Protein AF-A0A2H1JUR9-F1 (afdb_monomer_lite)

Secondary structure (DSSP, 8-state):
-----PPPPPPPPPPPPPPPPPPPPPPPPP---------PPPPPPP----------PPP-PPPPPP-------PPPP--------------------------------------------TT-TTSPPTT-BGGGTT--TT--HHHHHHHHHHHHHHHHHHHHHHHHHHHHHHHHTTSS-HHHHHHT-----HHHHHHHHHHHHHHHHHHHHIIIIIS---GGGTTBSSSS--HHHHHHHHHHHHHHHHHHHHGGGGSGGG------HHHHHHHHHHHHHHHHHHHHHIIIIIIIIHHHHHTT-SSHHHHHHHHHHHHHHHHHHTTT--SHHHHHHHHHHHHHHHHHHHHHTBTHHHHHHHHHHHHHHHHHHHHTT-HHHHH--STTS--GGGHHHHHHHHHHHHHHHHHHHHTT---B---TT---------PPP----------------------------------------------------------------------------------------

Structure (mmCIF, N/CA/C/O backbone):
data_AF-A0A2H1JUR9-F1
#
_entry.id   AF-A0A2H1JUR9-F1
#
loop_
_atom_site.group_PDB
_atom_site.id
_atom_site.type_symbol
_atom_site.label_atom_id
_atom_site.label_alt_id
_atom_site.label_comp_id
_atom_site.label_asym_id
_atom_site.label_entity_id
_atom_site.label_seq_id
_atom_site.pdbx_PDB_ins_code
_atom_site.Cartn_x
_atom_site.Cartn_y
_atom_site.Cartn_z
_atom_site.occupancy
_atom_site.B_iso_or_equiv
_atom_site.auth_seq_id
_atom_site.auth_comp_id
_atom_site.auth_asym_id
_atom_site.auth_atom_id
_atom_site.pdbx_PDB_model_num
ATOM 1 N N . MET A 1 1 ? 55.819 25.280 -66.524 1.00 47.09 1 MET A N 1
ATOM 2 C CA . MET A 1 1 ? 56.714 25.472 -65.363 1.00 47.09 1 MET A CA 1
ATOM 3 C C . MET A 1 1 ? 55.847 25.988 -64.226 1.00 47.09 1 MET A C 1
ATOM 5 O O . MET A 1 1 ? 55.421 27.128 -64.299 1.00 47.09 1 MET A O 1
ATOM 9 N N . THR A 1 2 ? 55.455 25.191 -63.240 1.00 41.19 2 THR A N 1
ATOM 10 C CA . THR A 1 2 ? 56.049 23.937 -62.736 1.00 41.19 2 THR A CA 1
ATOM 11 C C . THR A 1 2 ? 55.080 22.755 -62.775 1.00 41.19 2 THR A C 1
ATOM 13 O O . THR A 1 2 ? 53.882 22.937 -62.579 1.00 41.19 2 THR A O 1
ATOM 16 N N . ASP A 1 3 ? 55.611 21.557 -63.009 1.00 42.91 3 ASP A N 1
ATOM 17 C CA . ASP A 1 3 ? 54.832 20.324 -63.145 1.00 42.91 3 ASP A CA 1
ATOM 18 C C . ASP A 1 3 ? 54.406 19.725 -61.797 1.00 42.91 3 ASP A C 1
ATOM 20 O O . ASP A 1 3 ? 55.092 19.860 -60.783 1.00 42.91 3 ASP A O 1
ATOM 24 N N . ASN A 1 4 ? 53.257 19.050 -61.807 1.00 45.47 4 ASN A N 1
ATOM 25 C CA . ASN A 1 4 ? 52.643 18.415 -60.646 1.00 45.47 4 ASN A CA 1
ATOM 26 C C . ASN A 1 4 ? 52.931 16.904 -60.694 1.00 45.47 4 ASN A C 1
ATOM 28 O O . ASN A 1 4 ? 52.388 16.208 -61.551 1.00 45.47 4 ASN A O 1
ATOM 32 N N . VAL A 1 5 ? 53.807 16.402 -59.819 1.00 56.34 5 VAL A N 1
ATOM 33 C CA . VAL A 1 5 ? 54.250 14.995 -59.821 1.00 56.34 5 VAL A CA 1
ATOM 34 C C . VAL A 1 5 ? 53.578 14.227 -58.685 1.00 56.34 5 VAL A C 1
ATOM 36 O O . VAL A 1 5 ? 53.790 14.524 -57.511 1.00 56.34 5 VAL A O 1
ATOM 39 N N . SER A 1 6 ? 52.781 13.218 -59.037 1.00 52.34 6 SER A N 1
ATOM 40 C CA . SER A 1 6 ? 52.191 12.269 -58.085 1.00 52.34 6 SER A CA 1
ATOM 41 C C . SER A 1 6 ? 53.225 11.241 -57.589 1.00 52.34 6 SER A C 1
ATOM 43 O O . SER A 1 6 ? 54.134 10.888 -58.345 1.00 52.34 6 SER A O 1
ATOM 45 N N . PRO A 1 7 ? 53.101 10.728 -56.349 1.00 60.16 7 PRO A N 1
ATOM 46 C CA . PRO A 1 7 ? 53.984 9.683 -55.831 1.00 60.16 7 PRO A CA 1
ATOM 47 C C . PRO A 1 7 ? 53.759 8.322 -56.532 1.00 60.16 7 PRO A C 1
ATOM 49 O O . PRO A 1 7 ? 52.676 8.082 -57.071 1.00 60.16 7 PRO A O 1
ATOM 52 N N . PRO A 1 8 ? 54.769 7.429 -56.538 1.00 60.25 8 PRO A N 1
ATOM 53 C CA . PRO A 1 8 ? 54.702 6.130 -57.211 1.00 60.25 8 PRO A CA 1
ATOM 54 C C . PRO A 1 8 ? 53.844 5.098 -56.448 1.00 60.25 8 PRO A C 1
ATOM 56 O O . PRO A 1 8 ? 53.653 5.239 -55.240 1.00 60.25 8 PRO A O 1
ATOM 59 N N . PRO A 1 9 ? 53.355 4.041 -57.128 1.00 53.84 9 PRO A N 1
ATOM 60 C CA . PRO A 1 9 ? 52.579 2.969 -56.503 1.00 53.84 9 PRO A CA 1
ATOM 61 C C . PRO A 1 9 ? 53.447 2.035 -55.642 1.00 53.84 9 PRO A C 1
ATOM 63 O O . PRO A 1 9 ? 54.608 1.773 -55.964 1.00 53.84 9 PRO A O 1
ATOM 66 N N . GLU A 1 10 ? 52.858 1.493 -54.574 1.00 57.41 10 GLU A N 1
ATOM 67 C CA . GLU A 1 10 ? 53.488 0.478 -53.720 1.00 57.41 10 GLU A CA 1
ATOM 68 C C . GLU A 1 10 ? 53.617 -0.889 -54.432 1.00 57.41 10 GLU A C 1
ATOM 70 O O . GLU A 1 10 ? 52.808 -1.215 -55.307 1.00 57.41 10 GLU A O 1
ATOM 75 N N . PRO A 1 11 ? 54.632 -1.707 -54.087 1.00 55.34 11 PRO A N 1
ATOM 76 C CA . PRO A 1 11 ? 54.845 -3.017 -54.698 1.00 55.34 11 PRO A CA 1
ATOM 77 C C . PRO A 1 11 ? 53.854 -4.081 -54.190 1.00 55.34 11 PRO A C 1
ATOM 79 O O . PRO A 1 11 ? 53.551 -4.154 -53.003 1.00 55.34 11 PRO A O 1
ATOM 82 N N . ASN A 1 12 ? 53.405 -4.950 -55.101 1.00 50.28 12 ASN A N 1
ATOM 83 C CA . ASN A 1 12 ? 52.421 -6.009 -54.842 1.00 50.28 12 ASN A CA 1
ATOM 84 C C . ASN A 1 12 ? 52.821 -6.970 -53.698 1.00 50.28 12 ASN A C 1
ATOM 86 O O . ASN A 1 12 ? 53.896 -7.574 -53.750 1.00 50.28 12 ASN A O 1
ATOM 90 N N . GLU A 1 13 ? 51.910 -7.214 -52.745 1.00 52.28 13 GLU A N 1
ATOM 91 C CA . GLU A 1 13 ? 51.991 -8.378 -51.845 1.00 52.28 13 GLU A CA 1
ATOM 92 C C . GLU A 1 13 ? 51.872 -9.697 -52.648 1.00 52.28 13 GLU A C 1
ATOM 94 O O . GLU A 1 13 ? 51.080 -9.776 -53.594 1.00 52.28 13 GLU A O 1
ATOM 99 N N . PRO A 1 14 ? 52.607 -10.765 -52.277 1.00 57.25 14 PRO A N 1
ATOM 100 C CA . PRO A 1 14 ? 52.394 -12.098 -52.834 1.00 57.25 14 PRO A CA 1
ATOM 101 C C . PRO A 1 14 ? 51.082 -12.729 -52.313 1.00 57.25 14 PRO A C 1
ATOM 103 O O . PRO A 1 14 ? 50.620 -12.378 -51.224 1.00 57.25 14 PRO A O 1
ATOM 106 N N . PRO A 1 15 ? 50.476 -13.691 -53.040 1.00 56.81 15 PRO A N 1
ATOM 107 C CA . PRO A 1 15 ? 49.209 -14.299 -52.634 1.00 56.81 15 PRO A CA 1
ATOM 108 C C . PRO A 1 15 ? 49.318 -15.033 -51.292 1.00 56.81 15 PRO A C 1
ATOM 110 O O . PRO A 1 15 ? 50.215 -15.854 -51.101 1.00 56.81 15 PRO A O 1
ATOM 113 N N . ARG A 1 16 ? 48.371 -14.787 -50.379 1.00 49.97 16 ARG A N 1
ATOM 114 C CA . ARG A 1 16 ? 48.249 -15.560 -49.134 1.00 49.97 16 ARG A CA 1
ATOM 115 C C . ARG A 1 16 ? 47.730 -16.964 -49.447 1.00 49.97 16 ARG A C 1
ATOM 117 O O . ARG A 1 16 ? 46.709 -17.105 -50.119 1.00 49.97 16 ARG A O 1
ATOM 124 N N . GLU A 1 17 ? 48.409 -17.988 -48.936 1.00 52.41 17 GLU A N 1
ATOM 125 C CA . GLU A 1 17 ? 47.926 -19.370 -49.004 1.00 52.41 17 GLU A CA 1
ATOM 126 C C . GLU A 1 17 ? 46.598 -19.527 -48.236 1.00 52.41 17 GLU A C 1
ATOM 128 O O . GLU A 1 17 ? 46.420 -18.911 -47.180 1.00 52.41 17 GLU A O 1
ATOM 133 N N . PRO A 1 18 ? 45.651 -20.347 -48.729 1.00 51.44 18 PRO A N 1
ATOM 134 C CA . PRO A 1 18 ? 44.401 -20.602 -48.027 1.00 51.44 18 PRO A CA 1
ATOM 135 C C . PRO A 1 18 ? 44.629 -21.505 -46.806 1.00 51.44 18 PRO A C 1
ATOM 137 O O . PRO A 1 18 ? 45.028 -22.663 -46.932 1.00 51.44 18 PRO A O 1
ATOM 140 N N . THR A 1 19 ? 44.319 -20.987 -45.618 1.00 52.84 19 THR A N 1
ATOM 141 C CA . THR A 1 19 ? 44.327 -21.744 -44.359 1.00 52.84 19 THR A CA 1
ATOM 142 C C . THR A 1 19 ? 43.423 -22.984 -44.460 1.00 52.84 19 THR A C 1
ATOM 144 O O . THR A 1 19 ? 42.266 -22.844 -44.871 1.00 52.84 19 THR A O 1
ATOM 147 N N . PRO A 1 20 ? 43.875 -24.189 -44.059 1.00 55.66 20 PRO A N 1
ATOM 148 C CA . PRO A 1 20 ? 43.013 -25.367 -44.041 1.00 55.66 20 PRO A CA 1
ATOM 149 C C . PRO A 1 20 ? 41.869 -25.197 -43.021 1.00 55.66 20 PRO A C 1
ATOM 151 O O . PRO A 1 20 ? 42.079 -24.602 -41.958 1.00 55.66 20 PRO A O 1
ATOM 154 N N . PRO A 1 21 ? 40.658 -25.714 -43.306 1.00 54.06 21 PRO A N 1
ATOM 155 C CA . PRO A 1 21 ? 39.517 -25.571 -42.409 1.00 54.06 21 PRO A CA 1
ATOM 156 C C . PRO A 1 21 ? 39.755 -26.298 -41.080 1.00 54.06 21 PRO A C 1
ATOM 158 O O . PRO A 1 21 ? 40.201 -27.447 -41.053 1.00 54.06 21 PRO A O 1
ATOM 161 N N . GLN A 1 22 ? 39.421 -25.637 -39.969 1.00 46.72 22 GLN A N 1
ATOM 162 C CA . GLN A 1 22 ? 39.427 -26.265 -38.648 1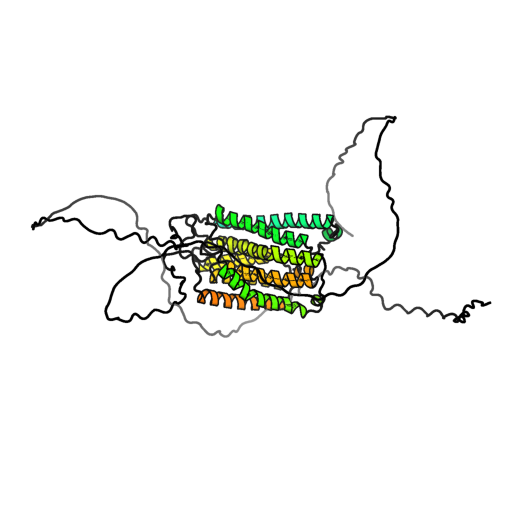.00 46.72 22 GLN A CA 1
ATOM 163 C C . GLN A 1 22 ? 38.406 -27.410 -38.596 1.00 46.72 22 GLN A C 1
ATOM 165 O O . GLN A 1 22 ? 37.284 -27.281 -39.089 1.00 46.72 22 GLN A O 1
ATOM 170 N N . ALA A 1 23 ? 38.793 -28.524 -37.974 1.00 47.28 23 ALA A N 1
ATOM 171 C CA . ALA A 1 23 ? 37.895 -29.650 -37.752 1.00 47.28 23 ALA A CA 1
ATOM 172 C C . ALA A 1 23 ? 36.724 -29.238 -36.832 1.00 47.28 23 ALA A C 1
ATOM 174 O O . ALA A 1 23 ? 36.964 -28.561 -35.827 1.00 47.28 23 ALA A O 1
ATOM 175 N N . PRO A 1 24 ? 35.474 -29.652 -37.117 1.00 49.47 24 PRO A N 1
ATOM 176 C CA . PRO A 1 24 ? 34.348 -29.374 -36.232 1.00 49.47 24 PRO A CA 1
ATOM 177 C C . PRO A 1 24 ? 34.545 -30.014 -34.854 1.00 49.47 24 PRO A C 1
ATOM 179 O O . PRO A 1 24 ? 34.859 -31.201 -34.750 1.00 49.47 24 PRO A O 1
ATOM 182 N N . GLY A 1 25 ? 34.300 -29.242 -33.792 1.00 50.75 25 GLY A N 1
ATOM 183 C CA . GLY A 1 25 ? 34.117 -29.798 -32.451 1.00 50.75 25 GLY A CA 1
ATOM 184 C C . GLY A 1 25 ? 32.884 -30.717 -32.384 1.00 50.75 25 GLY A C 1
ATOM 185 O O . GLY A 1 25 ? 32.012 -30.640 -33.256 1.00 50.75 25 GLY A O 1
ATOM 186 N N . PRO A 1 26 ? 32.788 -31.595 -31.369 1.00 46.19 26 PRO A N 1
ATOM 187 C CA . PRO A 1 26 ? 31.690 -32.549 -31.261 1.00 46.19 26 PRO A CA 1
ATOM 188 C C . PRO A 1 26 ? 30.338 -31.834 -31.136 1.00 46.19 26 PRO A C 1
ATOM 190 O O . PRO A 1 26 ? 30.095 -31.087 -30.189 1.00 46.19 26 PRO A O 1
ATOM 193 N N . GLN A 1 27 ? 29.455 -32.091 -32.100 1.00 41.88 27 GLN A N 1
ATOM 194 C CA . GLN A 1 27 ? 28.073 -31.615 -32.100 1.00 41.88 27 GLN A CA 1
ATOM 195 C C . GLN A 1 27 ? 27.261 -32.346 -31.014 1.00 41.88 27 GLN A C 1
ATOM 197 O O . GLN A 1 27 ? 27.302 -33.581 -30.975 1.00 41.88 27 GLN A O 1
ATOM 202 N N . PRO A 1 28 ? 26.483 -31.648 -30.167 1.00 41.47 28 PRO A N 1
ATOM 203 C CA . PRO A 1 28 ? 25.461 -32.302 -29.361 1.00 41.47 28 PRO A CA 1
ATOM 204 C C . PRO A 1 28 ? 24.356 -32.838 -30.285 1.00 41.47 28 PRO A C 1
ATOM 206 O O . PRO A 1 28 ? 23.786 -32.101 -31.088 1.00 41.47 28 PRO A O 1
ATOM 209 N N . GLY A 1 29 ? 24.077 -34.140 -30.192 1.00 43.78 29 GLY A N 1
ATOM 210 C CA . GLY A 1 29 ? 23.037 -34.793 -30.991 1.00 43.78 29 GLY A CA 1
ATOM 211 C C . GLY A 1 29 ? 21.613 -34.336 -30.629 1.00 43.78 29 GLY A C 1
ATOM 212 O O . GLY A 1 29 ? 21.404 -33.721 -29.580 1.00 43.78 29 GLY A O 1
ATOM 213 N N . PRO A 1 30 ? 20.613 -34.645 -31.475 1.00 37.50 30 PRO A N 1
ATOM 214 C CA . PRO A 1 30 ? 19.232 -34.245 -31.235 1.00 37.50 30 PRO A CA 1
ATOM 215 C C . PRO A 1 30 ? 18.662 -34.945 -29.995 1.00 37.50 30 PRO A C 1
ATOM 217 O O . PRO A 1 30 ? 18.625 -36.174 -29.923 1.00 37.50 30 PRO A O 1
ATOM 220 N N . TYR A 1 31 ? 18.161 -34.161 -29.038 1.00 37.44 31 TYR A N 1
ATOM 221 C CA . TYR A 1 31 ? 17.403 -34.685 -27.904 1.00 37.44 31 TYR A CA 1
ATOM 222 C C . TYR A 1 31 ? 16.034 -35.184 -28.376 1.00 37.44 31 TYR A C 1
ATOM 224 O O . TYR A 1 31 ? 15.081 -34.419 -28.520 1.00 37.44 31 TYR A O 1
ATOM 232 N N . VAL A 1 32 ? 15.943 -36.492 -28.611 1.00 36.34 32 VAL A N 1
ATOM 233 C CA . VAL A 1 32 ? 14.672 -37.193 -28.811 1.00 36.34 32 VAL A CA 1
ATOM 234 C C . VAL A 1 32 ? 13.945 -37.275 -27.470 1.00 36.34 32 VAL A C 1
ATOM 236 O O . VAL A 1 32 ? 14.476 -37.807 -26.495 1.00 36.34 32 VAL A O 1
ATOM 239 N N . TYR A 1 33 ? 12.718 -36.757 -27.421 1.00 32.12 33 TYR A N 1
ATOM 240 C CA . TYR A 1 33 ? 11.835 -36.905 -26.269 1.00 32.12 33 TYR A CA 1
ATOM 241 C C . TYR A 1 33 ? 11.347 -38.358 -26.168 1.00 32.12 33 TYR A C 1
ATOM 243 O O . TYR A 1 33 ? 10.514 -38.792 -26.962 1.00 32.12 33 TYR A O 1
ATOM 251 N N . SER A 1 34 ? 11.847 -39.090 -25.172 1.00 33.56 34 SER A N 1
ATOM 252 C CA . SER A 1 34 ? 11.291 -40.377 -24.742 1.00 33.56 34 SER A CA 1
ATOM 253 C C . SER A 1 34 ? 10.537 -40.179 -23.423 1.00 33.56 34 SER A C 1
ATOM 255 O O . SER A 1 34 ? 11.136 -39.676 -22.468 1.00 33.56 34 SER A O 1
ATOM 257 N N . PRO A 1 35 ? 9.251 -40.561 -23.320 1.00 34.00 35 PRO A N 1
ATOM 258 C CA . PRO A 1 35 ? 8.495 -40.413 -22.082 1.00 34.00 35 PRO A CA 1
ATOM 259 C C . PRO A 1 35 ? 8.980 -41.418 -21.028 1.00 34.00 35 PRO A C 1
ATOM 261 O O . PRO A 1 35 ? 9.036 -42.620 -21.287 1.00 34.00 35 PRO A O 1
ATOM 264 N N . GLN A 1 36 ? 9.289 -40.948 -19.817 1.00 32.50 36 GLN A N 1
ATOM 265 C CA . GLN A 1 36 ? 9.550 -41.842 -18.687 1.00 32.50 36 GLN A CA 1
ATOM 266 C C . GLN A 1 36 ? 8.237 -42.433 -18.157 1.00 32.50 36 GLN A C 1
ATOM 268 O O . GLN A 1 36 ? 7.485 -41.785 -17.430 1.00 32.50 36 GLN A O 1
ATOM 273 N N . THR A 1 37 ? 7.988 -43.698 -18.491 1.00 34.62 37 THR A N 1
ATOM 274 C CA . THR A 1 37 ? 7.113 -44.582 -17.711 1.00 34.62 37 THR A CA 1
ATOM 275 C C . THR A 1 37 ? 7.740 -44.838 -16.338 1.00 34.62 37 THR A C 1
ATOM 277 O O . THR A 1 37 ? 8.939 -45.099 -16.256 1.00 34.62 37 THR A O 1
ATOM 280 N N . GLY A 1 38 ? 6.950 -44.730 -15.267 1.00 33.97 38 GLY A N 1
ATOM 281 C CA . GLY A 1 38 ? 7.471 -44.660 -13.897 1.00 33.97 38 GLY A CA 1
ATOM 282 C C . GLY A 1 38 ? 7.801 -45.997 -13.224 1.00 33.97 38 GLY A C 1
ATOM 283 O O . GLY A 1 38 ? 7.440 -47.070 -13.703 1.00 33.97 38 GLY A O 1
ATOM 284 N N . GLU A 1 39 ? 8.417 -45.901 -12.045 1.00 32.62 39 GLU A N 1
ATOM 285 C CA . GLU A 1 39 ? 8.651 -47.018 -11.123 1.00 32.62 39 GLU A CA 1
ATOM 286 C C . GLU A 1 39 ? 7.732 -46.917 -9.894 1.00 32.62 39 GLU A C 1
ATOM 288 O O . GLU A 1 39 ? 7.535 -45.839 -9.327 1.00 32.62 39 GLU A O 1
ATOM 293 N N . GLN A 1 40 ? 7.155 -48.050 -9.480 1.00 35.75 40 GLN A N 1
ATOM 294 C CA . GLN A 1 40 ? 6.341 -48.158 -8.264 1.00 35.75 40 GLN A CA 1
ATOM 295 C C . GLN A 1 40 ? 7.178 -48.565 -7.032 1.00 35.75 40 GLN A C 1
ATOM 297 O O . GLN A 1 40 ? 8.258 -49.136 -7.182 1.00 35.75 40 GLN A O 1
ATOM 302 N N . PRO A 1 41 ? 6.684 -48.320 -5.799 1.00 39.03 41 PRO A N 1
ATOM 303 C CA . PRO A 1 41 ? 7.405 -48.661 -4.572 1.00 39.03 41 PRO A CA 1
ATOM 304 C C . PRO A 1 41 ? 7.548 -50.176 -4.354 1.00 39.03 41 PRO A C 1
ATOM 306 O O . PRO A 1 41 ? 6.601 -50.935 -4.557 1.00 39.03 41 PRO A O 1
ATOM 309 N N . GLN A 1 42 ? 8.708 -50.612 -3.856 1.00 37.12 42 GLN A N 1
ATOM 310 C CA . GLN A 1 42 ? 8.944 -52.013 -3.490 1.00 37.12 42 GLN A CA 1
ATOM 311 C C . GLN A 1 42 ? 8.157 -52.438 -2.237 1.00 37.12 42 GLN A C 1
ATOM 313 O O . GLN A 1 42 ? 8.110 -51.726 -1.234 1.00 37.12 42 GLN A O 1
ATOM 318 N N . VAL A 1 43 ? 7.593 -53.649 -2.285 1.00 37.62 43 VAL A N 1
ATOM 319 C CA . VAL A 1 43 ? 6.851 -54.302 -1.193 1.00 37.62 43 VAL A CA 1
ATOM 320 C C . VAL A 1 43 ? 7.735 -55.370 -0.523 1.00 37.62 43 VAL A C 1
ATOM 322 O O . VAL A 1 43 ? 8.324 -56.179 -1.240 1.00 37.62 43 VAL A O 1
ATOM 325 N N . PRO A 1 44 ? 7.827 -55.435 0.822 1.00 45.69 44 PRO A N 1
ATOM 326 C CA . PRO A 1 44 ? 8.545 -56.501 1.525 1.00 45.69 44 PRO A CA 1
ATOM 327 C C . PRO A 1 44 ? 7.671 -57.760 1.758 1.00 45.69 44 PRO A C 1
ATOM 329 O O . PRO A 1 44 ? 6.449 -57.645 1.878 1.00 45.69 44 PRO A O 1
ATOM 332 N N . PRO A 1 45 ? 8.265 -58.968 1.854 1.00 43.38 45 PRO A N 1
ATOM 333 C CA . PRO A 1 45 ? 7.531 -60.228 2.023 1.00 43.38 45 PRO A CA 1
ATOM 334 C C . PRO A 1 45 ? 7.064 -60.493 3.479 1.00 43.38 45 PRO A C 1
ATOM 336 O O . PRO A 1 45 ? 7.631 -59.929 4.416 1.00 43.38 45 PRO A O 1
ATOM 339 N N . PRO A 1 46 ? 6.053 -61.363 3.699 1.00 46.12 46 PRO A N 1
ATOM 340 C CA . PRO A 1 46 ? 5.406 -61.544 5.004 1.00 46.12 46 PRO A CA 1
ATOM 341 C C . PRO A 1 46 ? 5.952 -62.714 5.854 1.00 46.12 46 PRO A C 1
ATOM 343 O O . PRO A 1 46 ? 6.249 -63.789 5.338 1.00 46.12 46 PRO A O 1
ATOM 346 N N . GLY A 1 47 ? 5.966 -62.542 7.183 1.00 34.72 47 GLY A N 1
ATOM 347 C CA . GLY A 1 47 ? 6.212 -63.605 8.175 1.00 34.72 47 GLY A CA 1
ATOM 348 C C . GLY A 1 47 ? 6.327 -63.058 9.610 1.00 34.72 47 GLY A C 1
ATOM 349 O O . GLY A 1 47 ? 7.060 -62.106 9.845 1.00 34.72 47 GLY A O 1
ATOM 350 N N . ALA A 1 48 ? 5.595 -63.628 10.572 1.00 34.00 48 ALA A N 1
ATOM 351 C CA . ALA A 1 48 ? 5.433 -63.127 11.953 1.00 34.00 48 ALA A CA 1
ATOM 352 C C . ALA A 1 48 ? 5.621 -64.265 12.991 1.00 34.00 48 ALA A C 1
ATOM 354 O O . ALA A 1 48 ? 5.671 -65.421 12.571 1.00 34.00 48 ALA A O 1
ATOM 355 N N . PRO A 1 49 ? 5.501 -64.033 14.320 1.00 53.16 49 PRO A N 1
ATOM 356 C CA . PRO A 1 49 ? 6.127 -63.045 15.231 1.00 53.16 49 PRO A CA 1
ATOM 357 C C . PRO A 1 49 ? 6.962 -63.787 16.343 1.00 53.16 49 PRO A C 1
ATOM 359 O O . PRO A 1 49 ? 7.104 -65.004 16.209 1.00 53.16 49 PRO A O 1
ATOM 362 N N . PRO A 1 50 ? 7.528 -63.170 17.429 1.00 44.78 50 PRO A N 1
ATOM 363 C CA . PRO A 1 50 ? 6.739 -62.730 18.609 1.00 44.78 50 PRO A CA 1
ATOM 364 C C . PRO A 1 50 ? 7.282 -61.552 19.489 1.00 44.78 50 PRO A C 1
ATOM 366 O O . PRO A 1 50 ? 8.471 -61.279 19.567 1.00 44.78 50 PRO A O 1
ATOM 369 N N . GLN A 1 51 ? 6.350 -60.940 20.238 1.00 31.80 51 GLN A N 1
ATOM 370 C CA . GLN A 1 51 ? 6.437 -60.338 21.597 1.00 31.80 51 GLN A CA 1
ATOM 371 C C . GLN A 1 51 ? 7.504 -59.283 22.024 1.00 31.80 51 GLN A C 1
ATOM 373 O O . GLN A 1 51 ? 8.661 -59.580 22.283 1.00 31.80 51 GLN A O 1
ATOM 378 N N . ALA A 1 52 ? 6.974 -58.086 22.326 1.00 33.88 52 ALA A N 1
ATOM 379 C CA . ALA A 1 52 ? 7.073 -57.320 23.589 1.00 33.88 52 ALA A CA 1
ATOM 380 C C . ALA A 1 52 ? 8.428 -57.037 24.289 1.00 33.88 52 ALA A C 1
ATOM 382 O O . ALA A 1 52 ? 9.036 -57.915 24.890 1.00 33.88 52 ALA A O 1
ATOM 383 N N . THR A 1 53 ? 8.742 -55.743 24.465 1.00 32.38 53 THR A N 1
ATOM 384 C CA . THR A 1 53 ? 8.810 -55.058 25.787 1.00 32.38 53 THR A CA 1
ATOM 385 C C . THR A 1 53 ? 9.040 -53.545 25.623 1.00 32.38 53 THR A C 1
ATOM 387 O O . THR A 1 53 ? 9.735 -53.116 24.708 1.00 32.38 53 THR A O 1
ATOM 390 N N . SER A 1 54 ? 8.475 -52.735 26.526 1.00 35.09 54 SER A N 1
ATOM 391 C CA . SER A 1 54 ? 8.648 -51.269 26.583 1.00 35.09 54 SER A CA 1
ATOM 392 C C . SER A 1 54 ? 9.093 -50.839 27.983 1.00 35.09 54 SER A C 1
ATOM 394 O O . SER A 1 54 ? 8.676 -51.478 28.951 1.00 35.09 54 SER A O 1
ATOM 396 N N . PRO A 1 55 ? 9.805 -49.705 28.125 1.00 39.12 55 PRO A N 1
ATOM 397 C CA . PRO A 1 55 ? 9.741 -48.937 29.369 1.00 39.12 55 PRO A CA 1
ATOM 398 C C . PRO A 1 55 ? 9.548 -47.411 29.200 1.00 39.12 55 PRO A C 1
ATOM 400 O O . PRO A 1 55 ? 10.379 -46.711 28.633 1.00 39.12 55 PRO A O 1
ATOM 403 N N . SER A 1 56 ? 8.460 -46.929 29.817 1.00 33.66 56 SER A N 1
ATOM 404 C CA . SER A 1 56 ? 8.303 -45.676 30.594 1.00 33.66 56 SER A CA 1
ATOM 405 C C . SER A 1 56 ? 8.694 -44.287 30.041 1.00 33.66 56 SER A C 1
ATOM 407 O O . SER A 1 56 ? 9.867 -43.950 29.901 1.00 33.66 56 SER A O 1
ATOM 409 N N . SER A 1 57 ? 7.684 -43.408 29.986 1.00 35.56 57 SER A N 1
ATOM 410 C CA . SER A 1 57 ? 7.789 -41.934 30.043 1.00 35.56 57 SER A CA 1
ATOM 411 C C . SER A 1 57 ? 7.738 -41.406 31.497 1.00 35.56 57 SER A C 1
ATOM 413 O O . SER A 1 57 ? 7.219 -42.113 32.363 1.00 35.56 57 SER A O 1
ATOM 415 N N . PRO A 1 58 ? 8.165 -40.156 31.783 1.00 42.00 58 PRO A N 1
ATOM 416 C CA . PRO A 1 58 ? 7.896 -39.469 33.052 1.00 42.00 58 PRO A CA 1
ATOM 417 C C . PRO A 1 58 ? 6.605 -38.615 33.031 1.00 42.00 58 PRO A C 1
ATOM 419 O O . PRO A 1 58 ? 6.117 -38.210 31.976 1.00 42.00 58 PRO A O 1
ATOM 422 N N . SER A 1 59 ? 6.048 -38.366 34.220 1.00 35.59 59 SER A N 1
ATOM 423 C CA . SER A 1 59 ? 4.627 -38.036 34.450 1.00 35.59 59 SER A CA 1
ATOM 424 C C . SER A 1 59 ? 4.262 -36.543 34.543 1.00 35.59 59 SER A C 1
ATOM 426 O O . SER A 1 59 ? 5.085 -35.701 34.894 1.00 35.59 59 SER A O 1
ATOM 428 N N . ALA A 1 60 ? 2.966 -36.250 34.368 1.00 34.91 60 ALA A N 1
ATOM 429 C CA . ALA A 1 60 ? 2.296 -35.009 34.787 1.00 34.91 60 ALA A CA 1
ATOM 430 C C . ALA A 1 60 ? 1.292 -35.288 35.942 1.00 34.91 60 ALA A C 1
ATOM 432 O O . ALA A 1 60 ? 0.839 -36.428 36.070 1.00 34.91 60 ALA A O 1
ATOM 433 N N . PRO A 1 61 ? 0.952 -34.301 36.801 1.00 44.66 61 PRO A N 1
ATOM 434 C CA . PRO A 1 61 ? 0.118 -34.512 37.996 1.00 44.66 61 PRO A CA 1
ATOM 435 C C . PRO A 1 61 ? -1.408 -34.543 37.717 1.00 44.66 61 PRO A C 1
ATOM 437 O O . PRO A 1 61 ? -1.848 -34.050 36.677 1.00 44.66 61 PRO A O 1
ATOM 440 N N . PRO A 1 62 ? -2.229 -35.113 38.630 1.00 47.56 62 PRO A N 1
ATOM 441 C CA . PRO A 1 62 ? -3.605 -35.531 38.330 1.00 47.56 62 PRO A CA 1
ATOM 442 C C . PRO A 1 62 ? -4.715 -34.513 38.665 1.00 47.56 62 PRO A C 1
ATOM 444 O O . PRO A 1 62 ? -4.572 -33.653 39.533 1.00 47.56 62 PRO A O 1
ATOM 447 N N . LEU A 1 63 ? -5.866 -34.692 38.005 1.00 34.69 63 LEU A N 1
ATOM 448 C CA . LEU A 1 63 ? -7.146 -34.017 38.269 1.00 34.69 63 LEU A CA 1
ATOM 449 C C . LEU A 1 63 ? -8.027 -34.820 39.249 1.00 34.69 63 LEU A C 1
ATOM 451 O O . LEU A 1 63 ? -7.953 -36.047 39.297 1.00 34.69 63 LEU A O 1
ATOM 455 N N . ALA A 1 64 ? -8.890 -34.118 39.990 1.00 37.78 64 ALA A N 1
ATOM 456 C CA . ALA A 1 64 ? -9.892 -34.685 40.903 1.00 37.78 64 ALA A CA 1
ATOM 457 C C . ALA A 1 64 ? -11.273 -34.869 40.208 1.00 37.78 64 ALA A C 1
ATOM 459 O O . ALA A 1 64 ? -11.487 -34.283 39.144 1.00 37.78 64 ALA A O 1
ATOM 460 N N . PRO A 1 65 ? -12.187 -35.708 40.744 1.00 42.47 65 PRO A N 1
ATOM 461 C CA . PRO A 1 65 ? -13.200 -36.394 39.934 1.00 42.47 65 PRO A CA 1
ATOM 462 C C . PRO A 1 65 ? -14.534 -35.651 39.739 1.00 42.47 65 PRO A C 1
ATOM 464 O O . PRO A 1 65 ? -14.848 -34.673 40.414 1.00 42.47 65 PRO A O 1
ATOM 467 N N . ALA A 1 66 ? -15.319 -36.172 38.793 1.00 32.19 66 ALA A N 1
ATOM 468 C CA . ALA A 1 66 ? -16.585 -35.622 38.316 1.00 32.19 66 ALA A CA 1
ATOM 469 C C . ALA A 1 66 ? -17.800 -35.902 39.223 1.00 32.19 66 ALA A C 1
ATOM 471 O O . ALA A 1 66 ? -17.853 -36.902 39.940 1.00 32.19 66 ALA A O 1
ATOM 472 N N . SER A 1 67 ? -18.825 -35.063 39.071 1.00 34.09 67 SER A N 1
ATOM 473 C CA . SER A 1 67 ? -20.224 -35.353 39.394 1.00 34.09 67 SER A CA 1
ATOM 474 C C . SER A 1 67 ? -21.125 -34.812 38.274 1.00 34.09 67 SER A C 1
ATOM 476 O O . SER A 1 67 ? -20.826 -33.782 37.673 1.00 34.09 67 SER A O 1
ATOM 478 N N . ASP A 1 68 ? -22.186 -35.553 37.956 1.00 31.83 68 ASP A N 1
ATOM 479 C CA . ASP A 1 68 ? -23.061 -35.385 36.785 1.00 31.83 68 ASP A CA 1
ATOM 480 C C . ASP A 1 68 ? -24.384 -36.142 37.075 1.00 31.83 68 ASP A C 1
ATOM 482 O O . ASP A 1 68 ? -24.347 -37.061 37.902 1.00 31.83 68 ASP A O 1
ATOM 486 N N . PRO A 1 69 ? -25.531 -35.905 36.405 1.00 44.09 69 PRO A N 1
ATOM 487 C CA . PRO A 1 69 ? -26.074 -34.673 35.818 1.00 44.09 69 PRO A CA 1
ATOM 488 C C . PRO A 1 69 ? -27.490 -34.314 36.365 1.00 44.09 69 PRO A C 1
ATOM 490 O O . PRO A 1 69 ? -28.110 -35.063 37.119 1.00 44.09 69 PRO A O 1
ATOM 493 N N . SER A 1 70 ? -28.072 -33.245 35.796 1.00 30.20 70 SER A N 1
ATOM 494 C CA . SER A 1 70 ? -29.522 -33.013 35.567 1.00 30.20 70 SER A CA 1
ATOM 495 C C . SER A 1 70 ? -30.371 -32.223 36.589 1.00 30.20 70 SER A C 1
ATOM 497 O O . SER A 1 70 ? -30.088 -32.160 37.778 1.00 30.20 70 SER A O 1
ATOM 499 N N . ALA A 1 71 ? -31.445 -31.630 36.035 1.00 28.78 71 ALA A N 1
ATOM 500 C CA . ALA A 1 71 ? -32.514 -30.823 36.647 1.00 28.78 71 ALA A CA 1
ATOM 501 C C . ALA A 1 71 ? -32.144 -29.433 37.218 1.00 28.78 71 ALA A C 1
ATOM 503 O O . ALA A 1 71 ? -31.753 -29.325 38.366 1.00 28.78 71 ALA A O 1
ATOM 504 N N . TYR A 1 72 ? -32.359 -28.379 36.413 1.00 34.41 72 TYR A N 1
ATOM 505 C CA . TYR A 1 72 ? -33.037 -27.087 36.702 1.00 34.41 72 TYR A CA 1
ATOM 506 C C . TYR A 1 72 ? -32.999 -26.281 35.380 1.00 34.41 72 TYR A C 1
ATOM 508 O O . TYR A 1 72 ? -31.949 -26.182 34.757 1.00 34.41 72 TYR A O 1
ATOM 516 N N . GLY A 1 73 ? -34.068 -25.710 34.824 1.00 30.77 73 GLY A N 1
ATOM 517 C CA . GLY A 1 73 ? -35.389 -25.409 35.375 1.00 30.77 73 GLY A CA 1
ATOM 518 C C . GLY A 1 73 ? -35.671 -23.915 35.181 1.00 30.77 73 GLY A C 1
ATOM 519 O O . GLY A 1 73 ? -35.204 -23.103 35.971 1.00 30.77 73 GLY A O 1
ATOM 520 N N . LEU A 1 74 ? -36.378 -23.544 34.107 1.00 38.19 74 LEU A N 1
ATOM 521 C CA . LEU A 1 74 ? -36.742 -22.150 33.794 1.00 38.19 74 LEU A CA 1
ATOM 522 C C . LEU A 1 74 ? -37.597 -21.515 34.913 1.00 38.19 74 LEU A C 1
ATOM 524 O O . LEU A 1 74 ? -38.542 -22.163 35.363 1.00 38.19 74 LEU A O 1
ATOM 528 N N . PRO A 1 75 ? -37.391 -20.234 35.276 1.00 40.81 75 PRO A N 1
ATOM 529 C CA . PRO A 1 75 ? -38.418 -19.444 35.948 1.00 40.81 75 PRO A CA 1
ATOM 530 C C . PRO A 1 75 ? -39.428 -18.887 34.913 1.00 40.81 75 PRO A C 1
ATOM 532 O O . PRO A 1 75 ? -39.005 -18.305 33.909 1.00 40.81 75 PRO A O 1
ATOM 535 N N . PRO A 1 76 ? -40.750 -19.044 35.116 1.00 43.72 76 PRO A N 1
ATOM 536 C CA . PRO A 1 76 ? -41.773 -18.561 34.188 1.00 43.72 76 PRO A CA 1
ATOM 537 C C . PRO A 1 76 ? -42.206 -17.107 34.457 1.00 43.72 76 PRO A C 1
ATOM 539 O O . PRO A 1 76 ? -42.027 -16.563 35.544 1.00 43.72 76 PRO A O 1
ATOM 542 N N . SER A 1 77 ? -42.852 -16.493 33.465 1.00 37.50 77 SER A N 1
ATOM 543 C CA . SER A 1 77 ? -43.521 -15.186 33.552 1.00 37.50 77 SER A CA 1
ATOM 544 C C . SER A 1 77 ? -45.036 -15.332 33.777 1.00 37.50 77 SER A C 1
ATOM 546 O O . SER A 1 77 ? -45.669 -16.047 33.000 1.00 37.50 77 SER A O 1
ATOM 548 N N . GLY A 1 78 ? -45.647 -14.608 34.734 1.00 33.50 78 GLY A N 1
ATOM 549 C CA . GLY A 1 78 ? -47.122 -14.515 34.823 1.00 33.50 78 GLY A CA 1
ATOM 550 C C . GLY A 1 78 ? -47.769 -13.954 36.112 1.00 33.50 78 GLY A C 1
ATOM 551 O O . GLY A 1 78 ? -47.994 -14.709 37.042 1.00 33.50 78 GLY A O 1
ATOM 552 N N . ALA A 1 79 ? -48.153 -12.666 36.071 1.00 32.59 79 ALA A N 1
ATOM 553 C CA . ALA A 1 79 ? -49.403 -12.020 36.560 1.00 32.59 79 ALA A CA 1
ATOM 554 C C . ALA A 1 79 ? -49.968 -12.103 38.021 1.00 32.59 79 ALA A C 1
ATOM 556 O O . ALA A 1 79 ? -49.906 -13.125 38.691 1.00 32.59 79 ALA A O 1
ATOM 557 N N . TYR A 1 80 ? -50.709 -11.018 38.360 1.00 32.56 80 TYR A N 1
ATOM 558 C CA . TYR A 1 80 ? -51.724 -10.770 39.432 1.00 32.56 80 TYR A CA 1
ATOM 559 C C . TYR A 1 80 ? -51.277 -10.007 40.727 1.00 32.56 80 TYR A C 1
ATOM 561 O O . TYR A 1 80 ? -50.087 -9.985 41.023 1.00 32.56 80 TYR A O 1
ATOM 569 N N . PRO A 1 81 ? -52.179 -9.289 41.462 1.00 39.75 81 PRO A N 1
ATOM 570 C CA . PRO A 1 81 ? -52.755 -7.964 41.114 1.00 39.75 81 PRO A CA 1
ATOM 571 C C . PRO A 1 81 ? -52.701 -6.952 42.330 1.00 39.75 81 PRO A C 1
ATOM 573 O O . PRO A 1 81 ? -51.883 -7.172 43.221 1.00 39.75 81 PRO A O 1
ATOM 576 N N . PRO A 1 82 ? -53.446 -5.811 42.408 1.00 44.53 82 PRO A N 1
ATOM 577 C CA . PRO A 1 82 ? -53.021 -4.646 43.217 1.00 44.53 82 PRO A CA 1
ATOM 578 C C . PRO A 1 82 ? -53.765 -4.365 44.547 1.00 44.53 82 PRO A C 1
ATOM 580 O O . PRO A 1 82 ? -54.960 -4.615 44.671 1.00 44.53 82 PRO A O 1
ATOM 583 N N . GLY A 1 83 ? -53.077 -3.636 45.445 1.00 34.94 83 GLY A N 1
ATOM 584 C CA . GLY A 1 83 ? -53.663 -2.613 46.335 1.00 34.94 83 GLY A CA 1
ATOM 585 C C . GLY A 1 83 ? -53.896 -2.964 47.817 1.00 34.94 83 GLY A C 1
ATOM 586 O O . GLY A 1 83 ? -54.736 -3.800 48.117 1.00 34.94 83 GLY A O 1
ATOM 587 N N . ALA A 1 84 ? -53.230 -2.233 48.732 1.00 32.94 84 ALA A N 1
ATOM 588 C CA . ALA A 1 84 ? -53.730 -1.813 50.061 1.00 32.94 84 ALA A CA 1
ATOM 589 C C . ALA A 1 84 ? -52.689 -0.942 50.814 1.00 32.94 84 ALA A C 1
ATOM 591 O O . ALA A 1 84 ? -51.536 -1.342 50.955 1.00 32.94 84 ALA A O 1
ATOM 592 N N . TYR A 1 85 ? -53.105 0.215 51.346 1.00 41.94 85 TYR A N 1
ATOM 593 C CA . TYR A 1 85 ? -52.361 1.021 52.337 1.00 41.94 85 TYR A CA 1
ATOM 594 C C . TYR A 1 85 ? -52.987 0.856 53.735 1.00 41.94 85 TYR A C 1
ATOM 596 O O . TYR A 1 85 ? -54.207 0.722 53.834 1.00 41.94 85 TYR A O 1
ATOM 604 N N . PRO A 1 86 ? -52.192 0.987 54.812 1.00 44.12 86 PRO A N 1
ATOM 605 C CA . PRO A 1 86 ? -52.650 1.595 56.070 1.00 44.12 86 PRO A CA 1
ATOM 606 C C . PRO A 1 86 ? -51.682 2.702 56.588 1.00 44.12 86 PRO A C 1
ATOM 608 O O . PRO A 1 86 ? -50.624 2.903 55.988 1.00 44.12 86 PRO A O 1
ATOM 611 N N . PRO A 1 87 ? -52.050 3.513 57.612 1.00 45.50 87 PRO A N 1
ATOM 612 C CA . PRO A 1 87 ? -51.859 4.964 57.479 1.00 45.50 87 PRO A CA 1
ATOM 613 C C . PRO A 1 87 ? -50.989 5.700 58.526 1.00 45.50 87 PRO A C 1
ATOM 615 O O . PRO A 1 87 ? -50.801 5.265 59.655 1.00 45.50 87 PRO A O 1
ATOM 618 N N . GLY A 1 88 ? -50.552 6.888 58.084 1.00 33.91 88 GLY A N 1
ATOM 619 C CA . GLY A 1 88 ? -50.181 8.140 58.772 1.00 33.91 88 GLY A CA 1
ATOM 620 C C . GLY A 1 88 ? -49.936 8.259 60.287 1.00 33.91 88 GLY A C 1
ATOM 621 O O . GLY A 1 88 ? -50.794 7.960 61.113 1.00 33.91 88 GLY A O 1
ATOM 622 N N . SER A 1 89 ? -48.862 8.990 60.612 1.00 33.06 89 SER A N 1
ATOM 623 C CA . SER A 1 89 ? -48.811 9.929 61.744 1.00 33.06 89 SER A CA 1
ATOM 624 C C . SER A 1 89 ? -47.897 11.134 61.434 1.00 33.06 89 SER A C 1
ATOM 626 O O . SER A 1 89 ? -46.757 10.982 61.008 1.00 33.06 89 SER A O 1
ATOM 628 N N . ALA A 1 90 ? -48.416 12.347 61.634 1.00 37.88 90 ALA A N 1
ATOM 629 C CA . ALA A 1 90 ? -47.678 13.620 61.681 1.00 37.88 90 ALA A CA 1
ATOM 630 C C . ALA A 1 90 ? -48.014 14.300 63.023 1.00 37.88 90 ALA A C 1
ATOM 632 O O . ALA A 1 90 ? -49.059 13.963 63.593 1.00 37.88 90 ALA A O 1
ATOM 633 N N . PRO A 1 91 ? -47.171 15.200 63.574 1.00 43.41 91 PRO A N 1
ATOM 634 C CA . PRO A 1 91 ? -47.423 16.653 63.431 1.00 43.41 91 PRO A CA 1
ATOM 635 C C . PRO A 1 91 ? -46.106 17.506 63.535 1.00 43.41 91 PRO A C 1
ATOM 637 O O . PRO A 1 91 ? -45.035 16.957 63.293 1.00 43.41 91 PRO A O 1
ATOM 640 N N . PRO A 1 92 ? -46.109 18.828 63.838 1.00 46.53 92 PRO A N 1
ATOM 641 C CA . PRO A 1 92 ? -46.532 19.888 62.915 1.00 46.53 92 PRO A CA 1
ATOM 642 C C . PRO A 1 92 ? -45.560 21.100 62.794 1.00 46.53 92 PRO A C 1
ATOM 644 O O . PRO A 1 92 ? -44.849 21.447 63.727 1.00 46.53 92 PRO A O 1
ATOM 647 N N . GLY A 1 93 ? -45.661 21.818 61.668 1.00 32.91 93 GLY A N 1
ATOM 648 C CA . GLY A 1 93 ? -45.690 23.294 61.571 1.00 32.91 93 GLY A CA 1
ATOM 649 C C . GLY A 1 93 ? -44.563 24.188 62.132 1.00 32.91 93 GLY A C 1
ATOM 650 O O . GLY A 1 93 ? -44.477 24.421 63.332 1.00 32.91 93 GLY A O 1
ATOM 651 N N . ALA A 1 94 ? -43.880 24.905 61.229 1.00 32.94 94 ALA A N 1
ATOM 652 C CA . ALA A 1 94 ? -43.394 26.271 61.474 1.00 32.94 94 ALA A CA 1
ATOM 653 C C . ALA A 1 94 ? -43.421 27.091 60.166 1.00 32.94 94 ALA A C 1
ATOM 655 O O . ALA A 1 94 ? -42.924 26.642 59.135 1.00 32.94 94 ALA A O 1
ATOM 656 N N . HIS A 1 95 ? -44.021 28.284 60.200 1.00 36.69 95 HIS A N 1
ATOM 657 C CA . HIS A 1 95 ? -44.097 29.213 59.064 1.00 36.69 95 HIS A CA 1
ATOM 658 C C . HIS A 1 95 ? -42.935 30.210 59.100 1.00 36.69 95 HIS A C 1
ATOM 660 O O . HIS A 1 95 ? -42.637 30.710 60.177 1.00 36.69 95 HIS A O 1
ATOM 666 N N . HIS A 1 96 ? -42.409 30.632 57.943 1.00 35.53 96 HIS A N 1
ATOM 667 C CA . HIS A 1 96 ? -41.892 32.000 57.772 1.00 35.53 96 HIS A CA 1
ATOM 668 C C . HIS A 1 96 ? -42.000 32.481 56.316 1.00 35.53 96 HIS A C 1
ATOM 670 O O . HIS A 1 96 ? -41.747 31.733 55.374 1.00 35.53 96 HIS A O 1
ATOM 676 N N . HIS A 1 97 ? -42.389 33.749 56.150 1.00 34.75 97 HIS A N 1
ATOM 677 C CA . HIS A 1 97 ? -42.545 34.440 54.869 1.00 34.75 97 HIS A CA 1
ATOM 678 C C . HIS A 1 97 ? -41.437 35.487 54.659 1.00 34.75 97 HIS A C 1
ATOM 680 O O . HIS A 1 97 ? -41.251 36.352 55.511 1.00 34.75 97 HIS A O 1
ATOM 686 N N . GLY A 1 98 ? -40.851 35.490 53.455 1.00 30.94 98 GLY A N 1
ATOM 687 C CA . GLY A 1 98 ? -40.252 36.664 52.800 1.00 30.94 98 GLY A CA 1
ATOM 688 C C . GLY A 1 98 ? -38.836 37.095 53.229 1.00 30.94 98 GLY A C 1
ATOM 689 O O . GLY A 1 98 ? -38.288 36.547 54.182 1.00 30.94 98 GLY A O 1
ATOM 690 N N . PRO A 1 99 ? -38.246 38.098 52.539 1.00 46.06 99 PRO A N 1
ATOM 691 C CA . PRO A 1 99 ? -38.747 38.804 51.352 1.00 46.06 99 PRO A CA 1
ATOM 692 C C . PRO A 1 99 ? -37.919 38.534 50.074 1.00 46.06 99 PRO A C 1
ATOM 694 O O . PRO A 1 99 ? -36.804 38.021 50.121 1.00 46.06 99 PRO A O 1
ATOM 697 N N . ALA A 1 100 ? -38.451 38.937 48.918 1.00 40.25 100 ALA A N 1
ATOM 698 C CA . ALA A 1 100 ? -37.694 38.996 47.667 1.00 40.25 100 ALA A CA 1
ATOM 699 C C . ALA A 1 100 ? -36.964 40.345 47.527 1.00 40.25 100 ALA A C 1
ATOM 701 O O . ALA A 1 100 ? -37.545 41.386 47.824 1.00 40.25 100 ALA A O 1
ATOM 702 N N . HIS A 1 101 ? -35.744 40.334 46.985 1.00 35.81 101 HIS A N 1
ATOM 703 C CA . HIS A 1 101 ? -35.110 41.516 46.392 1.00 35.81 101 HIS A CA 1
ATOM 704 C C . HIS A 1 101 ? -34.362 41.130 45.101 1.00 35.81 101 HIS A C 1
ATOM 706 O O . HIS A 1 101 ? -33.735 40.069 45.069 1.00 35.81 101 HIS A O 1
ATOM 712 N N . PRO A 1 102 ? -34.429 41.946 44.031 1.00 45.78 102 PRO A N 1
ATOM 713 C CA . PRO A 1 102 ? -33.798 41.644 42.748 1.00 45.78 102 PRO A CA 1
ATOM 714 C C . PRO A 1 102 ? -32.426 42.320 42.598 1.00 45.78 102 PRO A C 1
ATOM 716 O O . PRO A 1 102 ? -32.250 43.464 43.015 1.00 45.78 102 PRO A O 1
ATOM 719 N N . GLY A 1 103 ? -31.490 41.673 41.898 1.00 32.94 103 GLY A N 1
ATOM 720 C CA . GLY A 1 103 ? -30.309 42.355 41.358 1.00 32.94 103 GLY A CA 1
ATOM 721 C C . GLY A 1 103 ? -29.074 41.477 41.158 1.00 32.94 103 GLY A C 1
ATOM 722 O O . GLY A 1 103 ? -28.699 40.738 42.057 1.00 32.94 103 GLY A O 1
ATOM 723 N N . ALA A 1 104 ? -28.414 41.678 40.007 1.00 31.25 104 ALA A N 1
ATOM 724 C CA . ALA A 1 104 ? -27.063 41.220 39.649 1.00 31.25 104 ALA A CA 1
ATOM 725 C C . ALA A 1 104 ? -26.836 39.683 39.539 1.00 31.25 104 ALA A C 1
ATOM 727 O O . ALA A 1 104 ? -27.317 38.900 40.342 1.00 31.25 104 ALA A O 1
ATOM 728 N N . ALA A 1 105 ? -26.085 39.163 38.562 1.00 33.50 105 ALA A N 1
ATOM 729 C CA . ALA A 1 105 ? -25.450 39.795 37.402 1.00 33.50 105 ALA A CA 1
ATOM 730 C C . ALA A 1 105 ? -25.418 38.829 36.206 1.00 33.50 105 ALA A C 1
ATOM 732 O O . ALA A 1 105 ? -25.362 37.611 36.371 1.00 33.50 105 ALA A O 1
ATOM 733 N N . HIS A 1 106 ? -25.381 39.383 34.993 1.00 35.06 106 HIS A N 1
ATOM 734 C CA . HIS A 1 106 ? -24.993 38.622 33.810 1.00 35.06 106 HIS A CA 1
ATOM 735 C C . HIS A 1 106 ? -23.513 38.232 33.913 1.00 35.06 106 HIS A C 1
ATOM 737 O O . HIS A 1 106 ? -22.640 39.087 33.767 1.00 35.06 106 HIS A O 1
ATOM 743 N N . SER A 1 107 ? -23.219 36.944 34.089 1.00 31.36 107 SER A N 1
ATOM 744 C CA . SER A 1 107 ? -21.906 36.412 33.711 1.00 31.36 107 SER A CA 1
ATOM 745 C C . SER A 1 107 ? -21.821 36.420 32.180 1.00 31.36 107 SER A C 1
ATOM 747 O O . SER A 1 107 ? -22.688 35.819 31.537 1.00 31.36 107 SER A O 1
ATOM 749 N N . PRO A 1 108 ? -20.838 37.100 31.564 1.00 34.97 108 PRO A N 1
ATOM 750 C CA . PRO A 1 108 ? -20.759 37.178 30.114 1.00 34.97 108 PRO A CA 1
ATOM 751 C C . PRO A 1 108 ? -20.458 35.799 29.527 1.00 34.97 108 PRO A C 1
ATOM 753 O O . PRO A 1 108 ? -19.572 35.085 29.999 1.00 34.97 108 PRO A O 1
ATOM 756 N N . ALA A 1 109 ? -21.169 35.445 28.456 1.00 33.50 109 ALA A N 1
ATOM 757 C CA . ALA A 1 109 ? -20.806 34.307 27.630 1.00 33.50 109 ALA A CA 1
ATOM 758 C C . ALA A 1 109 ? -19.413 34.563 27.035 1.00 33.50 109 ALA A C 1
ATOM 760 O O . ALA A 1 109 ? -19.250 35.374 26.122 1.00 33.50 109 ALA A O 1
ATOM 761 N N . SER A 1 110 ? -18.402 33.886 27.581 1.00 31.19 110 SER A N 1
ATOM 762 C CA . SER A 1 110 ? -17.041 33.913 27.056 1.00 31.19 110 SER A CA 1
ATOM 763 C C . SER A 1 110 ? -16.988 33.094 25.766 1.00 31.19 110 SER A C 1
ATOM 765 O O . SER A 1 110 ? -16.631 31.916 25.746 1.00 31.19 110 SER A O 1
ATOM 767 N N . THR A 1 111 ? -17.406 33.726 24.671 1.00 33.69 111 THR A N 1
ATOM 768 C CA . THR A 1 111 ? -17.273 33.195 23.317 1.00 33.69 111 THR A CA 1
ATOM 769 C C . THR A 1 111 ? -15.797 33.211 22.929 1.00 33.69 111 THR A C 1
ATOM 771 O O . THR A 1 111 ? -15.320 34.169 22.326 1.00 33.69 111 THR A O 1
ATOM 774 N N . TYR A 1 112 ? -15.064 32.151 23.273 1.00 29.94 112 TYR A N 1
ATOM 775 C CA . TYR A 1 112 ? -13.739 31.884 22.712 1.00 29.94 112 TYR A CA 1
ATOM 776 C C . TYR A 1 112 ? -13.878 31.216 21.332 1.00 29.94 112 TYR A C 1
ATOM 778 O O . TYR A 1 112 ? -14.340 30.074 21.251 1.00 29.94 112 TYR A O 1
ATOM 786 N N . PRO A 1 113 ? -13.457 31.868 20.231 1.00 37.28 113 PRO A N 1
ATOM 787 C CA . PRO A 1 113 ? -13.426 31.244 18.915 1.00 37.28 113 PRO A CA 1
ATOM 788 C C . PRO A 1 113 ? -12.147 30.404 18.780 1.00 37.28 113 PRO A C 1
ATOM 790 O O . PRO A 1 113 ? -11.078 30.937 18.494 1.00 37.28 113 PRO A O 1
ATOM 793 N N . GLY A 1 114 ? -12.221 29.087 19.009 1.00 32.72 114 GLY A N 1
ATOM 794 C CA . GLY A 1 114 ? -10.994 28.274 18.988 1.00 32.72 114 GLY A CA 1
ATOM 795 C C . GLY A 1 114 ? -11.106 26.773 19.257 1.00 32.72 114 GLY A C 1
ATOM 796 O O . GLY A 1 114 ? -10.135 26.186 19.722 1.00 32.72 114 GLY A O 1
ATOM 797 N N . ALA A 1 115 ? -12.243 26.129 18.977 1.00 31.34 115 ALA A N 1
ATOM 798 C CA . ALA A 1 115 ? -12.412 24.685 19.177 1.00 31.34 115 ALA A CA 1
ATOM 799 C C . ALA A 1 115 ? -12.652 23.943 17.849 1.00 31.34 115 ALA A C 1
ATOM 801 O O . ALA A 1 115 ? -13.785 23.623 17.489 1.00 31.34 115 ALA A O 1
ATOM 802 N N . TYR A 1 116 ? -11.574 23.626 17.120 1.00 37.88 116 TYR A N 1
ATOM 803 C CA . TYR A 1 116 ? -11.627 22.707 15.972 1.00 37.88 116 TYR A CA 1
ATOM 804 C C . TYR A 1 116 ? -11.786 21.257 16.452 1.00 37.88 116 TYR A C 1
ATOM 806 O O . TYR A 1 116 ? -10.843 20.469 16.478 1.00 37.88 116 TYR A O 1
ATOM 814 N N . GLY A 1 117 ? -13.004 20.928 16.869 1.00 36.00 117 GLY A N 1
ATOM 815 C CA . GLY A 1 117 ? -13.366 19.633 17.425 1.00 36.00 117 GLY A CA 1
ATOM 816 C C . GLY A 1 117 ? -14.741 19.707 18.067 1.00 36.00 117 GLY A C 1
ATOM 817 O O . GLY A 1 117 ? -14.847 19.785 19.287 1.00 36.00 117 GLY A O 1
ATOM 818 N N . ALA A 1 118 ? -15.794 19.708 17.243 1.00 34.88 118 ALA A N 1
ATOM 819 C CA . ALA A 1 118 ? -17.157 19.585 17.748 1.00 34.88 118 ALA A CA 1
ATOM 820 C C . ALA A 1 118 ? -17.278 18.310 18.611 1.00 34.88 118 ALA A C 1
ATOM 822 O O . ALA A 1 118 ? -16.708 17.282 18.222 1.00 34.88 118 ALA A O 1
ATOM 823 N N . PRO A 1 119 ? -18.009 18.344 19.744 1.00 45.56 119 PRO A N 1
ATOM 824 C CA . PRO A 1 119 ? -18.280 17.149 20.534 1.00 45.56 119 PRO A CA 1
ATOM 825 C C . PRO A 1 119 ? -18.806 16.029 19.634 1.00 45.56 119 PRO A C 1
ATOM 827 O O . PRO A 1 119 ? -19.705 16.252 18.819 1.00 45.56 119 PRO A O 1
ATOM 830 N N . VAL A 1 120 ? -18.218 14.835 19.741 1.00 48.78 120 VAL A N 1
ATOM 831 C CA . VAL A 1 120 ? -18.645 13.687 18.935 1.00 48.78 120 VAL A CA 1
ATOM 832 C C . VAL A 1 120 ? -20.044 13.305 19.395 1.00 48.78 120 VAL A C 1
ATOM 834 O O . VAL A 1 120 ? -20.203 12.737 20.472 1.00 48.78 120 VAL A O 1
ATOM 837 N N . ASP A 1 121 ? -21.061 13.627 18.594 1.00 47.75 121 ASP A N 1
ATOM 838 C CA . ASP A 1 121 ? -22.433 13.244 18.909 1.00 47.75 121 ASP A CA 1
ATOM 839 C C . ASP A 1 121 ? -22.557 11.718 18.843 1.00 47.75 121 ASP A C 1
ATOM 841 O O . ASP A 1 121 ? -22.675 11.125 17.771 1.00 47.75 121 ASP A O 1
ATOM 845 N N . THR A 1 122 ? -22.523 11.082 20.013 1.00 54.06 122 THR A N 1
ATOM 846 C CA . THR A 1 122 ? -22.637 9.627 20.198 1.00 54.06 122 THR A CA 1
ATOM 847 C C . THR A 1 122 ? -23.998 9.078 19.760 1.00 54.06 122 THR A C 1
ATOM 849 O O . THR A 1 122 ? -24.173 7.864 19.658 1.00 54.06 122 THR A O 1
ATOM 852 N N . ARG A 1 123 ? -24.954 9.967 19.459 1.00 57.59 123 ARG A N 1
ATOM 853 C CA . ARG A 1 123 ? -26.257 9.651 18.865 1.00 57.59 123 ARG A CA 1
ATOM 854 C C . ARG A 1 123 ? -26.216 9.547 17.340 1.00 57.59 123 ARG A C 1
ATOM 856 O O . ARG A 1 123 ? -27.171 9.026 16.769 1.00 57.59 123 ARG A O 1
ATOM 863 N N . ASP A 1 124 ? -25.153 10.002 16.669 1.00 71.81 124 ASP A N 1
ATOM 864 C CA . ASP A 1 124 ? -25.068 9.925 15.211 1.00 71.81 124 ASP A CA 1
ATOM 865 C C . ASP A 1 124 ? -24.735 8.486 14.756 1.00 71.81 124 ASP A C 1
ATOM 867 O O . ASP A 1 124 ? -23.605 8.017 14.943 1.00 71.81 124 ASP A O 1
ATOM 871 N N . PRO A 1 125 ? -25.668 7.784 14.084 1.00 71.56 125 PRO A N 1
ATOM 872 C CA . PRO A 1 125 ? -25.496 6.395 13.657 1.00 71.56 125 PRO A CA 1
ATOM 873 C C . PRO A 1 125 ? -24.435 6.188 12.558 1.00 71.56 125 PRO A C 1
ATOM 875 O O . PRO A 1 125 ? -24.189 5.042 12.174 1.00 71.56 125 PRO A O 1
ATOM 878 N N . HIS A 1 126 ? -23.843 7.264 12.030 1.00 80.50 126 HIS A N 1
ATOM 879 C CA . HIS A 1 126 ? -22.740 7.259 11.066 1.00 80.50 126 HIS A CA 1
ATOM 880 C C . HIS A 1 126 ? -21.361 7.471 11.712 1.00 80.50 126 HIS A C 1
ATOM 882 O O . HIS A 1 126 ? -20.339 7.422 11.018 1.00 80.50 126 HIS A O 1
ATOM 888 N N . THR A 1 127 ? -21.302 7.698 13.026 1.00 81.94 127 THR A N 1
ATOM 889 C CA . THR A 1 127 ? -20.046 7.655 13.783 1.00 81.94 127 THR A CA 1
ATOM 890 C C . THR A 1 127 ? -19.732 6.210 14.212 1.00 81.94 127 THR A C 1
ATOM 892 O O . THR A 1 127 ? -20.646 5.434 14.514 1.00 81.94 127 THR A O 1
ATOM 895 N N . PRO A 1 128 ? -18.454 5.783 14.209 1.00 82.75 128 PRO A N 1
ATOM 896 C CA . PRO A 1 128 ? -18.045 4.559 14.894 1.00 82.75 128 PRO A CA 1
ATOM 897 C C . PRO A 1 128 ? -18.383 4.636 16.386 1.00 82.75 128 PRO A C 1
ATOM 899 O O . PRO A 1 128 ? -18.232 5.700 16.983 1.00 82.75 128 PRO A O 1
ATOM 902 N N . ALA A 1 129 ? -18.766 3.515 17.007 1.00 83.12 129 ALA A N 1
ATOM 903 C CA . ALA A 1 129 ? -18.994 3.506 18.451 1.00 83.12 129 ALA A CA 1
ATOM 904 C C . ALA A 1 129 ? -17.717 3.920 19.226 1.00 83.12 129 ALA A C 1
ATOM 906 O O . ALA A 1 129 ? -16.609 3.677 18.732 1.00 83.12 129 ALA A O 1
ATOM 907 N N . PRO A 1 130 ? -17.841 4.523 20.421 1.00 86.06 130 PRO A N 1
ATOM 908 C CA . PRO A 1 130 ? -16.706 4.897 21.265 1.00 86.06 130 PRO A CA 1
ATOM 909 C C . PRO A 1 130 ? -15.742 3.751 21.595 1.00 86.06 130 PRO A C 1
ATOM 911 O O . PRO A 1 130 ? -16.146 2.596 21.737 1.00 86.06 130 PRO A O 1
ATOM 914 N N . GLY A 1 131 ? -14.455 4.071 21.759 1.00 88.94 131 GLY A N 1
ATOM 915 C CA . GLY A 1 131 ? -13.435 3.126 22.228 1.00 88.94 131 GLY A CA 1
ATOM 916 C C . GLY A 1 131 ? -13.055 2.026 21.227 1.00 88.94 131 GLY A C 1
ATOM 917 O O . GLY A 1 131 ? -12.384 1.059 21.601 1.00 88.94 131 GLY A O 1
ATOM 918 N N . LEU A 1 132 ? -13.457 2.140 19.956 1.00 91.44 132 LEU A N 1
ATOM 919 C CA . LEU A 1 132 ? -13.127 1.154 18.931 1.00 91.44 132 LEU A CA 1
ATOM 920 C C . LEU A 1 132 ? -11.740 1.402 18.327 1.00 91.44 132 LEU A C 1
ATOM 922 O O . LEU A 1 132 ? -11.464 2.504 17.852 1.00 91.44 132 LEU A O 1
ATOM 926 N N . PRO A 1 133 ? -10.879 0.376 18.248 1.00 94.94 133 PRO A N 1
ATOM 927 C CA . PRO A 1 133 ? -9.662 0.448 17.452 1.00 94.94 133 PRO A CA 1
ATOM 928 C C . PRO A 1 133 ? -9.976 0.559 15.951 1.00 94.94 133 PRO A C 1
ATOM 930 O O . PRO A 1 133 ? -11.039 0.119 15.503 1.00 94.94 133 PRO A O 1
ATOM 933 N N . PHE A 1 134 ? -9.026 1.075 15.158 1.00 95.06 134 PHE A N 1
ATOM 934 C CA . PHE A 1 134 ? -9.199 1.281 13.711 1.00 95.06 134 PHE A CA 1
ATOM 935 C C . PHE A 1 134 ? -9.765 0.046 12.993 1.00 95.06 134 PHE A C 1
ATOM 937 O O . PHE A 1 134 ? -10.817 0.150 12.360 1.00 95.06 134 PHE A O 1
ATOM 944 N N . GLY A 1 135 ? -9.152 -1.131 13.181 1.00 92.56 135 GLY A N 1
ATOM 945 C CA . GLY A 1 135 ? -9.564 -2.391 12.547 1.00 92.56 135 GLY A CA 1
ATOM 946 C C . GLY A 1 135 ? -10.950 -2.919 12.955 1.00 92.56 135 GLY A C 1
ATOM 947 O O . GLY A 1 135 ? -11.471 -3.819 12.308 1.00 92.56 135 GLY A O 1
ATOM 948 N N . SER A 1 136 ? -11.585 -2.364 13.993 1.00 92.44 136 SER A N 1
ATOM 949 C CA . SER A 1 136 ? -12.936 -2.749 14.445 1.00 92.44 136 SER A CA 1
ATOM 950 C C . SER A 1 136 ? -13.963 -1.616 14.329 1.00 92.44 136 SER A C 1
ATOM 952 O O . SER A 1 136 ? -15.098 -1.757 14.785 1.00 92.44 136 SER A O 1
ATOM 954 N N . SER A 1 137 ? -13.595 -0.490 13.713 1.00 91.38 137 SER A N 1
ATOM 955 C CA . SER A 1 137 ? -14.407 0.737 13.653 1.00 91.38 137 SER A CA 1
ATOM 956 C C . SER A 1 137 ? -15.618 0.685 12.701 1.00 91.38 137 SER A C 1
ATOM 958 O O . SER A 1 137 ? -16.388 1.639 12.648 1.00 91.38 137 SER A O 1
ATOM 960 N N . TYR A 1 138 ? -15.847 -0.426 11.987 1.00 92.75 138 TYR A N 1
ATOM 961 C CA . TYR A 1 138 ? -17.104 -0.682 11.254 1.00 92.75 138 TYR A CA 1
ATOM 962 C C . TYR A 1 138 ? -18.235 -1.229 12.137 1.00 92.75 138 TYR A C 1
ATOM 964 O O . TYR A 1 138 ? -19.351 -1.440 11.663 1.00 92.75 138 TYR A O 1
ATOM 972 N N . ARG A 1 139 ? -17.996 -1.394 13.444 1.00 87.75 139 ARG A N 1
ATOM 973 C CA . ARG A 1 139 ? -19.038 -1.714 14.429 1.00 87.75 139 ARG A CA 1
ATOM 974 C C . ARG A 1 139 ? -19.808 -0.448 14.827 1.00 87.75 139 ARG A C 1
ATOM 976 O O . ARG A 1 139 ? -19.632 0.098 15.911 1.00 87.75 139 ARG A O 1
ATOM 983 N N . THR A 1 140 ? -20.641 0.030 13.907 1.00 83.50 140 THR A N 1
ATOM 984 C CA . THR A 1 140 ? -21.623 1.107 14.123 1.00 83.50 140 THR A CA 1
ATOM 985 C C . THR A 1 140 ? -22.963 0.541 14.622 1.00 83.50 140 THR A C 1
ATOM 987 O O . THR A 1 140 ? -23.211 -0.660 14.474 1.00 83.50 140 THR A O 1
ATOM 990 N N . PRO A 1 141 ? -23.901 1.374 15.119 1.00 79.81 141 PRO A N 1
ATOM 991 C CA . PRO A 1 141 ? -25.271 0.935 15.427 1.00 79.81 141 PRO A CA 1
ATOM 992 C C . PRO A 1 141 ? -26.007 0.292 14.234 1.00 79.81 141 PRO A C 1
ATOM 994 O O . PRO A 1 141 ? -26.931 -0.502 14.410 1.00 79.81 141 PRO A O 1
ATOM 997 N N . ARG A 1 142 ? -25.583 0.606 12.999 1.00 79.75 142 ARG A N 1
ATOM 998 C CA . ARG A 1 142 ? -26.135 0.075 11.740 1.00 79.75 142 ARG A CA 1
ATOM 999 C C . ARG A 1 142 ? -25.280 -1.033 11.110 1.00 79.75 142 ARG A C 1
ATOM 1001 O O . ARG A 1 142 ? -25.503 -1.378 9.941 1.00 79.75 142 ARG A O 1
ATOM 1008 N N . ALA A 1 143 ? -24.324 -1.589 11.855 1.00 85.69 143 ALA A N 1
ATOM 1009 C CA . AL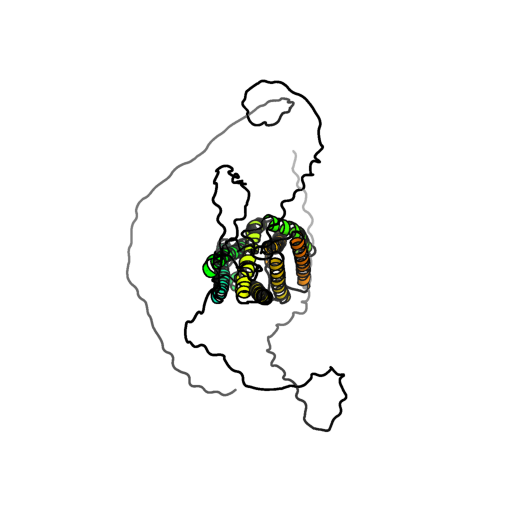A A 1 143 ? -23.490 -2.697 11.409 1.00 85.69 143 ALA A CA 1
ATOM 1010 C C . ALA A 1 143 ? -24.325 -3.962 11.161 1.00 85.69 143 ALA A C 1
ATOM 1012 O O . ALA A 1 143 ? -25.208 -4.328 11.942 1.00 85.69 143 ALA A O 1
ATOM 1013 N N . ARG A 1 144 ? -24.028 -4.641 10.053 1.00 92.12 144 ARG A N 1
ATOM 1014 C CA . ARG A 1 144 ? -24.553 -5.958 9.673 1.00 92.12 144 ARG A CA 1
ATOM 1015 C C . ARG A 1 144 ? -23.426 -6.694 8.957 1.00 92.12 144 ARG A C 1
ATOM 1017 O O . ARG A 1 144 ? -22.726 -6.072 8.163 1.00 92.12 144 ARG A O 1
ATOM 1024 N N . TRP A 1 145 ? -23.246 -7.988 9.221 1.00 93.19 145 TRP A N 1
ATOM 1025 C CA . TRP A 1 145 ? -22.108 -8.752 8.687 1.00 93.19 145 TRP A CA 1
ATOM 1026 C C . TRP A 1 145 ? -22.036 -8.697 7.150 1.00 93.19 145 TRP A C 1
ATOM 1028 O O . TRP A 1 145 ? -20.963 -8.461 6.590 1.00 93.19 145 TRP A O 1
ATOM 1038 N N . TRP A 1 146 ? -23.194 -8.783 6.485 1.00 95.81 146 TRP A N 1
ATOM 1039 C CA . TRP A 1 146 ? -23.316 -8.769 5.028 1.00 95.81 146 TRP A CA 1
ATOM 1040 C C . TRP A 1 146 ? -22.822 -7.467 4.390 1.00 95.81 146 TRP A C 1
ATOM 1042 O O . TRP A 1 146 ? -22.307 -7.501 3.280 1.00 95.81 146 TRP A O 1
ATOM 1052 N N . LYS A 1 147 ? -22.885 -6.323 5.090 1.00 95.81 147 LYS A N 1
ATOM 1053 C CA . LYS A 1 147 ? -22.322 -5.054 4.591 1.00 95.81 147 LYS A CA 1
ATOM 1054 C C . LYS A 1 147 ? -20.812 -5.154 4.416 1.00 95.81 147 LYS A C 1
ATOM 1056 O O . LYS A 1 147 ? -20.279 -4.681 3.416 1.00 95.81 147 LYS A O 1
ATOM 1061 N N . GLY A 1 148 ? -20.144 -5.814 5.363 1.00 95.94 148 GLY A N 1
ATOM 1062 C CA . GLY A 1 148 ? -18.722 -6.117 5.270 1.00 95.94 148 GLY A CA 1
ATOM 1063 C C . GLY A 1 148 ? -18.420 -7.049 4.097 1.00 95.94 148 GLY A C 1
ATOM 1064 O O . GLY A 1 148 ? -17.542 -6.741 3.302 1.00 95.94 148 GLY A O 1
ATOM 1065 N N . ALA A 1 149 ? -19.199 -8.124 3.936 1.00 97.69 149 ALA A N 1
ATOM 1066 C CA . ALA A 1 149 ? -19.035 -9.066 2.826 1.00 97.69 149 ALA A CA 1
ATOM 1067 C C . ALA A 1 149 ? -19.213 -8.392 1.450 1.00 97.69 149 ALA A C 1
ATOM 1069 O O . ALA A 1 149 ? -18.326 -8.498 0.607 1.00 97.69 149 ALA A O 1
ATOM 1070 N N . ILE A 1 150 ? -20.292 -7.623 1.248 1.00 98.19 150 ILE A N 1
ATOM 1071 C CA . ILE A 1 150 ? -20.511 -6.860 0.007 1.00 98.19 150 ILE A CA 1
ATOM 1072 C C . ILE A 1 150 ? -19.376 -5.854 -0.217 1.00 98.19 150 ILE A C 1
ATOM 1074 O O . ILE A 1 150 ? -18.904 -5.725 -1.338 1.00 98.19 150 ILE A O 1
ATOM 1078 N N . SER A 1 151 ? -18.895 -5.168 0.826 1.00 97.88 151 SER A N 1
ATOM 1079 C CA . SER A 1 151 ? -17.795 -4.201 0.680 1.00 97.88 151 SER A CA 1
ATOM 1080 C C . SER A 1 151 ? -16.496 -4.853 0.206 1.00 97.88 151 SER A C 1
ATOM 1082 O O . SER A 1 151 ? -15.809 -4.275 -0.627 1.00 97.88 151 SER A O 1
ATOM 1084 N N . ILE A 1 152 ? -16.177 -6.055 0.700 1.00 98.31 152 ILE A N 1
ATOM 1085 C CA . ILE A 1 152 ? -15.016 -6.832 0.245 1.00 98.31 152 ILE A CA 1
ATOM 1086 C C . ILE A 1 152 ? -15.192 -7.217 -1.227 1.00 98.31 152 ILE A C 1
ATOM 1088 O O . ILE A 1 152 ? -14.320 -6.917 -2.037 1.00 98.31 152 ILE A O 1
ATOM 1092 N N . VAL A 1 153 ? -16.334 -7.815 -1.588 1.00 98.44 153 VAL A N 1
ATOM 1093 C CA . VAL A 1 153 ? -16.617 -8.242 -2.970 1.00 98.44 153 VAL A CA 1
ATOM 1094 C C . VAL A 1 153 ? -16.569 -7.060 -3.938 1.00 98.44 153 VAL A C 1
ATOM 1096 O O . VAL A 1 153 ? -15.902 -7.146 -4.960 1.00 98.44 153 VAL A O 1
ATOM 1099 N N . VAL A 1 154 ? -17.216 -5.939 -3.606 1.00 98.50 154 VAL A N 1
ATOM 1100 C CA . VAL A 1 154 ? -17.262 -4.739 -4.457 1.00 98.50 154 VAL A CA 1
ATOM 1101 C C . VAL A 1 154 ? -15.880 -4.105 -4.625 1.00 98.50 154 VAL A C 1
ATOM 1103 O O . VAL A 1 154 ? -15.547 -3.706 -5.735 1.00 98.50 154 VAL A O 1
ATOM 1106 N N . VAL A 1 155 ? -15.058 -4.033 -3.571 1.00 98.19 155 VAL A N 1
ATOM 1107 C CA . VAL A 1 155 ? -13.699 -3.471 -3.674 1.00 98.19 155 VAL A CA 1
ATOM 1108 C C . VAL A 1 155 ? -12.780 -4.366 -4.503 1.00 98.19 155 VAL A C 1
ATOM 1110 O O . VAL A 1 155 ? -12.103 -3.860 -5.391 1.00 98.19 155 VAL A O 1
ATOM 1113 N N . ILE A 1 156 ? -12.787 -5.683 -4.275 1.00 97.88 156 ILE A N 1
ATOM 1114 C CA . ILE A 1 156 ? -11.950 -6.613 -5.047 1.00 97.88 156 ILE A CA 1
ATOM 1115 C C . ILE A 1 156 ? -12.418 -6.699 -6.507 1.00 97.88 156 ILE A C 1
ATOM 1117 O O . ILE A 1 156 ? -11.588 -6.660 -7.411 1.00 97.88 156 ILE A O 1
ATOM 1121 N N . ALA A 1 157 ? -13.729 -6.730 -6.765 1.00 98.19 157 ALA A N 1
ATOM 1122 C CA . ALA A 1 157 ? -14.262 -6.701 -8.126 1.00 98.19 157 ALA A CA 1
ATOM 1123 C C . ALA A 1 157 ? -13.914 -5.391 -8.849 1.00 98.19 157 ALA A C 1
ATOM 1125 O O . ALA A 1 157 ? -13.477 -5.436 -9.994 1.00 98.19 157 ALA A O 1
ATOM 1126 N N . ALA A 1 158 ? -14.045 -4.234 -8.189 1.00 97.94 158 ALA A N 1
ATOM 1127 C CA . ALA A 1 158 ? -13.665 -2.949 -8.777 1.00 97.94 158 ALA A CA 1
ATOM 1128 C C . ALA A 1 158 ? -12.163 -2.874 -9.074 1.00 97.94 158 ALA A C 1
ATOM 1130 O O . ALA A 1 158 ? -11.789 -2.432 -10.154 1.00 97.94 158 ALA A O 1
ATOM 1131 N N . MET A 1 159 ? -11.313 -3.350 -8.158 1.00 96.94 159 MET A N 1
ATOM 1132 C CA . MET A 1 159 ? -9.867 -3.447 -8.368 1.00 96.94 159 MET A CA 1
ATOM 1133 C C . MET A 1 159 ? -9.543 -4.282 -9.616 1.00 96.94 159 MET A C 1
ATOM 1135 O O . MET A 1 159 ? -8.859 -3.798 -10.511 1.00 96.94 159 MET A O 1
ATOM 1139 N N . LEU A 1 160 ? -10.084 -5.502 -9.716 1.00 96.81 160 LEU A N 1
ATOM 1140 C CA . LEU A 1 160 ? -9.839 -6.392 -10.856 1.00 96.81 160 LEU A CA 1
ATOM 1141 C C . LEU A 1 160 ? -10.392 -5.829 -12.174 1.00 96.81 160 LEU A C 1
ATOM 1143 O O . LEU A 1 160 ? -9.707 -5.889 -13.190 1.00 96.81 160 LEU A O 1
ATOM 1147 N N . VAL A 1 161 ? -11.599 -5.251 -12.166 1.00 98.44 161 VAL A N 1
ATOM 1148 C CA . VAL A 1 161 ? -12.220 -4.660 -13.365 1.00 98.44 161 VAL A CA 1
ATOM 1149 C C . VAL A 1 161 ? -11.461 -3.423 -13.835 1.00 98.44 161 VAL A C 1
ATOM 1151 O O . VAL A 1 161 ? -11.177 -3.321 -15.025 1.00 98.44 161 VAL A O 1
ATOM 1154 N N . PHE A 1 162 ? -11.092 -2.499 -12.941 1.00 98.44 162 PHE A N 1
ATOM 1155 C CA . PHE A 1 162 ? -10.309 -1.332 -13.345 1.00 98.44 162 PHE A CA 1
ATOM 1156 C C . PHE A 1 162 ? -8.915 -1.731 -13.820 1.00 98.44 162 PHE A C 1
ATOM 1158 O O . PHE A 1 162 ? -8.477 -1.199 -14.834 1.00 98.44 162 PHE A O 1
ATOM 1165 N N . SER A 1 163 ? -8.232 -2.668 -13.152 1.00 97.00 163 SER A N 1
ATOM 1166 C CA . SER A 1 163 ? -6.913 -3.124 -13.609 1.00 97.00 163 SER A CA 1
ATOM 1167 C C . SER A 1 163 ? -7.004 -3.793 -14.977 1.00 97.00 163 SER A C 1
ATOM 1169 O O . SER A 1 163 ? -6.246 -3.430 -15.865 1.00 97.00 163 SER A O 1
ATOM 1171 N N . LEU A 1 164 ? -7.980 -4.680 -15.201 1.00 96.62 164 LEU A N 1
ATOM 1172 C CA . LEU A 1 164 ? -8.191 -5.295 -16.512 1.00 96.62 164 LEU A CA 1
ATOM 1173 C C . LEU A 1 164 ? -8.459 -4.243 -17.599 1.00 96.62 164 LEU A C 1
ATOM 1175 O O . LEU A 1 164 ? -7.786 -4.233 -18.623 1.00 96.62 164 LEU A O 1
ATOM 1179 N N . VAL A 1 165 ? -9.424 -3.344 -17.380 1.00 98.38 165 VAL A N 1
ATOM 1180 C CA . VAL A 1 165 ? -9.833 -2.361 -18.395 1.00 98.38 165 VAL A CA 1
ATOM 1181 C C . VAL A 1 165 ? -8.718 -1.359 -18.692 1.00 98.38 165 VAL A C 1
ATOM 1183 O O . VAL A 1 165 ? -8.444 -1.098 -19.861 1.00 98.38 165 VAL A O 1
ATOM 1186 N N . LEU A 1 166 ? -8.052 -0.806 -17.673 1.00 98.31 166 LEU A N 1
ATOM 1187 C CA . LEU A 1 166 ? -6.996 0.184 -17.893 1.00 98.31 166 LEU A CA 1
ATOM 1188 C C . LEU A 1 166 ? -5.728 -0.458 -18.473 1.00 98.31 166 LEU A C 1
ATOM 1190 O O . LEU A 1 166 ? -5.118 0.152 -19.347 1.00 98.31 166 LEU A O 1
ATOM 1194 N N . SER A 1 167 ? -5.356 -1.679 -18.070 1.00 95.81 167 SER A N 1
ATOM 1195 C CA . SER A 1 167 ? -4.210 -2.376 -18.672 1.00 95.81 167 SER A CA 1
ATOM 1196 C C . SER A 1 167 ? -4.468 -2.761 -20.130 1.00 95.81 167 SER A C 1
ATOM 1198 O O . SER A 1 167 ? -3.575 -2.596 -20.954 1.00 95.81 167 SER A O 1
ATOM 1200 N N . LEU A 1 168 ? -5.688 -3.184 -20.492 1.00 95.69 168 LEU A N 1
ATOM 1201 C CA . LEU A 1 168 ? -6.054 -3.409 -21.898 1.00 95.69 168 LEU A CA 1
ATOM 1202 C C . LEU A 1 168 ? -5.984 -2.116 -22.727 1.00 95.69 168 LEU A C 1
ATOM 1204 O O . LEU A 1 168 ? -5.523 -2.148 -23.865 1.00 95.69 168 LEU A O 1
ATOM 1208 N N . ILE A 1 169 ? -6.396 -0.976 -22.159 1.00 97.69 169 ILE A N 1
ATOM 1209 C CA . ILE A 1 169 ? -6.250 0.335 -22.811 1.00 97.69 169 ILE A CA 1
ATOM 1210 C C . ILE A 1 169 ? -4.768 0.703 -22.976 1.00 97.69 169 ILE A C 1
ATOM 1212 O O . ILE A 1 169 ? -4.390 1.169 -24.046 1.00 97.69 169 ILE A O 1
ATOM 1216 N N . ALA A 1 170 ? -3.923 0.479 -21.963 1.00 97.38 170 ALA A N 1
ATOM 1217 C CA . ALA A 1 170 ? -2.488 0.755 -22.052 1.00 97.38 170 ALA A CA 1
ATOM 1218 C C . ALA A 1 170 ? -1.794 -0.092 -23.123 1.00 97.38 170 ALA A C 1
ATOM 1220 O O . ALA A 1 170 ? -1.134 0.475 -23.985 1.00 97.38 170 ALA A O 1
ATOM 1221 N N . VAL A 1 171 ? -2.016 -1.411 -23.132 1.00 95.62 171 VAL A N 1
ATOM 1222 C CA . VAL A 1 171 ? -1.473 -2.311 -24.164 1.00 95.62 171 VAL A CA 1
ATOM 1223 C C . VAL A 1 171 ? -1.950 -1.888 -25.557 1.00 95.62 171 VAL A C 1
ATOM 1225 O O . VAL A 1 171 ? -1.145 -1.793 -26.476 1.00 95.62 171 VAL A O 1
ATOM 1228 N N . ALA A 1 172 ? -3.231 -1.539 -25.726 1.00 95.25 172 ALA A N 1
ATOM 1229 C CA . ALA A 1 172 ? -3.737 -1.046 -27.009 1.00 95.25 172 ALA A CA 1
ATOM 1230 C C . ALA A 1 172 ? -3.076 0.278 -27.448 1.00 95.25 172 ALA A C 1
ATOM 1232 O O . ALA A 1 172 ? -2.788 0.453 -28.631 1.00 95.25 172 ALA A O 1
ATOM 1233 N N . VAL A 1 173 ? -2.808 1.200 -26.516 1.00 95.94 173 VAL A N 1
ATOM 1234 C CA . VAL A 1 173 ? -2.061 2.440 -26.791 1.00 95.94 173 VAL A CA 1
ATOM 1235 C C . VAL A 1 173 ? -0.611 2.134 -27.170 1.00 95.94 173 VAL A C 1
ATOM 1237 O O . VAL A 1 173 ? -0.130 2.670 -28.165 1.00 95.94 173 VAL A O 1
ATOM 1240 N N . ASP A 1 174 ? 0.069 1.247 -26.446 1.00 95.75 174 ASP A N 1
ATOM 1241 C CA . ASP A 1 174 ? 1.450 0.855 -26.741 1.00 95.75 174 ASP A CA 1
ATOM 1242 C C . ASP A 1 174 ? 1.573 0.152 -28.102 1.00 95.75 174 ASP A C 1
ATOM 1244 O O . ASP A 1 174 ? 2.515 0.428 -28.845 1.00 95.75 174 ASP A O 1
ATOM 1248 N N . MET A 1 175 ? 0.591 -0.669 -28.490 1.00 94.06 175 MET A N 1
ATOM 1249 C CA . MET A 1 175 ? 0.512 -1.259 -29.832 1.00 94.06 175 MET A CA 1
ATOM 1250 C C . MET A 1 175 ? 0.328 -0.203 -30.932 1.00 94.06 175 MET A C 1
ATOM 1252 O O . MET A 1 175 ? 0.964 -0.290 -31.980 1.00 94.06 175 MET A O 1
ATOM 1256 N N . ILE A 1 176 ? -0.498 0.826 -30.703 1.00 95.00 176 ILE A N 1
ATOM 1257 C CA . ILE A 1 176 ? -0.671 1.950 -31.645 1.00 95.00 176 ILE A CA 1
ATOM 1258 C C . ILE A 1 176 ? 0.619 2.777 -31.771 1.00 95.00 176 ILE A C 1
ATOM 1260 O O . ILE A 1 176 ? 0.922 3.288 -32.848 1.00 95.00 176 ILE A O 1
ATOM 1264 N N . LEU A 1 177 ? 1.385 2.903 -30.685 1.00 92.94 177 LEU A N 1
ATOM 1265 C CA . LEU A 1 177 ? 2.662 3.621 -30.648 1.00 92.94 177 LEU A CA 1
ATOM 1266 C C . LEU A 1 177 ? 3.860 2.780 -31.128 1.00 92.94 177 LEU A C 1
ATOM 1268 O O . LEU A 1 177 ? 4.971 3.303 -31.181 1.00 92.94 177 LEU A O 1
ATOM 1272 N N . GLY A 1 178 ? 3.663 1.500 -31.470 1.00 91.44 178 GLY A N 1
ATOM 1273 C CA . GLY A 1 178 ? 4.743 0.584 -31.859 1.00 91.44 178 GLY A CA 1
ATOM 1274 C C . GLY A 1 178 ? 5.694 0.207 -30.715 1.00 91.44 178 GLY A C 1
ATOM 1275 O O . GLY A 1 178 ? 6.798 -0.264 -30.969 1.00 91.44 178 GLY A O 1
ATOM 1276 N N . MET A 1 179 ? 5.278 0.423 -29.463 1.00 89.19 179 MET A N 1
ATOM 1277 C CA . MET A 1 179 ? 6.020 0.050 -28.252 1.00 89.19 179 MET A CA 1
ATOM 1278 C C . MET A 1 179 ? 5.833 -1.431 -27.889 1.00 89.19 179 MET A C 1
ATOM 1280 O O . MET A 1 179 ? 6.645 -1.983 -27.149 1.00 89.19 179 MET A O 1
ATOM 1284 N N . GLN A 1 180 ? 4.766 -2.061 -28.391 1.00 91.81 180 GLN A N 1
ATOM 1285 C CA . GLN A 1 180 ? 4.474 -3.492 -28.278 1.00 91.81 180 GLN A CA 1
ATOM 1286 C C . GLN A 1 180 ? 3.835 -4.007 -29.570 1.00 91.81 180 GLN A C 1
ATOM 1288 O O . GLN A 1 180 ? 3.280 -3.230 -30.347 1.00 91.81 180 GLN A O 1
ATOM 1293 N N . ASP A 1 181 ? 3.885 -5.318 -29.793 1.00 90.38 181 ASP A N 1
ATOM 1294 C CA . ASP A 1 181 ? 3.278 -5.969 -30.951 1.00 90.38 181 ASP A CA 1
ATOM 1295 C C . ASP A 1 181 ? 2.347 -7.130 -30.551 1.00 90.38 181 ASP A C 1
ATOM 1297 O O . ASP A 1 181 ? 2.146 -7.449 -29.376 1.00 90.38 181 ASP A O 1
ATOM 1301 N N . VAL A 1 182 ? 1.722 -7.747 -31.558 1.00 89.38 182 VAL A N 1
ATOM 1302 C CA . VAL A 1 182 ? 0.828 -8.899 -31.360 1.00 89.38 182 VAL A CA 1
ATOM 1303 C C . VAL A 1 182 ? 1.604 -10.127 -30.872 1.00 89.38 182 VAL A C 1
ATOM 1305 O O . VAL A 1 182 ? 1.048 -10.922 -30.117 1.00 89.38 182 VAL A O 1
ATOM 1308 N N . GLN A 1 183 ? 2.873 -10.275 -31.266 1.00 91.56 183 GLN A N 1
ATOM 1309 C CA . GLN A 1 183 ? 3.694 -11.432 -30.920 1.00 91.56 183 GLN A CA 1
ATOM 1310 C C . GLN A 1 183 ? 3.956 -11.465 -29.410 1.00 91.56 183 GLN A C 1
ATOM 1312 O O . GLN A 1 183 ? 3.651 -12.469 -28.763 1.00 91.56 183 GLN A O 1
ATOM 1317 N N . ALA A 1 184 ? 4.379 -10.338 -28.832 1.00 88.69 184 ALA A N 1
ATOM 1318 C CA . ALA A 1 184 ? 4.594 -10.185 -27.396 1.00 88.69 184 ALA A CA 1
ATOM 1319 C C . ALA A 1 184 ? 3.324 -10.477 -26.577 1.00 88.69 184 ALA A C 1
ATOM 1321 O O . ALA A 1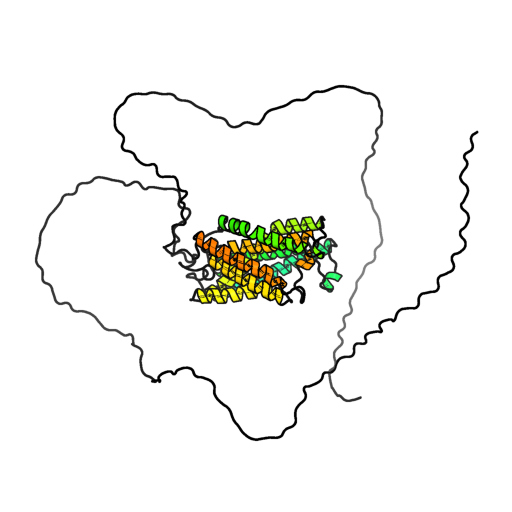 184 ? 3.382 -11.094 -25.511 1.00 88.69 184 ALA A O 1
ATOM 1322 N N . LEU A 1 185 ? 2.149 -10.099 -27.096 1.00 87.00 185 LEU A N 1
ATOM 1323 C CA . LEU A 1 185 ? 0.866 -10.428 -26.471 1.00 87.00 185 LEU A CA 1
ATOM 1324 C C . LEU A 1 185 ? 0.544 -11.927 -26.538 1.00 87.00 185 LEU A C 1
ATOM 1326 O O . LEU A 1 185 ? 0.039 -12.478 -25.561 1.00 87.00 185 LEU A O 1
ATOM 1330 N N . THR A 1 186 ? 0.840 -12.601 -27.654 1.00 89.75 186 THR A N 1
ATOM 1331 C CA . THR A 1 186 ? 0.622 -14.054 -27.783 1.00 89.75 186 THR A CA 1
ATOM 1332 C C . THR A 1 186 ? 1.612 -14.899 -26.980 1.00 89.75 186 THR A C 1
ATOM 1334 O O . THR A 1 186 ? 1.252 -15.983 -26.530 1.00 89.75 186 THR A O 1
ATOM 1337 N N . GLU A 1 187 ? 2.832 -14.404 -26.769 1.00 89.81 187 GLU A N 1
ATOM 1338 C CA . GLU A 1 187 ? 3.879 -15.069 -25.983 1.00 89.81 187 GLU A CA 1
ATOM 1339 C C . GLU A 1 187 ? 3.800 -14.751 -24.480 1.00 89.81 187 GLU A C 1
ATOM 1341 O O . GLU A 1 187 ? 4.425 -15.432 -23.670 1.00 89.81 187 GLU A O 1
ATOM 1346 N N . GLY A 1 188 ? 3.029 -13.729 -24.089 1.00 85.75 188 GLY A N 1
ATOM 1347 C CA . GLY A 1 188 ? 2.963 -13.244 -22.708 1.00 85.75 188 GLY A CA 1
ATOM 1348 C C . GLY A 1 188 ? 4.185 -12.421 -22.281 1.00 85.75 188 GLY A C 1
ATOM 1349 O O . GLY A 1 188 ? 4.364 -12.168 -21.092 1.00 85.75 188 GLY A O 1
ATOM 1350 N N . THR A 1 189 ? 5.005 -11.972 -23.232 1.00 88.00 189 THR A N 1
ATOM 1351 C CA . THR A 1 189 ? 6.247 -11.200 -23.045 1.00 88.00 189 THR A CA 1
ATOM 1352 C C . THR A 1 189 ? 5.999 -9.681 -23.071 1.00 88.00 189 THR A C 1
ATOM 1354 O O . THR A 1 189 ? 6.833 -8.894 -23.515 1.00 88.00 189 THR A O 1
ATOM 1357 N N . ILE A 1 190 ? 4.831 -9.259 -22.571 1.00 91.50 190 ILE A N 1
ATOM 1358 C CA . ILE A 1 190 ? 4.408 -7.857 -22.433 1.00 91.50 190 ILE A CA 1
ATOM 1359 C C . ILE A 1 190 ? 5.376 -7.101 -21.511 1.00 91.50 190 ILE A C 1
ATOM 1361 O O . ILE A 1 190 ? 5.316 -7.235 -20.289 1.00 91.50 190 ILE A O 1
ATOM 1365 N N . ALA A 1 191 ? 6.243 -6.281 -22.106 1.00 93.06 191 ALA A N 1
ATOM 1366 C CA . ALA A 1 191 ? 7.179 -5.428 -21.380 1.00 93.06 191 ALA A CA 1
ATOM 1367 C C . ALA A 1 191 ? 6.462 -4.369 -20.521 1.00 93.06 191 ALA A C 1
ATOM 1369 O O . ALA A 1 191 ? 5.403 -3.850 -20.879 1.00 93.06 191 ALA A O 1
ATOM 1370 N N . MET A 1 192 ? 7.069 -3.983 -19.405 1.00 95.81 192 MET A N 1
ATOM 1371 C CA . MET A 1 192 ? 6.623 -2.877 -18.573 1.00 95.81 192 MET A CA 1
ATOM 1372 C C . MET A 1 192 ? 6.906 -1.553 -19.288 1.00 95.81 192 MET A C 1
ATOM 1374 O O . MET A 1 192 ? 8.055 -1.147 -19.440 1.00 95.81 192 MET A O 1
ATOM 1378 N N . THR A 1 193 ? 5.851 -0.850 -19.700 1.00 96.75 193 THR A N 1
ATOM 1379 C CA . THR A 1 193 ? 5.922 0.476 -20.336 1.00 96.75 193 THR A CA 1
ATOM 1380 C C . THR A 1 193 ? 5.462 1.582 -19.376 1.00 96.75 193 THR A C 1
ATOM 1382 O O . THR A 1 193 ? 4.789 1.308 -18.372 1.00 96.75 193 THR A O 1
ATOM 1385 N N . PRO A 1 194 ? 5.742 2.867 -19.674 1.00 97.50 194 PRO A N 1
ATOM 1386 C CA . PRO A 1 194 ? 5.155 3.977 -18.930 1.00 97.50 194 PRO A CA 1
ATOM 1387 C C . PRO A 1 194 ? 3.616 3.949 -18.940 1.00 97.50 194 PRO A C 1
ATOM 1389 O O . PRO A 1 194 ? 2.996 4.225 -17.912 1.00 97.50 194 PRO A O 1
ATOM 1392 N N . ALA A 1 195 ? 2.983 3.566 -20.056 1.00 97.75 195 ALA A N 1
ATOM 1393 C CA . ALA A 1 195 ? 1.527 3.472 -20.149 1.00 97.75 195 ALA A CA 1
ATOM 1394 C C . ALA A 1 195 ? 0.963 2.365 -19.240 1.00 97.75 195 ALA A C 1
ATOM 1396 O O . ALA A 1 195 ? -0.001 2.610 -18.510 1.00 97.75 195 ALA A O 1
ATOM 1397 N N . ILE A 1 196 ? 1.595 1.187 -19.209 1.00 97.56 196 ILE A N 1
ATOM 1398 C CA . ILE A 1 196 ? 1.195 0.061 -18.352 1.00 97.56 196 ILE A CA 1
ATOM 1399 C C . ILE A 1 196 ? 1.402 0.391 -16.866 1.00 97.56 196 ILE A C 1
ATOM 1401 O O . ILE A 1 196 ? 0.521 0.104 -16.048 1.00 97.56 196 ILE A O 1
ATOM 1405 N N . LEU A 1 197 ? 2.496 1.070 -16.496 1.00 98.31 197 LEU A N 1
ATOM 1406 C CA . LEU A 1 197 ? 2.690 1.543 -15.120 1.00 98.31 197 LEU A CA 1
ATOM 1407 C C . LEU A 1 197 ? 1.616 2.566 -14.715 1.00 98.31 197 LEU A C 1
ATOM 1409 O O . LEU A 1 197 ? 1.046 2.472 -13.625 1.00 98.31 197 LEU A O 1
ATOM 1413 N N . ALA A 1 198 ? 1.317 3.533 -15.588 1.00 98.50 198 ALA A N 1
ATOM 1414 C CA . ALA A 1 198 ? 0.280 4.527 -15.334 1.00 98.50 198 ALA A CA 1
ATOM 1415 C C . ALA A 1 198 ? -1.100 3.870 -15.177 1.00 98.50 198 ALA A C 1
ATOM 1417 O O . ALA A 1 198 ? -1.817 4.187 -14.230 1.00 98.50 198 ALA A O 1
ATOM 1418 N N . ALA A 1 199 ? -1.453 2.920 -16.045 1.00 98.44 199 ALA A N 1
ATOM 1419 C CA . ALA A 1 199 ? -2.696 2.160 -15.952 1.00 98.44 199 ALA A CA 1
ATOM 1420 C C . ALA A 1 199 ? -2.797 1.356 -14.651 1.00 98.44 199 ALA A C 1
ATOM 1422 O O . ALA A 1 199 ? -3.824 1.433 -13.977 1.00 98.44 199 ALA A O 1
ATOM 1423 N N . THR A 1 200 ? -1.719 0.669 -14.260 1.00 97.69 200 THR A N 1
ATOM 1424 C CA . THR A 1 200 ? -1.627 -0.087 -13.000 1.00 97.69 200 THR A CA 1
ATOM 1425 C C . THR A 1 200 ? -1.862 0.821 -11.790 1.00 97.69 200 THR A C 1
ATOM 1427 O O . THR A 1 200 ? -2.686 0.529 -10.927 1.00 97.69 200 THR A O 1
ATOM 1430 N N . ASN A 1 201 ? -1.188 1.972 -11.728 1.00 98.69 201 ASN A N 1
ATOM 1431 C CA . ASN A 1 201 ? -1.341 2.892 -10.603 1.00 98.69 201 ASN A CA 1
ATOM 1432 C C . ASN A 1 201 ? -2.731 3.556 -10.578 1.00 98.69 201 ASN A C 1
ATOM 1434 O O . ASN A 1 201 ? -3.351 3.671 -9.517 1.00 98.69 201 ASN A O 1
ATOM 1438 N N . LEU A 1 202 ? -3.245 3.987 -11.734 1.00 98.62 202 LEU A N 1
ATOM 1439 C CA . LEU A 1 202 ? -4.539 4.666 -11.836 1.00 98.62 202 LEU A CA 1
ATOM 1440 C C . LEU A 1 202 ? -5.729 3.719 -11.619 1.00 98.62 202 LEU A C 1
ATOM 1442 O O . LEU A 1 202 ? -6.741 4.157 -11.065 1.00 98.62 202 LEU A O 1
ATOM 1446 N N . SER A 1 203 ? -5.621 2.433 -11.969 1.00 98.62 203 SER A N 1
ATOM 1447 C CA . SER A 1 203 ? -6.673 1.449 -11.686 1.00 98.62 203 SER A CA 1
ATOM 1448 C C . SER A 1 203 ? -6.874 1.246 -10.186 1.00 98.62 203 SER A C 1
ATOM 1450 O O . SER A 1 203 ? -8.009 1.205 -9.704 1.00 98.62 203 SER A O 1
ATOM 1452 N N . LEU A 1 204 ? -5.778 1.212 -9.426 1.00 98.50 204 LEU A N 1
ATOM 1453 C CA . LEU A 1 204 ? -5.799 1.102 -7.972 1.00 98.50 204 LEU A CA 1
ATOM 1454 C C . LEU A 1 204 ? -6.394 2.369 -7.341 1.00 98.50 204 LEU A C 1
ATOM 1456 O O . LEU A 1 204 ? -7.263 2.263 -6.474 1.00 98.50 204 LEU A O 1
ATOM 1460 N N . VAL A 1 205 ? -6.035 3.564 -7.834 1.00 98.69 205 VAL A N 1
ATOM 1461 C CA . VAL A 1 205 ? -6.660 4.836 -7.410 1.00 98.69 205 VAL A CA 1
ATOM 1462 C C . VAL A 1 205 ? -8.175 4.840 -7.672 1.00 98.69 205 VAL A C 1
ATOM 1464 O O . VAL A 1 205 ? -8.944 5.229 -6.788 1.00 98.69 205 VAL A O 1
ATOM 1467 N N . ALA A 1 206 ? -8.632 4.348 -8.829 1.00 98.50 206 ALA A N 1
ATOM 1468 C CA . ALA A 1 206 ? -10.060 4.191 -9.123 1.00 98.50 206 ALA A CA 1
ATOM 1469 C C . ALA A 1 206 ? -10.743 3.188 -8.167 1.00 98.50 206 ALA A C 1
ATOM 1471 O O . ALA A 1 206 ? -11.820 3.470 -7.626 1.00 98.50 206 ALA A O 1
ATOM 1472 N N . GLY A 1 207 ? -10.082 2.064 -7.868 1.00 98.31 207 GLY A N 1
ATOM 1473 C CA . GLY A 1 207 ? -10.513 1.083 -6.867 1.00 98.31 207 GLY A CA 1
ATOM 1474 C C . GLY A 1 207 ? -10.667 1.679 -5.461 1.00 98.31 207 GLY A C 1
ATOM 1475 O O . GLY A 1 207 ? -11.667 1.424 -4.784 1.00 98.31 207 GLY A O 1
ATOM 1476 N N . ALA A 1 208 ? -9.757 2.560 -5.037 1.00 97.88 208 ALA A N 1
ATOM 1477 C CA . ALA A 1 208 ? -9.883 3.279 -3.768 1.00 97.88 208 ALA A CA 1
ATOM 1478 C C . ALA A 1 208 ? -11.036 4.297 -3.754 1.00 97.88 208 ALA A C 1
ATOM 1480 O O . ALA A 1 208 ? -11.661 4.496 -2.707 1.00 97.88 208 ALA A O 1
ATOM 1481 N N . GLY A 1 209 ? -11.391 4.876 -4.905 1.00 98.19 209 GLY A N 1
ATOM 1482 C CA . GLY A 1 209 ? -12.636 5.630 -5.071 1.00 98.19 209 GLY A CA 1
ATOM 1483 C C . GLY A 1 209 ? -13.865 4.779 -4.729 1.00 98.19 209 GLY A C 1
ATOM 1484 O O . GLY A 1 209 ? -14.708 5.187 -3.926 1.00 98.19 209 GLY A O 1
ATOM 1485 N N . VAL A 1 210 ? -13.928 3.544 -5.238 1.00 98.44 210 VAL A N 1
ATOM 1486 C CA . VAL A 1 210 ? -14.991 2.585 -4.889 1.00 98.44 210 VAL A CA 1
ATOM 1487 C C . VAL A 1 210 ? -14.915 2.153 -3.420 1.00 98.44 210 VAL A C 1
ATOM 1489 O O . VAL A 1 210 ? -15.950 2.069 -2.758 1.00 98.44 210 VAL A O 1
ATOM 1492 N N . ALA A 1 211 ? -13.720 1.963 -2.857 1.00 98.31 211 ALA A N 1
ATOM 1493 C CA . ALA A 1 211 ? -13.540 1.664 -1.434 1.00 98.31 211 ALA A CA 1
ATOM 1494 C C . ALA A 1 211 ? -14.080 2.783 -0.524 1.00 98.31 211 ALA A C 1
ATOM 1496 O O . ALA A 1 211 ? -14.740 2.508 0.482 1.00 98.31 211 ALA A O 1
ATOM 1497 N N . MET A 1 212 ? -13.886 4.046 -0.912 1.00 98.00 212 MET A N 1
ATOM 1498 C CA . MET A 1 212 ? -14.441 5.217 -0.231 1.00 98.00 212 MET A CA 1
ATOM 1499 C C . MET A 1 212 ? -15.976 5.268 -0.318 1.00 98.00 212 MET A C 1
ATOM 1501 O O . MET A 1 212 ? -16.649 5.586 0.669 1.00 98.00 212 MET A O 1
ATOM 1505 N N . LEU A 1 213 ? -16.556 4.893 -1.464 1.00 97.81 213 LEU A N 1
ATOM 1506 C CA . LEU A 1 213 ? -18.008 4.751 -1.615 1.00 97.81 213 LEU A CA 1
ATOM 1507 C C . LEU A 1 213 ? -18.556 3.593 -0.763 1.00 97.81 213 LEU A C 1
ATOM 1509 O O . LEU A 1 213 ? -19.556 3.773 -0.066 1.00 97.81 213 LEU A O 1
ATOM 1513 N N . ALA A 1 214 ? -17.885 2.439 -0.729 1.00 97.56 214 ALA A N 1
ATOM 1514 C CA . ALA A 1 214 ? -18.258 1.303 0.116 1.00 97.56 214 ALA A CA 1
ATOM 1515 C C . ALA A 1 214 ? -18.187 1.651 1.616 1.00 97.56 214 ALA A C 1
ATOM 1517 O O . ALA A 1 214 ? -19.100 1.334 2.387 1.00 97.56 214 ALA A O 1
ATOM 1518 N N . HIS A 1 215 ? -17.148 2.373 2.039 1.00 96.50 215 HIS A N 1
ATOM 1519 C CA . HIS A 1 215 ? -17.026 2.935 3.384 1.00 96.50 215 HIS A CA 1
ATOM 1520 C C . HIS A 1 215 ? -18.231 3.826 3.742 1.00 96.50 215 HIS A C 1
ATOM 1522 O O . HIS A 1 215 ? -18.904 3.609 4.757 1.00 96.50 215 HIS A O 1
ATOM 1528 N N . ARG A 1 216 ? -18.542 4.808 2.884 1.00 95.19 216 ARG A N 1
ATOM 1529 C CA . ARG A 1 216 ? -19.562 5.828 3.162 1.00 95.19 216 ARG A CA 1
ATOM 1530 C C . ARG A 1 216 ? -20.999 5.322 3.037 1.00 95.19 216 ARG A C 1
ATOM 1532 O O . ARG A 1 216 ? -21.842 5.725 3.843 1.00 95.19 216 ARG A O 1
ATOM 1539 N N . TRP A 1 217 ? -21.301 4.492 2.043 1.00 95.19 217 TRP A N 1
ATOM 1540 C CA . TRP A 1 217 ? -22.676 4.143 1.667 1.00 95.19 217 TRP A CA 1
ATOM 1541 C C . TRP A 1 217 ? -23.087 2.735 2.105 1.00 95.19 217 TRP A C 1
ATOM 1543 O O . TRP A 1 217 ? -24.180 2.574 2.642 1.00 95.19 217 TRP A O 1
ATOM 1553 N N . ILE A 1 218 ? -22.207 1.735 1.973 1.00 95.50 218 ILE A N 1
ATOM 1554 C CA . ILE A 1 218 ? -22.515 0.347 2.368 1.00 95.50 218 ILE A CA 1
ATOM 1555 C C . ILE A 1 218 ? -22.357 0.185 3.886 1.00 95.50 218 ILE A C 1
ATOM 1557 O O . ILE A 1 218 ? -23.300 -0.194 4.588 1.00 95.50 218 ILE A O 1
ATOM 1561 N N . ASN A 1 219 ? -21.182 0.533 4.421 1.00 93.88 219 ASN A N 1
ATOM 1562 C CA . ASN A 1 219 ? -20.909 0.465 5.864 1.00 93.88 219 ASN A CA 1
ATOM 1563 C C . ASN A 1 219 ? -21.556 1.629 6.631 1.00 93.88 219 ASN A C 1
ATOM 1565 O O . ASN A 1 219 ? -21.872 1.493 7.814 1.00 93.88 219 ASN A O 1
ATOM 1569 N N . GLY A 1 220 ? -21.835 2.741 5.944 1.00 91.62 220 GLY A N 1
ATOM 1570 C CA . GLY A 1 220 ? -22.567 3.875 6.501 1.00 91.62 220 GLY A CA 1
ATOM 1571 C C . GLY A 1 220 ? -21.740 4.730 7.458 1.00 91.62 220 GLY A C 1
ATOM 1572 O O . GLY A 1 220 ? -22.328 5.348 8.339 1.00 91.62 220 GLY A O 1
ATOM 1573 N N . VAL A 1 221 ? -20.412 4.756 7.324 1.00 92.31 221 VAL A N 1
ATOM 1574 C CA . VAL A 1 221 ? -19.507 5.507 8.211 1.00 92.31 221 VAL A CA 1
ATOM 1575 C C . VAL A 1 221 ? -19.212 6.895 7.624 1.00 92.31 221 VAL A C 1
ATOM 1577 O O . VAL A 1 221 ? -19.128 7.062 6.406 1.00 92.31 221 VAL A O 1
ATOM 1580 N N . LYS A 1 222 ? -19.066 7.924 8.471 1.00 92.00 222 LYS A N 1
ATOM 1581 C CA . LYS A 1 222 ? -18.611 9.257 8.035 1.00 92.00 222 LYS A CA 1
ATOM 1582 C C . LYS A 1 222 ? -17.206 9.178 7.434 1.00 92.00 222 LYS A C 1
ATOM 1584 O O . LYS A 1 222 ? -16.282 8.716 8.096 1.00 92.00 222 LYS A O 1
ATOM 1589 N N . ILE A 1 223 ? -17.046 9.766 6.247 1.00 92.19 223 ILE A N 1
ATOM 1590 C CA . ILE A 1 223 ? -15.826 9.731 5.420 1.00 92.19 223 ILE A CA 1
ATOM 1591 C C . ILE A 1 223 ? -14.546 10.158 6.164 1.00 92.19 223 ILE A C 1
ATOM 1593 O O . ILE A 1 223 ? -13.477 9.614 5.917 1.00 92.19 223 ILE A O 1
ATOM 1597 N N . GLY A 1 224 ? -14.657 11.056 7.152 1.00 91.69 224 GLY A N 1
ATOM 1598 C CA . GLY A 1 224 ? -13.531 11.451 8.003 1.00 91.69 224 GLY A CA 1
ATOM 1599 C C . GLY A 1 224 ? -12.890 10.281 8.764 1.00 91.69 224 GLY A C 1
ATOM 1600 O O . GLY A 1 224 ? -11.679 10.289 8.955 1.00 91.69 224 GLY A O 1
ATOM 1601 N N . TYR A 1 225 ? -13.653 9.250 9.140 1.00 93.50 225 TYR A N 1
ATOM 1602 C CA . TYR A 1 225 ? -13.127 8.044 9.798 1.00 93.50 225 TYR A CA 1
ATOM 1603 C C . TYR A 1 225 ? -12.604 6.992 8.804 1.00 93.50 225 TYR A C 1
ATOM 1605 O O . TYR A 1 225 ? -12.401 5.829 9.178 1.00 93.50 225 TYR A O 1
ATOM 1613 N N . PHE A 1 226 ? -12.413 7.336 7.526 1.00 95.69 226 PHE A N 1
ATOM 1614 C CA . PHE A 1 226 ? -11.791 6.417 6.575 1.00 95.69 226 PHE A CA 1
ATOM 1615 C C . PHE A 1 226 ? -10.275 6.339 6.800 1.00 95.69 226 PHE A C 1
ATOM 1617 O O . PHE A 1 226 ? -9.733 5.240 6.878 1.00 95.69 226 PHE A O 1
ATOM 1624 N N . HIS A 1 227 ? -9.631 7.490 7.025 1.00 95.56 227 HIS A N 1
ATOM 1625 C CA . HIS A 1 227 ? -8.180 7.621 7.213 1.00 95.56 227 HIS A CA 1
ATOM 1626 C C . HIS A 1 227 ? -7.694 7.141 8.589 1.00 95.56 227 HIS A C 1
ATOM 1628 O O . HIS A 1 227 ? -6.692 6.433 8.680 1.00 95.56 227 HIS A O 1
ATOM 1634 N N . SER A 1 228 ? -8.390 7.523 9.667 1.00 95.56 228 SER A N 1
ATOM 1635 C CA . SER A 1 228 ? -7.986 7.218 11.045 1.00 95.56 228 SER A CA 1
ATOM 1636 C C . SER A 1 228 ? -9.188 7.101 11.996 1.00 95.56 228 SER A C 1
ATOM 1638 O O . SER A 1 228 ? -10.336 7.320 11.609 1.00 95.56 228 SER A O 1
ATOM 1640 N N . VAL A 1 229 ? -8.938 6.735 13.257 1.00 94.00 229 VAL A N 1
ATOM 1641 C CA . VAL A 1 229 ? -9.938 6.751 14.344 1.00 94.00 229 VAL A CA 1
ATOM 1642 C C . VAL A 1 229 ? -10.363 8.163 14.759 1.00 94.00 229 VAL A C 1
ATOM 1644 O O . VAL A 1 229 ? -11.411 8.323 15.384 1.00 94.00 229 VAL A O 1
ATOM 1647 N N . ALA A 1 230 ? -9.566 9.176 14.413 1.00 91.25 230 ALA A N 1
ATOM 1648 C CA . ALA A 1 230 ? -9.939 10.581 14.481 1.00 91.25 230 ALA A CA 1
ATOM 1649 C C . ALA A 1 230 ? -10.446 11.046 13.098 1.00 91.25 230 ALA A C 1
ATOM 1651 O O . ALA A 1 230 ? -9.905 10.605 12.080 1.00 91.25 230 ALA A O 1
ATOM 1652 N N . PRO A 1 231 ? -11.451 11.935 13.019 1.00 90.19 231 PRO A N 1
ATOM 1653 C CA . PRO A 1 231 ? -11.908 12.466 11.739 1.00 90.19 231 PRO A CA 1
ATOM 1654 C C . PRO A 1 231 ? -10.794 13.196 10.971 1.00 90.19 231 PRO A C 1
ATOM 1656 O O . PRO A 1 231 ? -10.239 14.178 11.457 1.00 90.19 231 PRO A O 1
ATOM 1659 N N . GLY A 1 232 ? -10.528 12.750 9.744 1.00 92.44 232 GLY A N 1
ATOM 1660 C CA . GLY A 1 232 ? -9.608 13.382 8.801 1.00 92.44 232 GLY A CA 1
ATOM 1661 C C . GLY A 1 232 ? -8.232 12.715 8.705 1.00 92.44 232 GLY A C 1
ATOM 1662 O O . GLY A 1 232 ? -7.853 11.864 9.508 1.00 92.44 232 GLY A O 1
ATOM 1663 N N . MET A 1 233 ? -7.486 13.118 7.677 1.00 95.06 233 MET A N 1
ATOM 1664 C CA . MET A 1 233 ? -6.094 12.729 7.451 1.00 95.06 233 MET A CA 1
ATOM 1665 C C . MET A 1 233 ? -5.172 13.505 8.399 1.00 95.06 233 MET A C 1
ATOM 1667 O O . MET A 1 233 ? -5.140 14.739 8.365 1.00 95.06 233 MET A O 1
ATOM 1671 N N . ARG A 1 234 ? -4.368 12.817 9.219 1.00 97.00 234 ARG A N 1
ATOM 1672 C CA . ARG A 1 234 ? -3.395 13.473 10.110 1.00 97.00 234 ARG A CA 1
ATOM 1673 C C . ARG A 1 234 ? -2.127 13.847 9.334 1.00 97.00 234 ARG A C 1
ATOM 1675 O O . ARG A 1 234 ? -1.061 13.291 9.578 1.00 97.00 234 ARG A O 1
ATOM 1682 N N . TRP A 1 235 ? -2.228 14.819 8.422 1.00 97.00 235 TRP A N 1
ATOM 1683 C CA . TRP A 1 235 ? -1.155 15.242 7.503 1.00 97.00 235 TRP A CA 1
ATOM 1684 C C . TRP A 1 235 ? 0.215 15.436 8.165 1.00 97.00 235 TRP A C 1
ATOM 1686 O O . TRP A 1 235 ? 1.214 14.922 7.672 1.00 97.00 235 TRP A O 1
ATOM 1696 N N . ARG A 1 236 ? 0.275 16.098 9.331 1.00 97.31 236 ARG A N 1
ATOM 1697 C CA . ARG A 1 236 ? 1.532 16.261 10.091 1.00 97.31 236 ARG A CA 1
ATOM 1698 C C . ARG A 1 236 ? 2.163 14.915 10.464 1.00 97.31 236 ARG A C 1
ATOM 1700 O O . ARG A 1 236 ? 3.378 14.788 10.424 1.00 97.31 236 ARG A O 1
ATOM 1707 N N . TRP A 1 237 ? 1.359 13.917 10.828 1.00 97.81 237 TRP A N 1
ATOM 1708 C CA . TRP A 1 237 ? 1.834 12.577 11.177 1.00 97.81 237 TRP A CA 1
ATOM 1709 C C . TRP A 1 237 ? 2.186 11.730 9.945 1.00 97.81 237 TRP A C 1
ATOM 1711 O O . TRP A 1 237 ? 3.169 10.993 9.996 1.00 97.81 237 TRP A O 1
ATOM 1721 N N . LEU A 1 238 ? 1.453 11.879 8.834 1.00 98.50 238 LEU A N 1
ATOM 1722 C CA . LEU A 1 238 ? 1.811 11.294 7.534 1.00 98.50 238 LEU A CA 1
ATOM 1723 C C . LEU A 1 238 ? 3.199 11.774 7.085 1.00 98.50 238 LEU A C 1
ATOM 1725 O O . LEU A 1 238 ? 4.082 10.955 6.849 1.00 98.50 238 LEU A O 1
ATOM 1729 N N . LEU A 1 239 ? 3.414 13.093 7.051 1.00 98.38 239 LEU A N 1
ATOM 1730 C CA . LEU A 1 239 ? 4.680 13.704 6.634 1.00 98.38 239 LEU A CA 1
ATOM 1731 C C . LEU A 1 239 ? 5.839 13.352 7.577 1.00 98.38 239 LEU A C 1
ATOM 1733 O O . LEU A 1 239 ? 6.928 13.047 7.107 1.00 98.38 239 LEU A O 1
ATOM 1737 N N . ILE A 1 240 ? 5.606 13.325 8.895 1.00 98.31 240 ILE A N 1
ATOM 1738 C CA . ILE A 1 240 ? 6.603 12.860 9.874 1.00 98.31 240 ILE A CA 1
ATOM 1739 C C . ILE A 1 240 ? 6.938 11.377 9.660 1.00 98.31 240 ILE A C 1
ATOM 1741 O O . ILE A 1 240 ? 8.110 11.016 9.685 1.00 98.31 240 ILE A O 1
ATOM 1745 N N . SER A 1 241 ? 5.935 10.522 9.430 1.00 98.56 241 SER A N 1
ATOM 1746 C CA . SER A 1 241 ? 6.165 9.100 9.144 1.00 98.56 241 SER A CA 1
ATOM 1747 C C . SER A 1 241 ? 6.998 8.942 7.872 1.00 98.56 241 SER A C 1
ATOM 1749 O O . SER A 1 241 ? 7.988 8.220 7.892 1.00 98.56 241 SER A O 1
ATOM 1751 N N . PHE A 1 242 ? 6.651 9.668 6.803 1.00 98.69 242 PHE A N 1
ATOM 1752 C CA . PHE A 1 242 ? 7.379 9.642 5.534 1.00 98.69 242 PHE A CA 1
ATOM 1753 C C . PHE A 1 242 ? 8.823 10.131 5.693 1.00 98.69 242 PHE A C 1
ATOM 1755 O O . PHE A 1 242 ? 9.740 9.428 5.293 1.00 98.69 242 PHE A O 1
ATOM 1762 N N . ALA A 1 243 ? 9.049 11.265 6.360 1.00 98.50 243 ALA A N 1
ATOM 1763 C CA . ALA A 1 243 ? 10.390 11.802 6.600 1.00 98.50 243 ALA A CA 1
ATOM 1764 C C . ALA A 1 243 ? 11.298 10.860 7.418 1.00 98.50 243 ALA A C 1
ATOM 1766 O O . ALA A 1 243 ? 12.513 10.886 7.244 1.00 98.50 243 ALA A O 1
ATOM 1767 N N . ILE A 1 244 ? 10.726 10.016 8.287 1.00 97.94 244 ILE A N 1
ATOM 1768 C CA . ILE A 1 244 ? 11.472 8.998 9.045 1.00 97.94 244 ILE A CA 1
ATOM 1769 C C . ILE A 1 244 ? 11.841 7.795 8.163 1.00 97.94 244 ILE A C 1
ATOM 1771 O O . ILE A 1 244 ? 12.953 7.283 8.269 1.00 97.94 244 ILE A O 1
ATOM 1775 N N . VAL A 1 245 ? 10.924 7.317 7.314 1.00 98.38 245 VAL A N 1
ATOM 1776 C CA . VAL A 1 245 ? 11.115 6.059 6.560 1.00 98.38 245 VAL A CA 1
ATOM 1777 C C . VAL A 1 245 ? 11.737 6.256 5.183 1.00 98.38 245 VAL A C 1
ATOM 1779 O O . VAL A 1 245 ? 12.387 5.344 4.679 1.00 98.38 245 VAL A O 1
ATOM 1782 N N . ALA A 1 246 ? 11.583 7.438 4.583 1.00 98.31 246 ALA A N 1
ATOM 1783 C CA . ALA A 1 246 ? 12.094 7.736 3.253 1.00 98.31 246 ALA A CA 1
ATOM 1784 C C . ALA A 1 246 ? 13.625 7.603 3.148 1.00 98.31 246 ALA A C 1
ATOM 1786 O O . ALA A 1 246 ? 14.063 6.928 2.222 1.00 98.31 246 ALA A O 1
ATOM 1787 N N . PRO A 1 247 ? 14.453 8.107 4.091 1.00 98.44 247 PRO A N 1
ATOM 1788 C CA . PRO A 1 247 ? 15.898 7.877 4.047 1.00 98.44 247 PRO A CA 1
ATOM 1789 C C . PRO A 1 247 ? 16.269 6.391 4.134 1.00 98.44 247 PRO A C 1
ATOM 1791 O O . PRO A 1 247 ? 17.205 5.953 3.476 1.00 98.44 247 PRO A O 1
ATOM 1794 N N . VAL A 1 248 ? 15.519 5.599 4.910 1.00 98.12 248 VAL A N 1
ATOM 1795 C CA . VAL A 1 248 ? 15.781 4.161 5.079 1.00 98.12 248 VAL A CA 1
ATOM 1796 C C . VAL A 1 248 ? 15.475 3.396 3.789 1.00 98.12 248 VAL A C 1
ATOM 1798 O O . VAL A 1 248 ? 16.295 2.593 3.352 1.00 98.12 248 VAL A O 1
ATOM 1801 N N . TYR A 1 249 ? 14.337 3.673 3.144 1.00 98.19 249 TYR A N 1
ATOM 1802 C CA . TYR A 1 249 ? 13.995 3.047 1.862 1.00 98.19 249 TYR A CA 1
ATOM 1803 C C . TYR A 1 249 ? 14.821 3.573 0.687 1.00 98.19 249 TYR A C 1
ATOM 1805 O O . TYR A 1 249 ? 15.120 2.795 -0.211 1.00 98.19 249 TYR A O 1
ATOM 1813 N N . LEU A 1 250 ? 15.250 4.838 0.709 1.00 97.94 250 LEU A N 1
ATOM 1814 C CA . LEU A 1 250 ? 16.199 5.379 -0.262 1.00 97.94 250 LEU A CA 1
ATOM 1815 C C . LEU A 1 250 ? 17.552 4.663 -0.168 1.00 97.94 250 LEU A C 1
ATOM 1817 O O . LEU A 1 250 ? 18.080 4.245 -1.190 1.00 97.94 250 LEU A O 1
ATOM 1821 N N . LEU A 1 251 ? 18.090 4.466 1.042 1.00 97.88 251 LEU A N 1
ATOM 1822 C CA . LEU A 1 251 ? 19.328 3.704 1.246 1.00 97.88 251 LEU A CA 1
ATOM 1823 C C . LEU A 1 251 ? 19.168 2.225 0.868 1.00 97.88 251 LEU A C 1
ATOM 1825 O O . LEU A 1 251 ? 20.075 1.648 0.275 1.00 97.88 251 LEU A O 1
ATOM 1829 N N . PHE A 1 252 ? 18.015 1.616 1.166 1.00 96.81 252 PHE A N 1
ATOM 1830 C CA . PHE A 1 252 ? 17.720 0.247 0.746 1.00 96.81 252 PHE A CA 1
ATOM 1831 C C . PHE A 1 252 ? 17.655 0.121 -0.785 1.00 96.81 252 PHE A C 1
ATOM 1833 O O . PHE A 1 252 ? 18.331 -0.735 -1.342 1.00 96.81 252 PHE A O 1
ATOM 1840 N N . ALA A 1 253 ? 16.929 0.999 -1.479 1.00 96.62 253 ALA A N 1
ATOM 1841 C CA . ALA A 1 253 ? 16.869 0.997 -2.941 1.00 96.62 253 ALA A CA 1
ATOM 1842 C C . ALA A 1 253 ? 18.235 1.320 -3.574 1.00 96.62 253 ALA A C 1
ATOM 1844 O O . ALA A 1 253 ? 18.638 0.677 -4.535 1.00 96.62 253 ALA A O 1
ATOM 1845 N N . ALA A 1 254 ? 19.001 2.252 -3.000 1.00 96.38 254 ALA A N 1
ATOM 1846 C CA . ALA A 1 254 ? 20.364 2.536 -3.447 1.00 96.38 254 ALA A CA 1
ATOM 1847 C C . ALA A 1 254 ? 21.323 1.344 -3.255 1.00 96.38 254 ALA A C 1
ATOM 1849 O O . ALA A 1 254 ? 22.323 1.253 -3.964 1.00 96.38 254 ALA A O 1
ATOM 1850 N N . SER A 1 255 ? 21.028 0.402 -2.350 1.00 95.94 255 SER A N 1
ATOM 1851 C CA . SER A 1 255 ? 21.822 -0.827 -2.216 1.00 95.94 255 SER A CA 1
ATOM 1852 C C . SER A 1 255 ? 21.703 -1.767 -3.421 1.00 95.94 255 SER A C 1
ATOM 1854 O O . SER A 1 255 ? 22.604 -2.576 -3.628 1.00 95.94 255 SER A O 1
ATOM 1856 N N . SER A 1 256 ? 20.687 -1.608 -4.282 1.00 94.44 256 SER A N 1
ATOM 1857 C CA . SER A 1 256 ? 20.613 -2.322 -5.563 1.00 94.44 256 SER A CA 1
ATOM 1858 C C . SER A 1 256 ? 21.807 -2.021 -6.475 1.00 94.44 256 SER A C 1
ATOM 1860 O O . SER A 1 256 ? 22.207 -2.897 -7.225 1.00 94.44 256 SER A O 1
ATOM 1862 N N . PHE A 1 257 ? 22.460 -0.854 -6.363 1.00 95.12 257 PHE A N 1
ATOM 1863 C CA . PHE A 1 257 ? 23.681 -0.543 -7.129 1.00 95.12 257 PHE A CA 1
ATOM 1864 C C . PHE A 1 257 ? 24.908 -1.397 -6.746 1.00 95.12 257 PHE A C 1
ATOM 1866 O O . PHE A 1 257 ? 25.946 -1.313 -7.403 1.00 95.12 257 PHE A O 1
ATOM 1873 N N . LEU A 1 258 ? 24.811 -2.237 -5.708 1.00 94.56 258 LEU A N 1
ATOM 1874 C CA . LEU A 1 258 ? 25.801 -3.282 -5.426 1.00 94.56 258 LEU A CA 1
ATOM 1875 C C . LEU A 1 258 ? 25.727 -4.444 -6.434 1.00 94.56 258 LEU A C 1
ATOM 1877 O O . LEU A 1 258 ? 26.717 -5.151 -6.604 1.00 94.56 258 LEU A O 1
ATOM 1881 N N . ASP A 1 259 ? 24.589 -4.622 -7.108 1.00 93.19 259 ASP A N 1
ATOM 1882 C CA . ASP A 1 259 ? 24.420 -5.556 -8.220 1.00 93.19 259 ASP A CA 1
ATOM 1883 C C . ASP A 1 259 ? 24.890 -4.894 -9.535 1.00 93.19 259 ASP A C 1
ATOM 1885 O O . ASP A 1 259 ? 24.373 -3.828 -9.896 1.00 93.19 259 ASP A O 1
ATOM 1889 N N . PRO A 1 260 ? 25.840 -5.497 -10.280 1.00 94.19 260 PRO A N 1
ATOM 1890 C CA . PRO A 1 260 ? 26.265 -5.013 -11.593 1.00 94.19 260 PRO A CA 1
ATOM 1891 C C . PRO A 1 260 ? 25.118 -4.742 -12.578 1.00 94.19 260 PRO A C 1
ATOM 1893 O O . PRO A 1 260 ? 25.221 -3.806 -13.369 1.00 94.19 260 PRO A O 1
ATOM 1896 N N . ALA A 1 261 ? 24.008 -5.488 -12.507 1.00 90.94 261 ALA A N 1
ATOM 1897 C CA . ALA A 1 261 ? 22.847 -5.301 -13.380 1.00 90.94 261 ALA A CA 1
ATOM 1898 C C . ALA A 1 261 ? 22.156 -3.933 -13.204 1.00 90.94 261 ALA A C 1
ATOM 1900 O O . ALA A 1 261 ? 21.464 -3.473 -14.113 1.00 90.94 261 ALA A O 1
ATOM 1901 N N . TYR A 1 262 ? 22.355 -3.267 -12.061 1.00 95.25 262 TYR A N 1
ATOM 1902 C CA . TYR A 1 262 ? 21.768 -1.959 -11.755 1.00 95.25 262 TYR A CA 1
ATOM 1903 C C . TYR A 1 262 ? 22.746 -0.786 -11.932 1.00 95.25 262 TYR A C 1
ATOM 1905 O O . TYR A 1 262 ? 22.335 0.369 -11.846 1.00 95.25 262 TYR A O 1
ATOM 1913 N N . GLN A 1 263 ? 24.034 -1.043 -12.183 1.00 93.88 263 GLN A N 1
ATOM 1914 C CA . GLN A 1 263 ? 25.070 0.002 -12.239 1.00 93.88 263 GLN A CA 1
ATOM 1915 C C . GLN A 1 263 ? 25.022 0.855 -13.521 1.00 93.88 263 GLN A C 1
ATOM 1917 O O . GLN A 1 263 ? 25.544 1.972 -13.542 1.00 93.88 263 GLN A O 1
ATOM 1922 N N . SER A 1 264 ? 24.384 0.363 -14.585 1.00 92.75 264 SER A N 1
ATOM 1923 C CA . SER A 1 264 ? 24.236 1.076 -15.858 1.00 92.75 264 SER A CA 1
ATOM 1924 C C . SER A 1 264 ? 23.029 2.021 -15.843 1.00 92.75 264 SER A C 1
ATOM 1926 O O . SER A 1 264 ? 21.903 1.622 -16.126 1.00 92.75 264 SER A O 1
ATOM 1928 N N . LEU A 1 265 ? 23.266 3.299 -15.538 1.00 94.38 265 LEU A N 1
ATOM 1929 C CA . LEU A 1 265 ? 22.206 4.312 -15.526 1.00 94.38 265 LEU A CA 1
ATOM 1930 C C . LEU A 1 265 ? 21.823 4.776 -16.942 1.00 94.38 265 LEU A C 1
ATOM 1932 O O . LEU A 1 265 ? 22.679 5.195 -17.721 1.00 94.38 265 LEU A O 1
ATOM 1936 N N . THR A 1 266 ? 20.524 4.775 -17.242 1.00 89.94 266 THR A N 1
ATOM 1937 C CA . THR A 1 266 ? 19.949 5.171 -18.534 1.00 89.94 266 THR A CA 1
ATOM 1938 C C . THR A 1 266 ? 19.062 6.404 -18.382 1.00 89.94 266 THR A C 1
ATOM 1940 O O . THR A 1 266 ? 18.045 6.368 -17.693 1.00 89.94 266 THR A O 1
ATOM 1943 N N . PHE A 1 267 ? 19.387 7.483 -19.097 1.00 92.88 267 PHE A N 1
ATOM 1944 C CA . PHE A 1 267 ? 18.616 8.733 -19.108 1.00 92.88 267 PHE A CA 1
ATOM 1945 C C . PHE A 1 267 ? 17.965 8.958 -20.478 1.00 92.88 267 PHE A C 1
ATOM 1947 O O . PHE A 1 267 ? 18.488 9.675 -21.326 1.00 92.88 267 PHE A O 1
ATOM 1954 N N . SER A 1 268 ? 16.819 8.311 -20.695 1.00 95.25 268 SER A N 1
ATOM 1955 C CA . SER A 1 268 ? 16.028 8.400 -21.928 1.00 95.25 268 SER A CA 1
ATOM 1956 C C . SER A 1 268 ? 14.709 9.157 -21.714 1.00 95.25 268 SER A C 1
ATOM 1958 O O . SER A 1 268 ? 14.292 9.396 -20.577 1.00 95.25 268 SER A O 1
ATOM 1960 N N . GLY A 1 269 ? 14.000 9.483 -22.803 1.00 95.81 269 GLY A N 1
ATOM 1961 C CA . GLY A 1 269 ? 12.626 9.999 -22.720 1.00 95.81 269 GLY A CA 1
ATOM 1962 C C . GLY A 1 269 ? 11.683 9.033 -21.988 1.00 95.81 269 GLY A C 1
ATOM 1963 O O . GLY A 1 269 ? 10.871 9.466 -21.172 1.00 95.81 269 GLY A O 1
ATOM 1964 N N . THR A 1 270 ? 11.861 7.724 -22.190 1.00 94.94 270 THR A N 1
ATOM 1965 C CA . THR A 1 270 ? 11.133 6.660 -21.481 1.00 94.94 270 THR A CA 1
ATOM 1966 C C . THR A 1 270 ? 11.461 6.649 -19.987 1.00 94.94 270 THR A C 1
ATOM 1968 O O . THR A 1 270 ? 10.548 6.569 -19.168 1.00 94.94 270 THR A O 1
ATOM 1971 N N . THR A 1 271 ? 12.737 6.818 -19.609 1.00 97.12 271 THR A N 1
ATOM 1972 C CA . THR A 1 271 ? 13.153 6.976 -18.203 1.00 97.12 271 THR A CA 1
ATOM 1973 C C . THR A 1 271 ? 12.438 8.170 -17.569 1.00 97.12 271 THR A C 1
ATOM 1975 O O . THR A 1 271 ? 11.857 8.051 -16.495 1.00 97.12 271 THR A O 1
ATOM 1978 N N . LEU A 1 272 ? 12.432 9.327 -18.240 1.00 97.62 272 LEU A N 1
ATOM 1979 C CA . LEU A 1 272 ? 11.784 10.530 -17.719 1.00 97.62 272 LEU A CA 1
ATOM 1980 C C . LEU A 1 272 ? 10.260 10.360 -17.591 1.00 97.62 272 LEU A C 1
ATOM 1982 O O . LEU A 1 272 ? 9.685 10.800 -16.596 1.00 97.62 272 LEU A O 1
ATOM 1986 N N . ALA A 1 273 ? 9.617 9.686 -18.550 1.00 97.62 273 ALA A N 1
ATOM 1987 C CA . ALA A 1 273 ? 8.196 9.352 -18.483 1.00 97.62 273 ALA A CA 1
ATOM 1988 C C . ALA A 1 273 ? 7.884 8.449 -17.277 1.00 97.62 273 ALA A C 1
ATOM 1990 O O . ALA A 1 273 ? 6.974 8.759 -16.506 1.00 97.62 273 ALA A O 1
ATOM 1991 N N . PHE A 1 274 ? 8.678 7.394 -17.058 1.00 98.25 274 PHE A N 1
ATOM 1992 C CA . PHE A 1 274 ? 8.572 6.558 -15.863 1.00 98.25 274 PHE A CA 1
ATOM 1993 C C . PHE A 1 274 ? 8.729 7.372 -14.582 1.00 98.25 274 PHE A C 1
ATOM 1995 O O . PHE A 1 274 ? 7.839 7.327 -13.739 1.00 98.25 274 PHE A O 1
ATOM 2002 N N . LEU A 1 275 ? 9.806 8.150 -14.436 1.00 98.56 275 LEU A N 1
ATOM 2003 C CA . LEU A 1 275 ? 10.049 8.958 -13.236 1.00 98.56 275 LEU A CA 1
ATOM 2004 C C . LEU A 1 275 ? 8.894 9.928 -12.948 1.00 98.56 275 LEU A C 1
ATOM 2006 O O . LEU A 1 275 ? 8.469 10.045 -11.798 1.00 98.56 275 LEU A O 1
ATOM 2010 N N . LEU A 1 276 ? 8.342 10.573 -13.980 1.00 98.56 276 LEU A N 1
ATOM 2011 C CA . LEU A 1 276 ? 7.180 11.453 -13.853 1.00 98.56 276 LEU A CA 1
ATOM 2012 C C . LEU A 1 276 ? 5.949 10.691 -13.336 1.00 98.56 276 LEU A C 1
ATOM 2014 O O . LEU A 1 276 ? 5.307 11.128 -12.381 1.00 98.56 276 LEU A O 1
ATOM 2018 N N . ILE A 1 277 ? 5.640 9.533 -13.926 1.00 98.69 277 ILE A N 1
ATOM 2019 C CA . ILE A 1 277 ? 4.512 8.686 -13.515 1.00 98.69 277 ILE A CA 1
ATOM 2020 C C . ILE A 1 277 ? 4.714 8.161 -12.091 1.00 98.69 277 ILE A C 1
ATOM 2022 O O . ILE A 1 277 ? 3.788 8.241 -11.284 1.00 98.69 277 ILE A O 1
ATOM 2026 N N . ILE A 1 278 ? 5.913 7.686 -11.752 1.00 98.69 278 ILE A N 1
ATOM 2027 C CA . ILE A 1 278 ? 6.274 7.182 -10.422 1.00 98.69 278 ILE A CA 1
ATOM 2028 C C . ILE A 1 278 ? 6.054 8.275 -9.367 1.00 98.69 278 ILE A C 1
ATOM 2030 O O . ILE A 1 278 ? 5.329 8.061 -8.397 1.00 98.69 278 ILE A O 1
ATOM 2034 N N . ILE A 1 279 ? 6.596 9.478 -9.581 1.00 98.56 279 ILE A N 1
ATOM 2035 C CA . ILE A 1 279 ? 6.474 10.598 -8.636 1.00 98.56 279 ILE A CA 1
ATOM 2036 C C . ILE A 1 279 ? 5.016 11.054 -8.471 1.00 98.56 279 ILE A C 1
ATOM 2038 O O . ILE A 1 279 ? 4.587 11.329 -7.349 1.00 98.56 279 ILE A O 1
ATOM 2042 N N . LEU A 1 280 ? 4.242 11.123 -9.560 1.00 98.44 280 LEU A N 1
ATOM 2043 C CA . LEU A 1 280 ? 2.862 11.620 -9.524 1.00 98.44 280 LEU A CA 1
ATOM 2044 C C . LEU A 1 280 ? 1.838 10.585 -9.034 1.00 98.44 280 LEU A C 1
ATOM 2046 O O . LEU A 1 280 ? 0.851 10.963 -8.404 1.00 98.44 280 LEU A O 1
ATOM 2050 N N . THR A 1 281 ? 2.034 9.298 -9.335 1.00 98.69 281 THR A N 1
ATOM 2051 C CA . THR A 1 281 ? 0.983 8.274 -9.181 1.00 98.69 281 THR A CA 1
ATOM 2052 C C . THR A 1 281 ? 1.309 7.178 -8.170 1.00 98.69 281 THR A C 1
ATOM 2054 O O . THR A 1 281 ? 0.386 6.728 -7.494 1.00 98.69 281 THR A O 1
ATOM 2057 N N . THR A 1 282 ? 2.575 6.795 -7.958 1.00 98.56 282 THR A N 1
ATOM 2058 C CA . THR A 1 282 ? 2.927 5.751 -6.972 1.00 98.56 282 THR A CA 1
ATOM 2059 C C . THR A 1 282 ? 2.516 6.115 -5.533 1.00 98.56 282 THR A C 1
ATOM 2061 O O . THR A 1 282 ? 1.963 5.255 -4.849 1.00 98.56 282 THR A O 1
ATOM 2064 N N . PRO A 1 283 ? 2.650 7.370 -5.045 1.00 98.69 283 PRO A N 1
ATOM 2065 C CA . PRO A 1 283 ? 2.115 7.750 -3.733 1.00 98.69 283 PRO A CA 1
ATOM 2066 C C . PRO A 1 283 ? 0.591 7.598 -3.615 1.00 98.69 283 PRO A C 1
ATOM 2068 O O . PRO A 1 283 ? 0.076 7.320 -2.531 1.00 98.69 283 PRO A O 1
ATOM 2071 N N . LEU A 1 284 ? -0.137 7.784 -4.722 1.00 98.69 284 LEU A N 1
ATOM 2072 C CA . LEU A 1 284 ? -1.591 7.624 -4.776 1.00 98.69 284 LEU A CA 1
ATOM 2073 C C . LEU A 1 284 ? -1.984 6.143 -4.856 1.00 98.69 284 LEU A C 1
ATOM 2075 O O . LEU A 1 284 ? -2.930 5.747 -4.181 1.00 98.69 284 LEU A O 1
ATOM 2079 N N . GLN A 1 285 ? -1.233 5.326 -5.602 1.00 98.62 285 GLN A N 1
ATOM 2080 C CA . GLN A 1 285 ? -1.369 3.867 -5.662 1.00 98.62 285 GLN A CA 1
ATOM 2081 C C . GLN A 1 285 ? -1.133 3.223 -4.289 1.00 98.62 285 GLN A C 1
ATOM 2083 O O . GLN A 1 285 ? -2.002 2.509 -3.790 1.00 98.62 285 GLN A O 1
ATOM 2088 N N . ALA A 1 286 ? -0.021 3.544 -3.626 1.00 98.75 286 ALA A N 1
ATOM 2089 C CA . ALA A 1 286 ? 0.280 3.041 -2.289 1.00 98.75 286 ALA A CA 1
ATOM 2090 C C . ALA A 1 286 ? -0.810 3.445 -1.279 1.00 98.75 286 ALA A C 1
ATOM 2092 O O . ALA A 1 286 ? -1.275 2.625 -0.486 1.00 98.75 286 ALA A O 1
ATOM 2093 N N . ALA A 1 287 ? -1.296 4.692 -1.344 1.00 98.75 287 ALA A N 1
ATOM 2094 C CA . ALA A 1 287 ? -2.431 5.122 -0.531 1.00 98.75 287 ALA A CA 1
ATOM 2095 C C . ALA A 1 287 ? -3.715 4.338 -0.849 1.00 98.75 287 ALA A C 1
ATOM 2097 O O . ALA A 1 287 ? -4.443 3.947 0.067 1.00 98.75 287 ALA A O 1
ATOM 2098 N N . ALA A 1 288 ? -3.989 4.100 -2.132 1.00 98.81 288 ALA A N 1
ATOM 2099 C CA . ALA A 1 288 ? -5.169 3.399 -2.608 1.00 98.81 288 ALA A CA 1
ATOM 2100 C C . ALA A 1 288 ? -5.243 1.955 -2.099 1.00 98.81 288 ALA A C 1
ATOM 2102 O O . ALA A 1 288 ? -6.287 1.534 -1.594 1.00 98.81 288 ALA A O 1
ATOM 2103 N N . GLU A 1 289 ? -4.134 1.220 -2.145 1.00 98.81 289 GLU A N 1
ATOM 2104 C CA . GLU A 1 289 ? -4.060 -0.130 -1.592 1.00 98.81 289 GLU A CA 1
ATOM 2105 C C . GLU A 1 289 ? -4.303 -0.148 -0.079 1.00 98.81 289 GLU A C 1
ATOM 2107 O O . GLU A 1 289 ? -5.113 -0.940 0.410 1.00 98.81 289 GLU A O 1
ATOM 2112 N N . GLU A 1 290 ? -3.703 0.770 0.682 1.00 98.75 290 GLU A N 1
ATOM 2113 C CA . GLU A 1 290 ? -3.970 0.859 2.122 1.00 98.75 290 GLU A CA 1
ATOM 2114 C C . GLU A 1 290 ? -5.455 1.165 2.418 1.00 98.75 290 GLU A C 1
ATOM 2116 O O . GLU A 1 290 ? -6.028 0.572 3.338 1.00 98.75 290 GLU A O 1
ATOM 2121 N N . TYR A 1 291 ? -6.138 1.992 1.611 1.00 98.69 291 TYR A N 1
ATOM 2122 C CA . TYR A 1 291 ? -7.595 2.186 1.722 1.00 98.69 291 TYR A CA 1
ATOM 2123 C C . TYR A 1 291 ? -8.403 0.928 1.388 1.00 98.69 291 TYR A C 1
ATOM 2125 O O . TYR A 1 291 ? -9.385 0.645 2.077 1.00 98.69 291 TYR A O 1
ATOM 2133 N N . MET A 1 292 ? -8.021 0.168 0.362 1.00 98.81 292 MET A N 1
ATOM 2134 C CA . MET A 1 292 ? -8.730 -1.053 -0.030 1.00 98.81 292 MET A CA 1
ATOM 2135 C C . MET A 1 292 ? -8.538 -2.165 1.007 1.00 98.81 292 MET A C 1
ATOM 2137 O O . MET A 1 292 ? -9.507 -2.638 1.607 1.00 98.81 292 MET A O 1
ATOM 2141 N N . PHE A 1 293 ? -7.293 -2.546 1.290 1.00 98.75 293 PHE A N 1
ATOM 2142 C CA . PHE A 1 293 ? -6.993 -3.703 2.133 1.00 98.75 293 PHE A CA 1
ATOM 2143 C C . PHE A 1 293 ? -7.187 -3.406 3.627 1.00 98.75 293 PHE A C 1
ATOM 2145 O O . PHE A 1 293 ? -7.893 -4.139 4.316 1.00 98.75 293 PHE A O 1
ATOM 2152 N N . ARG A 1 294 ? -6.632 -2.305 4.147 1.00 98.38 294 ARG A N 1
ATOM 2153 C CA . ARG A 1 294 ? -6.663 -1.984 5.590 1.00 98.38 294 ARG A CA 1
ATOM 2154 C C . ARG A 1 294 ? -7.875 -1.102 5.919 1.00 98.38 294 ARG A C 1
ATOM 2156 O O . ARG A 1 294 ? -8.544 -1.293 6.936 1.00 98.38 294 ARG A O 1
ATOM 2163 N N . GLY A 1 295 ? -8.211 -0.169 5.027 1.00 97.62 295 GLY A N 1
ATOM 2164 C CA . GLY A 1 295 ? -9.371 0.716 5.144 1.00 97.62 295 GLY A CA 1
ATOM 2165 C C . GLY A 1 295 ? -10.729 0.037 4.907 1.00 97.62 295 GLY A C 1
ATOM 2166 O O . GLY A 1 295 ? -11.701 0.443 5.546 1.00 97.62 295 GLY A O 1
ATOM 2167 N N . VAL A 1 296 ? -10.824 -0.999 4.061 1.00 98.50 296 VAL A N 1
ATOM 2168 C CA . VAL A 1 296 ? -12.067 -1.768 3.849 1.00 98.50 296 VAL A CA 1
ATOM 2169 C C . VAL A 1 296 ? -11.929 -3.222 4.284 1.00 98.50 296 VAL A C 1
ATOM 2171 O O . VAL A 1 296 ? -12.570 -3.576 5.269 1.00 98.50 296 VAL A O 1
ATOM 2174 N N . VAL A 1 297 ? -11.116 -4.060 3.627 1.00 98.69 297 VAL A N 1
ATOM 2175 C CA . VAL A 1 297 ? -11.134 -5.525 3.851 1.00 98.69 297 VAL A CA 1
ATOM 2176 C C . VAL A 1 297 ? -10.904 -5.892 5.325 1.00 98.69 297 VAL A C 1
ATOM 2178 O O . VAL A 1 297 ? -11.743 -6.561 5.934 1.00 98.69 297 VAL A O 1
ATOM 2181 N N . GLN A 1 298 ? -9.836 -5.376 5.941 1.00 98.50 298 GLN A N 1
ATOM 2182 C CA . GLN A 1 298 ? -9.507 -5.602 7.352 1.00 98.50 298 GLN A CA 1
ATOM 2183 C C . GLN A 1 298 ? -10.634 -5.139 8.291 1.00 98.50 298 GLN A C 1
ATOM 2185 O O . GLN A 1 298 ? -10.992 -5.854 9.227 1.00 98.50 298 GLN A O 1
ATOM 2190 N N . ARG A 1 299 ? -11.217 -3.958 8.035 1.00 97.31 299 ARG A N 1
ATOM 2191 C CA . ARG A 1 299 ? -12.283 -3.354 8.859 1.00 97.31 299 ARG A CA 1
ATOM 2192 C C . ARG A 1 299 ? -13.629 -4.054 8.697 1.00 97.31 299 ARG A C 1
ATOM 2194 O O . ARG A 1 299 ? -14.367 -4.179 9.673 1.00 97.31 299 ARG A O 1
ATOM 2201 N N . SER A 1 300 ? -13.938 -4.542 7.499 1.00 97.69 300 SER A N 1
ATOM 2202 C CA . SER A 1 300 ? -15.135 -5.327 7.199 1.00 97.69 300 SER A CA 1
ATOM 2203 C C . SER A 1 300 ? -15.122 -6.663 7.937 1.00 97.69 300 SER A C 1
ATOM 2205 O O . SER A 1 300 ? -16.087 -6.960 8.639 1.00 97.69 300 SER A O 1
ATOM 2207 N N . VAL A 1 301 ? -14.016 -7.412 7.869 1.00 97.94 301 VAL A N 1
ATOM 2208 C CA . VAL A 1 301 ? -13.848 -8.672 8.615 1.00 97.94 301 VAL A CA 1
ATOM 2209 C C . VAL A 1 301 ? -13.761 -8.415 10.121 1.00 97.94 301 VAL A C 1
ATOM 2211 O O . VAL A 1 301 ? -14.455 -9.058 10.908 1.00 97.94 301 VAL A O 1
ATOM 2214 N N . GLY A 1 302 ? -12.966 -7.430 10.549 1.00 96.44 302 GLY A N 1
ATOM 2215 C CA . GLY A 1 302 ? -12.820 -7.072 11.962 1.00 96.44 302 GLY A CA 1
ATOM 2216 C C . GLY A 1 302 ? -14.119 -6.586 12.612 1.00 96.44 302 GLY A C 1
ATOM 2217 O O . GLY A 1 302 ? -14.301 -6.738 13.822 1.00 96.44 302 GLY A O 1
ATOM 2218 N N . GLY A 1 303 ? -15.056 -6.072 11.810 1.00 94.00 303 GLY A N 1
ATOM 2219 C CA . GLY A 1 303 ? -16.405 -5.701 12.225 1.00 94.00 303 GLY A CA 1
ATOM 2220 C C . GLY A 1 303 ? -17.327 -6.878 12.571 1.00 94.00 303 GLY A C 1
ATOM 2221 O O . GLY A 1 303 ? -18.312 -6.671 13.278 1.00 94.00 303 GLY A O 1
ATOM 2222 N N . TRP A 1 304 ? -17.021 -8.104 12.132 1.00 95.19 304 TRP A N 1
ATOM 2223 C CA . TRP A 1 304 ? -17.835 -9.294 12.423 1.00 95.19 304 TRP A CA 1
ATOM 2224 C C . TRP A 1 304 ? -17.668 -9.813 13.859 1.00 95.19 304 TRP A C 1
ATOM 2226 O O . TRP A 1 304 ? -18.550 -10.491 14.384 1.00 95.19 304 TRP A O 1
ATOM 2236 N N . PHE A 1 305 ? -16.563 -9.476 14.526 1.00 94.25 305 PHE A N 1
ATOM 2237 C CA . PHE A 1 305 ? -16.219 -10.018 15.839 1.00 94.25 305 PHE A CA 1
ATOM 2238 C C . PHE A 1 305 ? -16.600 -9.061 16.970 1.00 94.25 305 PHE A C 1
ATOM 2240 O O . PHE A 1 305 ? -16.338 -7.862 16.903 1.00 94.25 305 PHE A O 1
ATOM 2247 N N . ARG A 1 306 ? -17.152 -9.587 18.075 1.00 90.25 306 ARG A N 1
ATOM 2248 C CA . ARG A 1 306 ? -17.385 -8.808 19.313 1.00 90.25 306 ARG A CA 1
ATOM 2249 C C . ARG A 1 306 ? -16.088 -8.504 20.075 1.00 90.25 306 ARG A C 1
ATOM 2251 O O . ARG A 1 306 ? -15.984 -7.458 20.711 1.00 90.25 306 ARG A O 1
ATOM 2258 N N . SER A 1 307 ? -15.073 -9.360 19.965 1.00 94.50 307 SER A N 1
ATOM 2259 C CA . SER A 1 307 ? -13.742 -9.114 20.533 1.00 94.50 307 SER A CA 1
ATOM 2260 C C . SER A 1 307 ? -12.878 -8.292 19.575 1.00 94.50 307 SER A C 1
ATOM 2262 O O . SER A 1 307 ? -12.635 -8.726 18.450 1.00 94.50 307 SER A O 1
ATOM 2264 N N . ASN A 1 308 ? -12.352 -7.152 20.046 1.00 94.44 308 ASN A N 1
ATOM 2265 C CA . ASN A 1 308 ? -11.355 -6.351 19.317 1.00 94.44 308 ASN A CA 1
ATOM 2266 C C . ASN A 1 308 ? -10.131 -7.191 18.917 1.00 94.44 308 ASN A C 1
ATOM 2268 O O . ASN A 1 308 ? -9.610 -7.040 17.817 1.00 94.44 308 ASN A O 1
ATOM 2272 N N . ARG A 1 309 ? -9.683 -8.099 19.799 1.00 96.12 309 ARG A N 1
ATOM 2273 C CA . ARG A 1 309 ? -8.509 -8.951 19.564 1.00 96.12 309 ARG A CA 1
ATOM 2274 C C . ARG A 1 309 ? -8.752 -9.927 18.414 1.00 96.12 309 ARG A C 1
ATOM 2276 O O . ARG A 1 309 ? -7.929 -9.998 17.511 1.00 96.12 309 ARG A O 1
ATOM 2283 N N . TRP A 1 310 ? -9.878 -10.642 18.427 1.00 96.94 310 TRP A N 1
ATOM 2284 C CA . TRP A 1 310 ? -10.205 -11.589 17.355 1.00 96.94 310 TRP A CA 1
ATOM 2285 C C . TRP A 1 310 ? -10.531 -10.883 16.039 1.00 96.94 310 TRP A C 1
ATOM 2287 O O . TRP A 1 310 ? -10.041 -11.310 15.000 1.00 96.94 310 TRP A O 1
ATOM 2297 N N . GLY A 1 311 ? -11.254 -9.758 16.084 1.00 96.62 311 GLY A N 1
ATOM 2298 C CA . GLY A 1 311 ? -11.507 -8.936 14.900 1.00 96.62 311 GLY A CA 1
ATOM 2299 C C . GLY A 1 311 ? -10.219 -8.420 14.258 1.00 96.62 311 GLY A C 1
ATOM 2300 O O . GLY A 1 311 ? -10.066 -8.511 13.044 1.00 96.62 311 GLY A O 1
ATOM 2301 N N . PHE A 1 312 ? -9.259 -7.959 15.064 1.00 97.81 312 PHE A N 1
ATOM 2302 C CA . PHE A 1 312 ? -7.946 -7.562 14.562 1.00 97.81 312 PHE A CA 1
ATOM 2303 C C . PHE A 1 312 ? -7.155 -8.743 13.980 1.00 97.81 312 PHE A C 1
ATOM 2305 O O . PHE A 1 312 ? -6.621 -8.609 12.884 1.00 97.81 312 PHE A O 1
ATOM 2312 N N . ILE A 1 313 ? -7.089 -9.892 14.666 1.00 98.50 313 ILE A N 1
ATOM 2313 C CA . ILE A 1 313 ? -6.337 -11.070 14.194 1.00 98.50 313 ILE A CA 1
ATOM 2314 C C . ILE A 1 313 ? -6.907 -11.587 12.868 1.00 98.50 313 ILE A C 1
ATOM 2316 O O . ILE A 1 313 ? -6.179 -11.663 11.882 1.00 98.50 313 ILE A O 1
ATOM 2320 N N . VAL A 1 314 ? -8.207 -11.895 12.820 1.00 98.50 314 VAL A N 1
ATOM 2321 C CA . VAL A 1 314 ? -8.838 -12.482 11.627 1.00 98.50 314 VAL A CA 1
ATOM 2322 C C . VAL A 1 314 ? -8.921 -11.459 10.494 1.00 98.50 314 VAL A C 1
ATOM 2324 O O . VAL A 1 314 ? -8.634 -11.795 9.349 1.00 98.50 314 VAL A O 1
ATOM 2327 N N . GLY A 1 315 ? -9.227 -10.193 10.798 1.00 98.50 315 GLY A N 1
ATOM 2328 C CA . GLY A 1 315 ? -9.229 -9.127 9.795 1.00 98.50 315 GLY A CA 1
ATOM 2329 C C . GLY A 1 315 ? -7.852 -8.879 9.186 1.00 98.50 315 GLY A C 1
ATOM 2330 O O . GLY A 1 315 ? -7.752 -8.689 7.977 1.00 98.50 315 GLY A O 1
ATOM 2331 N N . THR A 1 316 ? -6.789 -8.937 9.993 1.00 98.75 316 THR A N 1
ATOM 2332 C CA . THR A 1 316 ? -5.405 -8.827 9.509 1.00 98.75 316 THR A CA 1
ATOM 2333 C C . THR A 1 316 ? -5.021 -10.030 8.657 1.00 98.75 316 THR A C 1
ATOM 2335 O O . THR A 1 316 ? -4.477 -9.830 7.578 1.00 98.75 316 THR A O 1
ATOM 2338 N N . ALA A 1 317 ? -5.348 -11.252 9.091 1.00 98.75 317 ALA A N 1
ATOM 2339 C CA . ALA A 1 317 ? -5.079 -12.464 8.322 1.00 98.75 317 ALA A CA 1
ATOM 2340 C C . ALA A 1 317 ? -5.751 -12.412 6.940 1.00 98.75 317 ALA A C 1
ATOM 2342 O O . ALA A 1 317 ? -5.066 -12.521 5.932 1.00 98.75 317 ALA A O 1
ATOM 2343 N N . VAL A 1 318 ? -7.060 -12.133 6.871 1.00 98.75 318 VAL A N 1
ATOM 2344 C CA . VAL A 1 318 ? -7.777 -12.031 5.586 1.00 98.75 318 VAL A CA 1
ATOM 2345 C C . VAL A 1 318 ? -7.223 -10.895 4.719 1.00 98.75 318 VAL A C 1
ATOM 2347 O O . VAL A 1 318 ? -6.942 -11.110 3.544 1.00 98.75 318 VAL A O 1
ATOM 2350 N N . SER A 1 319 ? -7.024 -9.699 5.286 1.00 98.75 319 SER A N 1
ATOM 2351 C CA . SER A 1 319 ? -6.482 -8.545 4.553 1.00 98.75 319 SER A CA 1
ATOM 2352 C C . SER A 1 319 ? -5.092 -8.823 3.973 1.00 98.75 319 SER A C 1
ATOM 2354 O O . SER A 1 319 ? -4.843 -8.507 2.814 1.00 98.75 319 SER A O 1
ATOM 2356 N N . ALA A 1 320 ? -4.193 -9.423 4.756 1.00 98.81 320 ALA A N 1
ATOM 2357 C CA . ALA A 1 320 ? -2.836 -9.738 4.324 1.00 98.81 320 ALA A CA 1
ATOM 2358 C C . ALA A 1 320 ? -2.794 -10.883 3.297 1.00 98.81 320 ALA A C 1
ATOM 2360 O O . ALA A 1 320 ? -2.042 -10.794 2.331 1.00 98.81 320 ALA A O 1
ATOM 2361 N N . THR A 1 321 ? -3.631 -11.916 3.449 1.00 98.81 321 THR A N 1
ATOM 2362 C CA . THR A 1 321 ? -3.742 -13.002 2.463 1.00 98.81 321 THR A CA 1
ATOM 2363 C C . THR A 1 321 ? -4.281 -12.489 1.129 1.00 98.81 321 THR A C 1
ATOM 2365 O O . THR A 1 321 ? -3.709 -12.798 0.089 1.00 98.81 321 THR A O 1
ATOM 2368 N N . VAL A 1 322 ? -5.340 -11.670 1.135 1.00 98.56 322 VAL A N 1
ATOM 2369 C CA . VAL A 1 322 ? -5.916 -11.115 -0.106 1.00 98.56 322 VAL A CA 1
ATOM 2370 C C . VAL A 1 322 ? -4.953 -10.110 -0.753 1.00 98.56 322 VAL A C 1
ATOM 2372 O O . VAL A 1 322 ? -4.830 -10.099 -1.971 1.00 98.56 322 VAL A O 1
ATOM 2375 N N . PHE A 1 323 ? -4.213 -9.328 0.041 1.00 98.62 323 PHE A N 1
ATOM 2376 C CA . PHE A 1 323 ? -3.127 -8.464 -0.443 1.00 98.62 323 PHE A CA 1
ATOM 2377 C C . PHE A 1 323 ? -2.009 -9.269 -1.122 1.00 98.62 323 PHE A C 1
ATOM 2379 O O . PHE A 1 323 ? -1.621 -8.949 -2.240 1.00 98.62 323 PHE A O 1
ATOM 2386 N N . SER A 1 324 ? -1.535 -10.348 -0.490 1.00 98.69 324 SER A N 1
ATOM 2387 C CA . SER A 1 324 ? -0.521 -11.232 -1.075 1.00 98.69 324 SER A CA 1
ATOM 2388 C C . SER A 1 324 ? -1.009 -11.908 -2.358 1.00 98.69 324 SER A C 1
ATOM 2390 O O . SER A 1 324 ? -0.256 -11.988 -3.322 1.00 98.69 324 SER A O 1
ATOM 2392 N N . ALA A 1 325 ? -2.262 -12.370 -2.393 1.00 98.38 325 ALA A N 1
ATOM 2393 C CA . ALA A 1 325 ? -2.852 -12.979 -3.583 1.00 98.38 325 ALA A CA 1
ATOM 2394 C C . ALA A 1 325 ? -3.010 -11.973 -4.737 1.00 98.38 325 ALA A C 1
ATOM 2396 O O . ALA A 1 325 ? -2.780 -12.326 -5.889 1.00 98.38 325 ALA A O 1
ATOM 2397 N N . ALA A 1 326 ? -3.335 -10.710 -4.436 1.00 97.44 326 ALA A N 1
ATOM 2398 C CA . ALA A 1 326 ? -3.474 -9.642 -5.428 1.00 97.44 326 ALA A CA 1
ATOM 2399 C C . ALA A 1 326 ? -2.158 -9.256 -6.134 1.00 97.44 326 ALA A C 1
ATOM 2401 O O . ALA A 1 326 ? -2.206 -8.574 -7.152 1.00 97.44 326 ALA A O 1
ATOM 2402 N N . HIS A 1 327 ? -1.002 -9.702 -5.627 1.00 96.75 327 HIS A N 1
ATOM 2403 C CA . HIS A 1 327 ? 0.296 -9.531 -6.291 1.00 96.75 327 HIS A CA 1
ATOM 2404 C C . HIS A 1 327 ? 0.601 -10.623 -7.333 1.00 96.75 327 HIS A C 1
ATOM 2406 O O . HIS A 1 327 ? 1.602 -10.509 -8.034 1.00 96.75 327 HIS A O 1
ATOM 2412 N N . PHE A 1 328 ? -0.229 -11.675 -7.427 1.00 96.19 328 PHE A N 1
ATOM 2413 C CA . PHE A 1 328 ? -0.102 -12.783 -8.389 1.00 96.19 328 PHE A CA 1
ATOM 2414 C C . PHE A 1 328 ? 1.295 -13.435 -8.453 1.00 96.19 328 PHE A C 1
ATOM 2416 O O . PHE A 1 328 ? 1.709 -13.945 -9.491 1.00 96.19 328 PHE A O 1
ATOM 2423 N N . ALA A 1 329 ? 2.025 -13.438 -7.335 1.00 97.56 329 ALA A N 1
ATOM 2424 C CA . ALA A 1 329 ? 3.368 -13.997 -7.275 1.00 97.56 329 ALA A CA 1
ATOM 2425 C C . ALA A 1 329 ? 3.365 -15.531 -7.352 1.00 97.56 329 ALA A C 1
ATOM 2427 O O . ALA A 1 329 ? 2.625 -16.191 -6.622 1.00 97.56 329 ALA A O 1
ATOM 2428 N N . GLY A 1 330 ? 4.232 -16.081 -8.206 1.00 97.19 330 GLY A N 1
ATOM 2429 C CA . GLY A 1 330 ? 4.551 -17.508 -8.279 1.00 97.19 330 GLY A CA 1
ATOM 2430 C C . GLY A 1 330 ? 5.699 -17.925 -7.352 1.00 97.19 330 GLY A C 1
ATOM 2431 O O . GLY A 1 330 ? 5.830 -19.106 -7.038 1.00 97.19 330 GLY A O 1
ATOM 2432 N N . ASP A 1 331 ? 6.515 -16.975 -6.884 1.00 98.06 331 ASP A N 1
ATOM 2433 C CA . ASP A 1 331 ? 7.625 -17.243 -5.966 1.00 98.06 331 ASP A CA 1
ATOM 2434 C C . ASP A 1 331 ? 7.218 -17.233 -4.483 1.00 98.06 331 ASP A C 1
ATOM 2436 O O . ASP A 1 331 ? 6.585 -16.295 -3.989 1.00 98.06 331 ASP A O 1
ATOM 2440 N N . ILE A 1 332 ? 7.654 -18.249 -3.733 1.00 97.38 332 ILE A N 1
ATOM 2441 C CA . ILE A 1 332 ? 7.314 -18.412 -2.314 1.00 97.38 332 ILE A CA 1
ATOM 2442 C C . ILE A 1 332 ? 7.890 -17.312 -1.406 1.00 97.38 332 ILE A C 1
ATOM 2444 O O . ILE A 1 332 ? 7.229 -16.916 -0.444 1.00 97.38 332 ILE A O 1
ATOM 2448 N N . TRP A 1 333 ? 9.078 -16.776 -1.697 1.00 98.19 333 TRP A N 1
ATOM 2449 C CA . TRP A 1 333 ? 9.674 -15.685 -0.922 1.00 98.19 333 TRP A CA 1
ATOM 2450 C C . TRP A 1 333 ? 8.935 -14.373 -1.154 1.00 98.19 333 TRP A C 1
ATOM 2452 O O . TRP A 1 333 ? 8.734 -13.621 -0.200 1.00 98.19 333 TRP A O 1
ATOM 2462 N N . LEU A 1 334 ? 8.476 -14.125 -2.385 1.00 98.06 334 LEU A N 1
ATOM 2463 C CA . LEU A 1 334 ? 7.625 -12.977 -2.702 1.00 98.06 334 LEU A CA 1
ATOM 2464 C C . LEU A 1 334 ? 6.244 -13.104 -2.037 1.00 98.06 334 LEU A C 1
ATOM 2466 O O . LEU A 1 334 ? 5.807 -12.165 -1.373 1.00 98.06 334 LEU A O 1
ATOM 2470 N N . ILE A 1 335 ? 5.594 -14.273 -2.108 1.00 98.44 335 ILE A N 1
ATOM 2471 C CA . ILE A 1 335 ? 4.322 -14.545 -1.407 1.00 98.44 335 ILE A CA 1
ATOM 2472 C C . ILE A 1 335 ? 4.464 -14.282 0.104 1.00 98.44 335 ILE A C 1
ATOM 2474 O O . ILE A 1 335 ? 3.673 -13.543 0.695 1.00 98.44 335 ILE A O 1
ATOM 2478 N N . VAL A 1 336 ? 5.496 -14.844 0.744 1.00 98.31 336 VAL A N 1
ATOM 2479 C CA . VAL A 1 336 ? 5.756 -14.642 2.180 1.00 98.31 336 VAL A CA 1
ATOM 2480 C C . VAL A 1 336 ? 6.066 -13.175 2.494 1.00 98.31 336 VAL A C 1
ATOM 2482 O O . VAL A 1 336 ? 5.575 -12.654 3.499 1.00 98.31 336 VAL A O 1
ATOM 2485 N N . TYR A 1 337 ? 6.824 -12.489 1.635 1.00 98.38 337 TYR A N 1
ATOM 2486 C CA . TYR A 1 337 ? 7.103 -11.062 1.769 1.00 98.38 337 TYR A CA 1
ATOM 2487 C C . TYR A 1 337 ? 5.815 -10.230 1.749 1.00 98.38 337 TYR A C 1
ATOM 2489 O O . TYR A 1 337 ? 5.564 -9.508 2.714 1.00 98.38 337 TYR A O 1
ATOM 2497 N N . TYR A 1 338 ? 4.962 -10.366 0.728 1.00 98.62 338 TYR A N 1
ATOM 2498 C CA . TYR A 1 338 ? 3.718 -9.593 0.627 1.00 98.62 338 TYR A CA 1
ATOM 2499 C C . TYR A 1 338 ? 2.750 -9.899 1.777 1.00 98.62 338 TYR A C 1
ATOM 2501 O O . TYR A 1 338 ? 2.158 -8.979 2.352 1.00 98.62 338 TYR A O 1
ATOM 2509 N N . LEU A 1 339 ? 2.631 -11.169 2.180 1.00 98.81 339 LEU A N 1
ATOM 2510 C CA . LEU A 1 339 ? 1.830 -11.570 3.336 1.00 98.81 339 LEU A CA 1
ATOM 2511 C C . LEU A 1 339 ? 2.310 -10.869 4.617 1.00 98.81 339 LEU A C 1
ATOM 2513 O O . LEU A 1 339 ? 1.521 -10.229 5.316 1.00 98.81 339 LEU A O 1
ATOM 2517 N N . LEU A 1 340 ? 3.605 -10.950 4.931 1.00 98.75 340 LEU A N 1
ATOM 2518 C CA . LEU A 1 340 ? 4.148 -10.378 6.163 1.00 98.75 340 LEU A CA 1
ATOM 2519 C C . LEU A 1 340 ? 4.229 -8.843 6.115 1.00 98.75 340 LEU A C 1
ATOM 2521 O O . LEU A 1 340 ? 4.013 -8.202 7.144 1.00 98.75 340 LEU A O 1
ATOM 2525 N N . PHE A 1 341 ? 4.413 -8.244 4.936 1.00 98.81 341 PHE A N 1
ATOM 2526 C CA . PHE A 1 341 ? 4.265 -6.806 4.697 1.00 98.81 341 PHE A CA 1
ATOM 2527 C C . PHE A 1 341 ? 2.847 -6.337 5.060 1.00 98.81 341 PHE A C 1
ATOM 2529 O O . PHE A 1 341 ? 2.675 -5.437 5.886 1.00 98.81 341 PHE A O 1
ATOM 2536 N N . GLY A 1 342 ? 1.817 -7.019 4.542 1.00 98.75 342 GLY A N 1
ATOM 2537 C CA . GLY A 1 342 ? 0.415 -6.744 4.864 1.00 98.75 342 GLY A CA 1
ATOM 2538 C C . GLY A 1 342 ? 0.086 -6.903 6.355 1.00 98.75 342 GLY A C 1
ATOM 2539 O O . GLY A 1 342 ? -0.641 -6.077 6.918 1.00 98.75 342 GLY A O 1
ATOM 2540 N N . VAL A 1 343 ? 0.652 -7.913 7.029 1.00 98.88 343 VAL A N 1
ATOM 2541 C CA . VAL A 1 343 ? 0.524 -8.098 8.489 1.00 98.88 343 VAL A CA 1
ATOM 2542 C C . VAL A 1 343 ? 1.186 -6.951 9.258 1.00 98.88 343 VAL A C 1
ATOM 2544 O O . VAL A 1 343 ? 0.576 -6.386 10.169 1.00 98.88 343 VAL A O 1
ATOM 2547 N N . LEU A 1 344 ? 2.412 -6.570 8.897 1.00 98.88 344 LEU A N 1
ATOM 2548 C CA . LEU A 1 344 ? 3.178 -5.525 9.579 1.00 98.88 344 LEU A CA 1
ATOM 2549 C C . LEU A 1 344 ? 2.540 -4.136 9.423 1.00 98.88 344 LEU A C 1
ATOM 2551 O O . LEU A 1 344 ? 2.424 -3.408 10.414 1.00 98.88 344 LEU A O 1
ATOM 2555 N N . LEU A 1 345 ? 2.026 -3.794 8.237 1.00 98.81 345 LEU A N 1
ATOM 2556 C CA . LEU A 1 345 ? 1.276 -2.549 8.026 1.00 98.81 345 LEU A CA 1
ATOM 2557 C C . LEU A 1 345 ? -0.086 -2.548 8.735 1.00 98.81 345 LEU A C 1
ATOM 2559 O O . LEU A 1 345 ? -0.493 -1.520 9.285 1.00 98.81 345 LEU A O 1
ATOM 2563 N N . SER A 1 346 ? -0.753 -3.701 8.827 1.00 98.69 346 SER A N 1
ATOM 2564 C CA . SER A 1 346 ? -1.970 -3.867 9.635 1.00 98.69 346 SER A CA 1
ATOM 2565 C C . SER A 1 346 ? -1.701 -3.639 11.129 1.00 98.69 346 SER A C 1
ATOM 2567 O O . SER A 1 346 ? -2.473 -2.949 11.801 1.00 98.69 346 SER A O 1
ATOM 2569 N N . ILE A 1 347 ? -0.585 -4.163 11.655 1.00 98.62 347 ILE A N 1
ATOM 2570 C CA . ILE A 1 347 ? -0.128 -3.914 13.031 1.00 98.62 347 ILE A CA 1
ATOM 2571 C C . ILE A 1 347 ? 0.177 -2.431 13.234 1.00 98.62 347 ILE A C 1
ATOM 2573 O O . ILE A 1 347 ? -0.291 -1.855 14.218 1.00 98.62 347 ILE A O 1
ATOM 2577 N N . LEU A 1 348 ? 0.917 -1.791 12.324 1.00 98.69 348 LEU A N 1
ATOM 2578 C CA . LEU A 1 348 ? 1.264 -0.379 12.466 1.00 98.69 348 LEU A CA 1
ATOM 2579 C C . LEU A 1 348 ? 0.022 0.515 12.447 1.00 98.69 348 LEU A C 1
ATOM 2581 O O . LEU A 1 348 ? -0.146 1.322 13.356 1.00 98.69 348 LEU A O 1
ATOM 2585 N N . THR A 1 349 ? -0.886 0.306 11.493 1.00 98.44 349 THR A N 1
ATOM 2586 C CA . THR A 1 349 ? -2.186 0.996 11.402 1.00 98.44 349 THR A CA 1
ATOM 2587 C C . THR A 1 349 ? -2.962 0.903 12.720 1.00 98.44 349 THR A C 1
ATOM 2589 O O . THR A 1 349 ? -3.511 1.886 13.223 1.00 98.44 349 THR A O 1
ATOM 2592 N N . GLN A 1 350 ? -2.958 -0.277 13.344 1.00 96.62 350 GLN A N 1
ATOM 2593 C CA . GLN A 1 350 ? -3.583 -0.512 14.643 1.00 96.62 350 GLN A CA 1
ATOM 2594 C C . GLN A 1 350 ? -2.834 0.162 15.815 1.00 96.62 350 GLN A C 1
ATOM 2596 O O . GLN A 1 350 ? -3.452 0.522 16.819 1.00 96.62 350 GLN A O 1
ATOM 2601 N N . ARG A 1 351 ? -1.515 0.347 15.710 1.00 97.19 351 ARG A N 1
ATOM 2602 C CA . ARG A 1 351 ? -0.654 0.993 16.721 1.00 97.19 351 ARG A CA 1
ATOM 2603 C C . ARG A 1 351 ? -0.602 2.518 16.610 1.00 97.19 351 ARG A C 1
ATOM 2605 O O . ARG A 1 351 ? -0.251 3.163 17.594 1.00 97.19 351 ARG A O 1
ATOM 2612 N N . THR A 1 352 ? -0.955 3.086 15.460 1.00 97.69 352 THR A N 1
ATOM 2613 C CA . THR A 1 352 ? -1.028 4.536 15.202 1.00 97.69 352 THR A CA 1
ATOM 2614 C C . THR A 1 352 ? -2.465 5.060 15.176 1.00 97.69 352 THR A C 1
ATOM 2616 O O . THR A 1 352 ? -2.672 6.274 15.218 1.00 97.69 352 THR A O 1
ATOM 2619 N N . GLY A 1 353 ? -3.463 4.176 15.085 1.00 96.88 353 GLY A N 1
ATOM 2620 C CA . GLY A 1 353 ? -4.879 4.528 14.983 1.00 96.88 353 GLY A CA 1
ATOM 2621 C C . GLY A 1 353 ? -5.324 4.962 13.582 1.00 96.88 353 GLY A C 1
ATOM 2622 O O . GLY A 1 353 ? -6.392 5.553 13.457 1.00 96.88 353 GLY A O 1
ATOM 2623 N N . GLY A 1 354 ? -4.537 4.719 12.533 1.00 97.25 354 GLY A N 1
ATOM 2624 C CA . GLY A 1 354 ? -4.888 5.129 11.172 1.00 97.25 354 GLY A CA 1
ATOM 2625 C C . GLY A 1 354 ? -3.856 4.744 10.121 1.00 97.25 354 GLY A C 1
ATOM 2626 O O . GLY A 1 354 ? -2.745 4.319 10.442 1.00 97.25 354 GLY A O 1
ATOM 2627 N N . LEU A 1 355 ? -4.254 4.883 8.859 1.00 98.50 355 LEU A N 1
ATOM 2628 C CA . LEU A 1 355 ? -3.507 4.414 7.692 1.00 98.50 355 LEU A CA 1
ATOM 2629 C C . LEU A 1 355 ? -2.218 5.206 7.435 1.00 98.50 355 LEU A C 1
ATOM 2631 O O . LEU A 1 355 ? -1.368 4.748 6.686 1.00 98.50 355 LEU A O 1
ATOM 2635 N N . GLU A 1 356 ? -2.035 6.382 8.038 1.00 98.62 356 GLU A N 1
ATOM 2636 C CA . GLU A 1 356 ? -1.028 7.357 7.598 1.00 98.62 356 GLU A CA 1
ATOM 2637 C C . GLU A 1 356 ? 0.403 6.814 7.596 1.00 98.62 356 GLU A C 1
ATOM 2639 O O . GLU A 1 356 ? 1.148 7.033 6.646 1.00 98.62 356 GLU A O 1
ATOM 2644 N N . SER A 1 357 ? 0.800 6.069 8.629 1.00 98.62 357 SER A N 1
ATOM 2645 C CA . SER A 1 357 ? 2.147 5.488 8.666 1.00 98.62 357 SER A CA 1
ATOM 2646 C C . SER A 1 357 ? 2.307 4.286 7.736 1.00 98.62 357 SER A C 1
ATOM 2648 O O . SER A 1 357 ? 3.417 4.035 7.282 1.00 98.62 357 SER A O 1
ATOM 2650 N N . ALA A 1 358 ? 1.224 3.564 7.433 1.00 98.75 358 ALA A N 1
ATOM 2651 C CA . ALA A 1 358 ? 1.248 2.491 6.445 1.00 98.75 358 ALA A CA 1
ATOM 2652 C C . ALA A 1 358 ? 1.383 3.063 5.027 1.00 98.75 358 ALA A C 1
ATOM 2654 O O . ALA A 1 358 ? 2.272 2.645 4.294 1.00 98.75 358 ALA A O 1
ATOM 2655 N N . ILE A 1 359 ? 0.610 4.108 4.706 1.00 98.88 359 ILE A N 1
ATOM 2656 C CA . ILE A 1 359 ? 0.723 4.872 3.456 1.00 98.88 359 ILE A CA 1
ATOM 2657 C C . ILE A 1 359 ? 2.143 5.428 3.301 1.00 98.88 359 ILE A C 1
ATOM 2659 O O . ILE A 1 359 ? 2.752 5.249 2.258 1.00 98.88 359 ILE A O 1
ATOM 2663 N N . ALA A 1 360 ? 2.714 6.048 4.340 1.00 98.88 360 ALA A N 1
ATOM 2664 C CA . ALA A 1 360 ? 4.076 6.582 4.284 1.00 98.88 360 ALA A CA 1
ATOM 2665 C C . ALA A 1 360 ? 5.142 5.515 3.969 1.00 98.88 360 ALA A C 1
ATOM 2667 O O . ALA A 1 360 ? 6.030 5.765 3.156 1.00 98.88 360 ALA A O 1
ATOM 2668 N N . ILE A 1 361 ? 5.056 4.342 4.607 1.00 98.88 361 ILE A N 1
ATOM 2669 C CA . ILE A 1 361 ? 5.971 3.219 4.362 1.00 98.88 361 ILE A CA 1
ATOM 2670 C C . ILE A 1 361 ? 5.801 2.674 2.950 1.00 98.88 361 ILE A C 1
ATOM 2672 O O . ILE A 1 361 ? 6.788 2.525 2.239 1.00 98.88 361 ILE A O 1
ATOM 2676 N N . HIS A 1 362 ? 4.562 2.392 2.553 1.00 98.75 362 HIS A N 1
ATOM 2677 C CA . HIS A 1 362 ? 4.244 1.801 1.261 1.00 98.75 362 HIS A CA 1
ATOM 2678 C C . HIS A 1 362 ? 4.657 2.750 0.122 1.00 98.75 362 HIS A C 1
ATOM 2680 O O . HIS A 1 362 ? 5.364 2.340 -0.795 1.00 98.75 362 HIS A O 1
ATOM 2686 N N . THR A 1 363 ? 4.357 4.049 0.247 1.00 98.81 363 THR A N 1
ATOM 2687 C CA . THR A 1 363 ? 4.845 5.076 -0.681 1.00 98.81 363 THR A CA 1
ATOM 2688 C C . THR A 1 363 ? 6.366 5.073 -0.760 1.00 98.81 363 THR A C 1
ATOM 2690 O O . THR A 1 363 ? 6.894 5.017 -1.860 1.00 98.81 363 THR A O 1
ATOM 2693 N N . ALA A 1 364 ? 7.091 5.118 0.363 1.00 98.69 364 ALA A N 1
ATOM 2694 C CA . ALA A 1 364 ? 8.555 5.144 0.331 1.00 98.69 364 ALA A CA 1
ATOM 2695 C C . ALA A 1 364 ? 9.151 3.865 -0.287 1.00 98.69 364 ALA A C 1
ATOM 2697 O O . ALA A 1 364 ? 10.083 3.950 -1.082 1.00 98.69 364 ALA A O 1
ATOM 2698 N N . ASN A 1 365 ? 8.597 2.696 0.039 1.00 98.06 365 ASN A N 1
ATOM 2699 C CA . ASN A 1 365 ? 9.037 1.416 -0.502 1.00 98.06 365 ASN A CA 1
ATOM 2700 C C . ASN A 1 365 ? 8.883 1.365 -2.030 1.00 98.06 365 ASN A C 1
ATOM 2702 O O . ASN A 1 365 ? 9.882 1.175 -2.722 1.00 98.06 365 ASN A O 1
ATOM 2706 N N . ASN A 1 366 ? 7.679 1.613 -2.553 1.00 98.06 366 ASN A N 1
ATOM 2707 C CA . ASN A 1 366 ? 7.427 1.545 -3.993 1.00 98.06 366 ASN A CA 1
ATOM 2708 C C . ASN A 1 366 ? 8.143 2.680 -4.738 1.00 98.06 366 ASN A C 1
ATOM 2710 O O . ASN A 1 366 ? 8.764 2.438 -5.766 1.00 98.06 366 ASN A O 1
ATOM 2714 N N . LEU A 1 367 ? 8.099 3.915 -4.221 1.00 98.38 367 LEU A N 1
ATOM 2715 C CA . LEU A 1 367 ? 8.664 5.087 -4.895 1.00 98.38 367 LEU A CA 1
ATOM 2716 C C . LEU A 1 367 ? 10.170 4.932 -5.140 1.00 98.38 367 LEU A C 1
ATOM 2718 O O . LEU A 1 367 ? 10.619 5.126 -6.266 1.00 98.38 367 LEU A O 1
ATOM 2722 N N . PHE A 1 368 ? 10.957 4.567 -4.121 1.00 98.50 368 PHE A N 1
ATOM 2723 C CA . PHE A 1 368 ? 12.412 4.480 -4.284 1.00 98.50 368 PHE A CA 1
ATOM 2724 C C . PHE A 1 368 ? 12.854 3.242 -5.068 1.00 98.50 368 PHE A C 1
ATOM 2726 O O . PHE A 1 368 ? 13.771 3.360 -5.879 1.00 98.50 368 PHE A O 1
ATOM 2733 N N . LEU A 1 369 ? 12.185 2.094 -4.902 1.00 97.19 369 LEU A N 1
ATOM 2734 C CA . LEU A 1 369 ? 12.477 0.904 -5.709 1.00 97.19 369 LEU A CA 1
ATOM 2735 C C . LEU A 1 369 ? 12.174 1.141 -7.195 1.00 97.19 369 LEU A C 1
ATOM 2737 O O . LEU A 1 369 ? 13.007 0.825 -8.039 1.00 97.19 369 LEU A O 1
ATOM 2741 N N . LEU A 1 370 ? 11.037 1.767 -7.519 1.00 98.31 370 LEU A N 1
ATOM 2742 C CA . LEU A 1 370 ? 10.676 2.079 -8.904 1.00 98.31 370 LEU A CA 1
ATOM 2743 C C . LEU A 1 370 ? 11.566 3.167 -9.519 1.00 98.31 370 LEU A C 1
ATOM 2745 O O . LEU A 1 370 ? 11.889 3.077 -10.700 1.00 98.31 370 LEU A O 1
ATOM 2749 N N . ILE A 1 371 ? 12.009 4.169 -8.748 1.00 98.25 371 ILE A N 1
ATOM 2750 C CA . ILE A 1 371 ? 12.991 5.157 -9.231 1.00 98.25 371 ILE A CA 1
ATOM 2751 C C . ILE A 1 371 ? 14.308 4.467 -9.604 1.00 98.25 371 ILE A C 1
ATOM 2753 O O . ILE A 1 371 ? 14.840 4.732 -10.679 1.00 98.25 371 ILE A O 1
ATOM 2757 N N . VAL A 1 372 ? 14.825 3.569 -8.758 1.00 97.81 372 VAL A N 1
ATOM 2758 C CA . VAL A 1 372 ? 16.074 2.845 -9.046 1.00 97.81 372 VAL A CA 1
ATOM 2759 C C . VAL A 1 372 ? 15.907 1.893 -10.232 1.00 97.81 372 VAL A C 1
ATOM 2761 O O . VAL A 1 372 ? 16.745 1.915 -11.130 1.00 97.81 372 VAL A O 1
ATOM 2764 N N . ALA A 1 373 ? 14.806 1.139 -10.299 1.00 97.06 373 ALA A N 1
ATOM 2765 C CA . ALA A 1 373 ? 14.490 0.289 -11.447 1.00 97.06 373 ALA A CA 1
ATOM 2766 C C . ALA A 1 373 ? 14.399 1.100 -12.753 1.00 97.06 373 ALA A C 1
ATOM 2768 O O . ALA A 1 373 ? 14.994 0.720 -13.757 1.00 97.06 373 ALA A O 1
ATOM 2769 N N . SER A 1 374 ? 13.736 2.260 -12.734 1.00 97.50 374 SER A N 1
ATOM 2770 C CA . SER A 1 374 ? 13.629 3.148 -13.895 1.00 97.50 374 SER A CA 1
ATOM 2771 C C . SER A 1 374 ? 14.990 3.683 -14.343 1.00 97.50 374 SER A C 1
ATOM 2773 O O . SER A 1 374 ? 15.319 3.598 -15.526 1.00 97.50 374 SER A O 1
ATOM 2775 N N . LEU A 1 375 ? 15.800 4.188 -13.408 1.00 97.25 375 LEU A N 1
ATOM 2776 C CA . LEU A 1 375 ? 17.128 4.731 -13.701 1.00 97.25 375 LEU A CA 1
ATOM 2777 C C . LEU A 1 375 ? 18.099 3.664 -14.222 1.00 97.25 375 LEU A C 1
ATOM 2779 O O . LEU A 1 375 ? 18.917 3.977 -15.080 1.00 97.25 375 LEU A O 1
ATOM 2783 N N . ALA A 1 376 ? 18.002 2.425 -13.740 1.00 96.62 376 ALA A N 1
ATOM 2784 C CA . ALA A 1 376 ? 18.827 1.301 -14.183 1.00 96.62 376 ALA A CA 1
ATOM 2785 C C . ALA A 1 376 ? 18.322 0.611 -15.469 1.00 96.62 376 ALA A C 1
ATOM 2787 O O . ALA A 1 376 ? 18.967 -0.312 -15.955 1.00 96.62 376 ALA A O 1
ATOM 2788 N N . GLY A 1 377 ? 17.158 1.001 -16.008 1.00 95.69 377 GLY A N 1
ATOM 2789 C CA . GLY A 1 377 ? 16.518 0.283 -17.121 1.00 95.69 377 GLY A CA 1
ATOM 2790 C C . GLY A 1 377 ? 15.946 -1.094 -16.740 1.00 95.69 377 GLY A C 1
ATOM 2791 O O . GLY A 1 377 ? 15.663 -1.900 -17.615 1.00 95.69 377 GLY A O 1
ATOM 2792 N N . GLN A 1 378 ? 15.753 -1.356 -15.446 1.00 96.00 378 GLN A N 1
ATOM 2793 C CA . GLN A 1 378 ? 15.333 -2.634 -14.855 1.00 96.00 378 GLN A CA 1
ATOM 2794 C C . GLN A 1 378 ? 13.836 -2.658 -14.484 1.00 96.00 378 GLN A C 1
ATOM 2796 O O . GLN A 1 378 ? 13.440 -3.260 -13.484 1.00 96.00 378 GLN A O 1
ATOM 2801 N N . MET A 1 379 ? 12.981 -1.967 -15.248 1.00 96.25 379 MET A N 1
ATOM 2802 C CA . MET A 1 379 ? 11.544 -1.883 -14.938 1.00 96.25 379 MET A CA 1
ATOM 2803 C C . MET A 1 379 ? 10.848 -3.246 -15.021 1.00 96.25 379 MET A C 1
ATOM 2805 O O . MET A 1 379 ? 10.076 -3.568 -14.121 1.00 96.25 379 MET A O 1
ATOM 2809 N N . ASP A 1 380 ? 11.161 -4.065 -16.027 1.00 94.88 380 ASP A N 1
ATOM 2810 C CA . ASP A 1 380 ? 10.640 -5.432 -16.150 1.00 94.88 380 ASP A CA 1
ATOM 2811 C C . ASP A 1 380 ? 11.060 -6.314 -14.972 1.00 94.88 380 ASP A C 1
ATOM 2813 O O . ASP A 1 380 ? 10.212 -6.909 -14.314 1.00 94.88 380 ASP A O 1
ATOM 2817 N N . ALA A 1 381 ? 12.351 -6.320 -14.623 1.00 93.25 381 ALA A N 1
ATOM 2818 C CA . ALA A 1 381 ? 12.869 -7.080 -13.484 1.00 93.25 381 ALA A CA 1
ATOM 2819 C C . ALA A 1 381 ? 12.249 -6.636 -12.143 1.00 93.25 381 ALA A C 1
ATOM 2821 O O . ALA A 1 381 ? 11.936 -7.468 -11.294 1.00 93.25 381 ALA A O 1
ATOM 2822 N N . GLY A 1 382 ? 11.990 -5.335 -11.958 1.00 92.62 382 GLY A N 1
ATOM 2823 C CA . GLY A 1 382 ? 11.246 -4.820 -10.800 1.00 92.62 382 GLY A CA 1
ATOM 2824 C C . GLY A 1 382 ? 9.766 -5.241 -10.769 1.00 92.62 382 GLY A C 1
ATOM 2825 O O . GLY A 1 382 ? 9.138 -5.262 -9.700 1.00 92.62 382 GLY A O 1
ATOM 2826 N N . PHE A 1 383 ? 9.200 -5.606 -11.923 1.00 94.88 383 PHE A N 1
ATOM 2827 C CA . PHE A 1 383 ? 7.825 -6.080 -12.072 1.00 94.88 383 PHE A CA 1
ATOM 2828 C C . PHE A 1 383 ? 7.664 -7.594 -12.248 1.00 94.88 383 PHE A C 1
ATOM 2830 O O . PHE A 1 383 ? 6.530 -8.067 -12.205 1.00 94.88 383 PHE A O 1
ATOM 2837 N N . ASP A 1 384 ? 8.748 -8.365 -12.297 1.00 94.56 384 ASP A N 1
ATOM 2838 C CA . ASP A 1 384 ? 8.696 -9.826 -12.276 1.00 94.56 384 ASP A CA 1
ATOM 2839 C C . ASP A 1 384 ? 8.243 -10.357 -10.898 1.00 94.56 384 ASP A C 1
ATOM 2841 O O . ASP A 1 384 ? 8.626 -9.846 -9.840 1.00 94.56 384 ASP A O 1
ATOM 2845 N N . ARG A 1 385 ? 7.362 -11.362 -10.897 1.00 95.12 385 ARG A N 1
ATOM 2846 C CA . ARG A 1 385 ? 6.977 -12.154 -9.710 1.00 95.12 385 ARG A CA 1
ATOM 2847 C C . ARG A 1 385 ? 6.875 -13.653 -10.033 1.00 95.12 385 ARG A C 1
ATOM 2849 O O . ARG A 1 385 ? 6.185 -14.386 -9.317 1.00 95.12 385 ARG A O 1
ATOM 2856 N N . SER A 1 386 ? 7.489 -14.102 -11.126 1.00 95.44 386 SER A N 1
ATOM 2857 C CA . SER A 1 386 ? 7.514 -15.503 -11.549 1.00 95.44 386 SER A CA 1
ATOM 2858 C C . SER A 1 386 ? 8.270 -16.388 -10.545 1.00 95.44 386 SER A C 1
ATOM 2860 O O . SER A 1 386 ? 8.870 -15.907 -9.585 1.00 95.44 386 SER A O 1
ATOM 2862 N N . ALA A 1 387 ? 8.163 -17.711 -10.680 1.00 95.62 387 ALA A N 1
ATOM 2863 C CA . ALA A 1 387 ? 8.806 -18.631 -9.744 1.00 95.62 387 ALA A CA 1
ATOM 2864 C C . ALA A 1 387 ? 10.336 -18.611 -9.925 1.00 95.62 387 ALA A C 1
ATOM 2866 O O . ALA A 1 387 ? 10.825 -18.879 -11.018 1.00 95.62 387 ALA A O 1
ATOM 2867 N N . GLY A 1 388 ? 11.086 -18.346 -8.849 1.00 93.88 388 GLY A N 1
ATOM 2868 C CA . GLY A 1 388 ? 12.549 -18.245 -8.878 1.00 93.88 388 GLY A CA 1
ATOM 2869 C C . GLY A 1 388 ? 13.095 -16.813 -8.918 1.00 93.88 388 GLY A C 1
ATOM 2870 O O . GLY A 1 388 ? 14.292 -16.635 -8.708 1.00 93.88 388 GLY A O 1
ATOM 2871 N N . THR A 1 389 ? 12.249 -15.793 -9.109 1.00 93.38 389 THR A N 1
ATOM 2872 C CA . THR A 1 389 ? 12.639 -14.370 -9.008 1.00 93.38 389 THR A CA 1
ATOM 2873 C C . THR A 1 389 ? 12.996 -13.969 -7.571 1.00 93.38 389 THR A C 1
ATOM 2875 O O . THR A 1 389 ? 13.763 -13.034 -7.341 1.00 93.38 389 THR A O 1
ATOM 2878 N N . GLY A 1 390 ? 12.407 -14.642 -6.577 1.00 93.31 390 GLY A N 1
ATOM 2879 C CA . GLY A 1 390 ? 12.605 -14.340 -5.163 1.00 93.31 390 GLY A CA 1
ATOM 2880 C C . GLY A 1 390 ? 13.727 -15.149 -4.512 1.00 93.31 390 GLY A C 1
ATOM 2881 O O . GLY A 1 390 ? 14.310 -16.070 -5.079 1.00 93.31 390 GLY A O 1
ATOM 2882 N N . GLY A 1 391 ? 14.026 -14.822 -3.257 1.00 95.12 391 GLY A N 1
ATOM 2883 C CA . GLY A 1 391 ? 15.014 -15.556 -2.473 1.00 95.12 391 GLY A CA 1
ATOM 2884 C C . GLY A 1 391 ? 15.052 -15.132 -1.005 1.00 95.12 391 GLY A C 1
ATOM 2885 O O . GLY A 1 391 ? 14.357 -14.187 -0.613 1.00 95.12 391 GLY A O 1
ATOM 2886 N N . PRO A 1 392 ? 15.921 -15.756 -0.185 1.00 95.56 392 PRO A N 1
ATOM 2887 C CA . PRO A 1 392 ? 16.112 -15.397 1.224 1.00 95.56 392 PRO A CA 1
ATOM 2888 C C . PRO A 1 392 ? 16.441 -13.913 1.457 1.00 95.56 392 PRO A C 1
ATOM 2890 O O . PRO A 1 392 ? 16.179 -13.386 2.537 1.00 95.56 392 PRO A O 1
ATOM 2893 N N . VAL A 1 393 ? 16.963 -13.217 0.439 1.00 92.81 393 VAL A N 1
ATOM 2894 C CA . VAL A 1 393 ? 17.198 -11.765 0.446 1.00 92.81 393 VAL A CA 1
ATOM 2895 C C . VAL A 1 393 ? 15.937 -10.953 0.777 1.00 92.81 393 VAL A C 1
ATOM 2897 O O . VAL A 1 393 ? 16.049 -9.912 1.419 1.00 92.81 393 VAL A O 1
ATOM 2900 N N . MET A 1 394 ? 14.732 -11.457 0.475 1.00 95.31 394 MET A N 1
ATOM 2901 C CA . MET A 1 394 ? 13.456 -10.809 0.826 1.00 95.31 394 MET A CA 1
ATOM 2902 C C . MET A 1 394 ? 13.227 -10.679 2.343 1.00 95.31 394 MET A C 1
ATOM 2904 O O . MET A 1 394 ? 12.410 -9.866 2.784 1.00 95.31 394 MET A O 1
ATOM 2908 N N . LEU A 1 395 ? 13.985 -11.411 3.169 1.00 95.69 395 LEU A N 1
ATOM 2909 C CA . LEU A 1 395 ? 13.996 -11.225 4.622 1.00 95.69 395 LEU A CA 1
ATOM 2910 C C . LEU A 1 395 ? 14.639 -9.890 5.043 1.00 95.69 395 LEU A C 1
ATOM 2912 O O . LEU A 1 395 ? 14.306 -9.379 6.110 1.00 95.69 395 LEU A O 1
ATOM 2916 N N . VAL A 1 396 ? 15.506 -9.289 4.219 1.00 95.81 396 VAL A N 1
ATOM 2917 C CA . VAL A 1 396 ? 16.164 -7.999 4.504 1.00 95.81 396 VAL A CA 1
ATOM 2918 C C . VAL A 1 396 ? 15.170 -6.825 4.505 1.00 95.81 396 VAL A C 1
ATOM 2920 O O . VAL A 1 396 ? 15.040 -6.186 5.555 1.00 95.81 396 VAL A O 1
ATOM 2923 N N . PRO A 1 397 ? 14.403 -6.536 3.427 1.00 95.75 397 PRO A N 1
ATOM 2924 C CA . PRO A 1 397 ? 13.384 -5.484 3.466 1.00 95.75 397 PRO A CA 1
ATOM 2925 C C . PRO A 1 397 ? 12.292 -5.771 4.502 1.00 95.75 397 PRO A C 1
ATOM 2927 O O . PRO A 1 397 ? 11.737 -4.836 5.078 1.00 95.75 397 PRO A O 1
ATOM 2930 N N . LEU A 1 398 ? 12.008 -7.046 4.790 1.00 97.69 398 LEU A N 1
ATOM 2931 C CA . LEU A 1 398 ? 11.061 -7.430 5.833 1.00 97.69 398 LEU A CA 1
ATOM 2932 C C . LEU A 1 398 ? 11.580 -7.116 7.249 1.00 97.69 398 LEU A C 1
ATOM 2934 O O . LEU A 1 398 ? 10.825 -6.610 8.081 1.00 97.69 398 LEU A O 1
ATOM 2938 N N . ALA A 1 399 ? 12.863 -7.363 7.529 1.00 98.19 399 ALA A N 1
ATOM 2939 C CA . ALA A 1 399 ? 13.497 -7.001 8.795 1.00 98.19 399 ALA A CA 1
ATOM 2940 C C . ALA A 1 399 ? 13.566 -5.475 8.973 1.00 98.19 399 ALA A C 1
ATOM 2942 O O . ALA A 1 399 ? 13.223 -4.964 10.042 1.00 98.19 399 ALA A O 1
ATOM 2943 N N . ILE A 1 400 ? 13.919 -4.740 7.910 1.00 98.06 400 ILE A N 1
ATOM 2944 C CA . ILE A 1 400 ? 13.876 -3.270 7.872 1.00 98.06 400 ILE A CA 1
ATOM 2945 C C . ILE A 1 400 ? 12.459 -2.774 8.195 1.00 98.06 400 ILE A C 1
ATOM 2947 O O . ILE A 1 400 ? 12.282 -1.941 9.088 1.00 98.06 400 ILE A O 1
ATOM 2951 N N . LEU A 1 401 ? 11.436 -3.335 7.542 1.00 98.56 401 LEU A N 1
ATOM 2952 C CA . LEU A 1 401 ? 10.035 -3.011 7.806 1.00 98.56 401 LEU A CA 1
ATOM 2953 C C . LEU A 1 401 ? 9.642 -3.293 9.262 1.00 98.56 401 LEU A C 1
ATOM 2955 O O . LEU A 1 401 ? 9.006 -2.452 9.896 1.00 98.56 401 LEU A O 1
ATOM 2959 N N . ALA A 1 402 ? 10.030 -4.439 9.824 1.00 98.56 402 ALA A N 1
ATOM 2960 C CA . ALA A 1 402 ? 9.732 -4.779 11.212 1.00 98.56 402 ALA A CA 1
ATOM 2961 C C . ALA A 1 402 ? 10.345 -3.763 12.198 1.00 98.56 402 ALA A C 1
ATOM 2963 O O . ALA A 1 402 ? 9.656 -3.303 13.113 1.00 98.56 402 ALA A O 1
ATOM 2964 N N . VAL A 1 403 ? 11.597 -3.344 11.980 1.00 98.50 403 VAL A N 1
ATOM 2965 C CA . VAL A 1 403 ? 12.262 -2.298 12.779 1.00 98.50 403 VAL A CA 1
ATOM 2966 C C . VAL A 1 403 ? 11.543 -0.952 12.641 1.00 98.50 403 VAL A C 1
ATOM 2968 O O . VAL A 1 403 ? 11.260 -0.305 13.653 1.00 98.50 403 VAL A O 1
ATOM 2971 N N . ILE A 1 404 ? 11.169 -0.553 11.421 1.00 98.50 404 ILE A N 1
ATOM 2972 C CA . ILE A 1 404 ? 10.390 0.669 11.162 1.00 98.50 404 ILE A CA 1
ATOM 2973 C C . ILE A 1 404 ? 9.038 0.630 11.894 1.00 98.50 404 ILE A C 1
ATOM 2975 O O . ILE A 1 404 ? 8.666 1.600 12.559 1.00 98.50 404 ILE A O 1
ATOM 2979 N N . VAL A 1 405 ? 8.310 -0.489 11.825 1.00 98.62 405 VAL A N 1
ATOM 2980 C CA . VAL A 1 405 ? 7.009 -0.666 12.489 1.00 98.62 405 VAL A CA 1
ATOM 2981 C C . VAL A 1 405 ? 7.143 -0.566 14.006 1.00 98.62 405 VAL A C 1
ATOM 2983 O O . VAL A 1 405 ? 6.321 0.095 14.647 1.00 98.62 405 VAL A O 1
ATOM 2986 N N . LEU A 1 406 ? 8.183 -1.163 14.595 1.00 98.31 406 LEU A N 1
ATOM 2987 C CA . LEU A 1 406 ? 8.487 -1.034 16.022 1.00 98.31 406 LEU A CA 1
ATOM 2988 C C . LEU A 1 406 ? 8.812 0.420 16.404 1.00 98.31 406 LEU A C 1
ATOM 2990 O O . LEU A 1 406 ? 8.227 0.947 17.357 1.00 98.31 406 LEU A O 1
ATOM 2994 N N . GLY A 1 407 ? 9.681 1.085 15.638 1.00 98.38 407 GLY A N 1
ATOM 2995 C CA . GLY A 1 407 ? 10.099 2.471 15.863 1.00 98.38 407 GLY A CA 1
ATOM 2996 C C . GLY A 1 407 ? 8.944 3.470 15.769 1.00 98.38 407 GLY A C 1
ATOM 2997 O O . GLY A 1 407 ? 8.718 4.248 16.699 1.00 98.38 407 GLY A O 1
ATOM 2998 N N . LEU A 1 408 ? 8.143 3.406 14.701 1.00 98.31 408 LEU A N 1
ATOM 2999 C CA . LEU A 1 408 ? 6.967 4.264 14.531 1.00 98.31 408 LEU A CA 1
ATOM 3000 C C . LEU A 1 408 ? 5.863 3.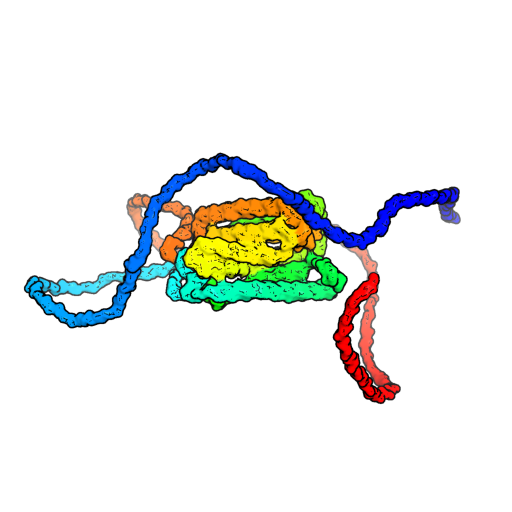945 15.547 1.00 98.31 408 LEU A C 1
ATOM 3002 O O . LEU A 1 408 ? 5.237 4.875 16.053 1.00 98.31 408 LEU A O 1
ATOM 3006 N N . SER A 1 409 ? 5.663 2.679 15.934 1.00 98.06 409 SER A N 1
ATOM 3007 C CA . SER A 1 409 ? 4.732 2.316 17.018 1.00 98.06 409 SER A CA 1
ATOM 3008 C C . SER A 1 409 ? 5.159 2.907 18.367 1.00 98.06 409 SER A C 1
ATOM 3010 O O . SER A 1 409 ? 4.326 3.393 19.137 1.00 98.06 409 SER A O 1
ATOM 3012 N N . TRP A 1 410 ? 6.460 2.887 18.670 1.00 97.88 410 TRP A N 1
ATOM 3013 C CA . TRP A 1 410 ? 7.015 3.519 19.867 1.00 97.88 410 TRP A CA 1
ATOM 3014 C C . TRP A 1 410 ? 6.879 5.046 19.811 1.00 97.88 410 TRP A C 1
ATOM 3016 O O . TRP A 1 410 ? 6.445 5.662 20.788 1.00 97.88 410 TRP A O 1
ATOM 3026 N N . PHE A 1 411 ? 7.176 5.661 18.665 1.00 97.75 411 PHE A N 1
ATOM 3027 C CA . PHE A 1 411 ? 7.107 7.111 18.505 1.00 97.75 411 PHE A CA 1
ATOM 3028 C C . PHE A 1 411 ? 5.662 7.632 18.540 1.00 97.75 411 PHE A C 1
ATOM 3030 O O . PHE A 1 411 ? 5.383 8.613 19.227 1.00 97.75 411 PHE A O 1
ATOM 3037 N N . ALA A 1 412 ? 4.713 6.918 17.928 1.00 96.38 412 ALA A N 1
ATOM 3038 C CA . ALA A 1 412 ? 3.275 7.165 18.050 1.00 96.38 412 ALA A CA 1
ATOM 3039 C C . ALA A 1 412 ? 2.807 7.151 19.516 1.00 96.38 412 ALA A C 1
ATOM 3041 O O . ALA A 1 412 ? 2.093 8.059 19.953 1.00 96.38 412 ALA A O 1
ATOM 3042 N N . LYS A 1 413 ? 3.270 6.168 20.305 1.00 95.62 413 LYS A N 1
ATOM 3043 C CA . LYS A 1 413 ? 3.006 6.092 21.752 1.00 95.62 413 LYS A CA 1
ATOM 3044 C C . LYS A 1 413 ? 3.614 7.283 22.504 1.00 95.62 413 LYS A C 1
ATOM 3046 O O . LYS A 1 413 ? 2.938 7.868 23.347 1.00 95.62 413 LYS A O 1
ATOM 3051 N N . ARG A 1 414 ? 4.855 7.683 22.192 1.00 96.31 414 ARG A N 1
ATOM 3052 C CA . ARG A 1 414 ? 5.507 8.877 22.775 1.00 96.31 414 ARG A CA 1
ATOM 3053 C C . ARG A 1 414 ? 4.750 10.170 22.448 1.00 96.31 414 ARG A C 1
ATOM 3055 O O . ARG A 1 414 ? 4.607 11.017 23.322 1.00 96.31 414 ARG A O 1
ATOM 3062 N N . ARG A 1 415 ? 4.226 10.294 21.225 1.00 94.12 415 ARG A N 1
ATOM 3063 C CA . ARG A 1 415 ? 3.423 11.435 20.742 1.00 94.12 415 ARG A CA 1
ATOM 3064 C C . ARG A 1 415 ? 1.947 11.377 21.165 1.00 94.12 415 ARG A C 1
ATOM 3066 O O . ARG A 1 415 ? 1.196 12.271 20.792 1.00 94.12 415 ARG A O 1
ATOM 3073 N N . ARG A 1 416 ? 1.543 10.366 21.951 1.00 93.69 416 ARG A N 1
ATOM 3074 C CA . ARG A 1 416 ? 0.179 10.164 22.480 1.00 93.69 416 ARG A CA 1
ATOM 3075 C C . ARG A 1 416 ? -0.910 10.235 21.398 1.00 93.69 416 ARG A C 1
ATOM 3077 O O . ARG A 1 416 ? -1.949 10.856 21.605 1.00 93.69 416 ARG A O 1
ATOM 3084 N N . LEU A 1 417 ? -0.670 9.617 20.237 1.00 93.81 417 LEU A N 1
ATOM 3085 C CA . LEU A 1 417 ? -1.671 9.578 19.167 1.00 93.81 417 LEU A CA 1
ATOM 3086 C C . LEU A 1 417 ? -2.966 8.902 19.634 1.00 93.81 417 LEU A C 1
ATOM 3088 O O . LEU A 1 417 ? -2.935 7.905 20.353 1.00 93.81 417 LEU A O 1
ATOM 3092 N N . THR A 1 418 ? -4.103 9.411 19.165 1.00 93.06 418 THR A N 1
ATOM 3093 C CA . THR A 1 418 ? -5.415 8.785 19.354 1.00 93.06 418 THR A CA 1
ATOM 3094 C C . THR A 1 418 ? -5.448 7.421 18.658 1.00 93.06 418 THR A C 1
ATOM 3096 O O . THR A 1 418 ? -5.267 7.350 17.442 1.00 93.06 418 THR A O 1
ATOM 3099 N N . LEU A 1 419 ? -5.660 6.341 19.424 1.00 93.94 419 LEU A N 1
ATOM 3100 C CA . LEU A 1 419 ? -5.634 4.948 18.932 1.00 93.94 419 LEU A CA 1
ATOM 3101 C C . LEU A 1 419 ? -7.019 4.290 18.829 1.00 93.94 419 LEU A C 1
ATOM 3103 O O . LEU A 1 419 ? -7.159 3.229 18.215 1.00 93.94 419 LEU A O 1
ATOM 3107 N N . VAL A 1 420 ? -8.033 4.915 19.428 1.00 93.62 420 VAL A N 1
ATOM 3108 C CA . VAL A 1 420 ? -9.428 4.466 19.426 1.00 93.62 420 VAL A CA 1
ATOM 3109 C C . VAL A 1 420 ? -10.369 5.613 19.077 1.00 93.62 420 VAL A C 1
ATOM 3111 O O . VAL A 1 420 ? -10.033 6.781 19.255 1.00 93.62 420 VAL A O 1
ATOM 3114 N N . THR A 1 421 ? -11.547 5.283 18.564 1.00 88.44 421 THR A N 1
ATOM 3115 C CA . THR A 1 421 ? -12.608 6.242 18.240 1.00 88.44 421 THR A CA 1
ATOM 3116 C C . THR A 1 421 ? -13.139 6.920 19.503 1.00 88.44 421 THR A C 1
ATOM 3118 O O . THR A 1 421 ? -13.106 6.345 20.593 1.00 88.44 421 THR A O 1
ATOM 3121 N N . GLY A 1 422 ? -13.615 8.159 19.355 1.00 78.56 422 GLY A N 1
ATOM 3122 C CA . GLY A 1 422 ? -13.952 9.038 20.476 1.00 78.56 422 GLY A CA 1
ATOM 3123 C C . GLY A 1 422 ? -14.933 8.424 21.477 1.00 78.56 422 GLY A C 1
ATOM 3124 O O . GLY A 1 422 ? -16.086 8.171 21.144 1.00 78.56 422 GLY A O 1
ATOM 3125 N N . GLY A 1 423 ? -14.454 8.231 22.703 1.00 47.84 423 GLY A N 1
ATOM 3126 C CA . GLY A 1 423 ? -15.253 8.168 23.922 1.00 47.84 423 GLY A CA 1
ATOM 3127 C C . GLY A 1 423 ? -14.709 9.189 24.913 1.00 47.84 423 GLY A C 1
ATOM 3128 O O . GLY A 1 423 ? -13.540 9.577 24.811 1.00 47.84 423 GLY A O 1
ATOM 3129 N N . ASP A 1 424 ? -15.550 9.637 25.838 1.00 36.28 424 ASP A N 1
ATOM 3130 C CA . ASP A 1 424 ? -15.210 10.675 26.810 1.00 36.28 424 ASP A CA 1
ATOM 3131 C C . ASP A 1 424 ? -14.000 10.242 27.657 1.00 36.28 424 ASP A C 1
ATOM 3133 O O . ASP A 1 424 ? -14.094 9.330 28.477 1.00 36.28 424 ASP A O 1
ATOM 3137 N N . GLY A 1 425 ? -12.828 10.848 27.418 1.00 36.81 425 GLY A N 1
ATOM 3138 C CA . GLY A 1 425 ? -11.599 10.442 28.113 1.00 36.81 425 GLY A CA 1
ATOM 3139 C C . GLY A 1 425 ? -10.253 10.889 27.530 1.00 36.81 425 GLY A C 1
ATOM 3140 O O . GLY A 1 425 ? -9.260 10.844 28.251 1.00 36.81 425 GLY A O 1
ATOM 3141 N N . THR A 1 426 ? -10.163 11.345 26.271 1.00 35.44 426 THR A N 1
ATOM 3142 C CA . THR A 1 426 ? -8.880 11.830 25.699 1.00 35.44 426 THR A CA 1
ATOM 3143 C C . THR A 1 426 ? -8.981 13.167 24.962 1.00 35.44 426 THR A C 1
ATOM 3145 O O . THR A 1 426 ? -8.522 13.304 23.827 1.00 35.44 426 THR A O 1
ATOM 3148 N N . ALA A 1 427 ? -9.523 14.183 25.632 1.00 37.94 427 ALA A N 1
ATOM 3149 C CA . ALA A 1 427 ? -9.293 15.582 25.277 1.00 37.94 427 ALA A CA 1
ATOM 3150 C C . ALA A 1 427 ? -8.084 16.125 26.067 1.00 37.94 427 ALA A C 1
ATOM 3152 O O . ALA A 1 427 ? -8.266 16.680 27.142 1.00 37.94 427 ALA A O 1
ATOM 3153 N N . ALA A 1 428 ? -6.856 15.918 25.565 1.00 38.44 428 ALA A N 1
ATOM 3154 C CA . ALA A 1 428 ? -5.627 16.609 26.013 1.00 38.44 428 ALA A CA 1
ATOM 3155 C C . ALA A 1 428 ? -4.404 16.266 25.126 1.00 38.44 428 ALA A C 1
ATOM 3157 O O . ALA A 1 428 ? -3.346 15.856 25.611 1.00 38.44 428 ALA A O 1
ATOM 3158 N N . GLY A 1 429 ? -4.529 16.429 23.805 1.00 31.45 429 GLY A N 1
ATOM 3159 C CA . GLY A 1 429 ? -3.362 16.524 22.922 1.00 31.45 429 GLY A CA 1
ATOM 3160 C C . GLY A 1 429 ? -2.740 17.911 23.076 1.00 31.45 429 GLY A C 1
ATOM 3161 O O . GLY A 1 429 ? -3.110 18.822 22.346 1.00 31.45 429 GLY A O 1
ATOM 3162 N N . THR A 1 430 ? -1.873 18.083 24.075 1.00 35.12 430 THR A N 1
ATOM 3163 C CA . THR A 1 430 ? -1.395 19.385 24.572 1.00 35.12 430 THR A CA 1
ATOM 3164 C C . THR A 1 430 ? -0.878 20.327 23.481 1.00 35.12 430 THR A C 1
ATOM 3166 O O . THR A 1 430 ? 0.233 20.154 22.975 1.00 35.12 430 THR A O 1
ATOM 3169 N N . ALA A 1 431 ? -1.629 21.401 23.227 1.00 36.84 431 ALA A N 1
ATOM 3170 C CA . ALA A 1 431 ? -1.027 22.692 22.927 1.00 36.84 431 ALA A CA 1
ATOM 3171 C C . ALA A 1 431 ? -0.391 23.201 24.231 1.00 36.84 431 ALA A C 1
ATOM 3173 O O . ALA A 1 431 ? -1.089 23.622 25.147 1.00 36.84 431 ALA A O 1
ATOM 3174 N N . ALA A 1 432 ? 0.926 23.052 24.341 1.00 34.06 432 ALA A N 1
ATOM 3175 C CA . ALA A 1 432 ? 1.724 23.530 25.464 1.00 34.06 432 ALA A CA 1
ATOM 3176 C C . ALA A 1 432 ? 3.120 23.894 24.946 1.00 34.06 432 ALA A C 1
ATOM 3178 O O . ALA A 1 432 ? 4.115 23.239 25.250 1.00 34.06 432 ALA A O 1
ATOM 3179 N N . GLU A 1 433 ? 3.166 24.919 24.097 1.00 34.00 433 GLU A N 1
ATOM 3180 C CA . GLU A 1 433 ? 4.399 25.665 23.876 1.00 34.00 433 GLU A CA 1
ATOM 3181 C C . GLU A 1 433 ? 4.606 26.541 25.115 1.00 34.00 433 GLU A C 1
ATOM 3183 O O . GLU A 1 433 ? 3.736 27.333 25.481 1.00 34.00 433 GLU A O 1
ATOM 3188 N N . ALA A 1 434 ? 5.695 26.299 25.841 1.00 33.22 434 ALA A N 1
ATOM 3189 C CA . ALA A 1 434 ? 5.902 26.884 27.156 1.00 33.22 434 ALA A CA 1
ATOM 3190 C C . ALA A 1 434 ? 6.370 28.342 27.039 1.00 33.22 434 ALA A C 1
ATOM 3192 O O . ALA A 1 434 ? 7.563 28.607 26.905 1.00 33.22 434 ALA A O 1
ATOM 3193 N N . ALA A 1 435 ? 5.437 29.288 27.157 1.00 32.72 435 ALA A N 1
ATOM 3194 C CA . ALA A 1 435 ? 5.779 30.647 27.559 1.00 32.72 435 ALA A CA 1
ATOM 3195 C C . ALA A 1 435 ? 6.156 30.638 29.058 1.00 32.72 435 ALA A C 1
ATOM 3197 O O . ALA A 1 435 ? 5.390 30.097 29.865 1.00 32.72 435 ALA A O 1
ATOM 3198 N N . PRO A 1 436 ? 7.318 31.182 29.465 1.00 35.94 436 PRO A N 1
ATOM 3199 C CA . PRO A 1 436 ? 7.719 31.195 30.867 1.00 35.94 436 PRO A CA 1
ATOM 3200 C C . PRO A 1 436 ? 6.812 32.126 31.679 1.00 35.94 436 PRO A C 1
ATOM 3202 O O . PRO A 1 436 ? 6.512 33.244 31.261 1.00 35.94 436 PRO A O 1
ATOM 3205 N N . ALA A 1 437 ? 6.389 31.665 32.857 1.00 33.78 437 ALA A N 1
ATOM 3206 C CA . ALA A 1 437 ? 5.535 32.439 33.748 1.00 33.78 437 ALA A CA 1
ATOM 3207 C C . ALA A 1 437 ? 6.249 33.714 34.231 1.00 33.78 437 ALA A C 1
ATOM 3209 O O . ALA A 1 437 ? 7.321 33.649 34.838 1.00 33.78 437 ALA A O 1
ATOM 3210 N N . SER A 1 438 ? 5.629 34.871 34.001 1.00 33.69 438 SER A N 1
ATOM 3211 C CA . SER A 1 438 ? 6.045 36.136 34.600 1.00 33.69 438 SER A CA 1
ATOM 3212 C C . SER A 1 438 ? 5.808 36.088 36.110 1.00 33.69 438 SER A C 1
ATOM 3214 O O . SER A 1 438 ? 4.665 36.001 36.558 1.00 33.69 438 SER A O 1
ATOM 3216 N N . VAL A 1 439 ? 6.890 36.140 36.889 1.00 37.16 439 VAL A N 1
ATOM 3217 C CA . VAL A 1 439 ? 6.828 36.225 38.354 1.00 37.16 439 VAL A CA 1
ATOM 3218 C C . VAL A 1 439 ? 6.248 37.577 38.748 1.00 37.16 439 VAL A C 1
ATOM 3220 O O . VAL A 1 439 ? 6.879 38.612 38.531 1.00 37.16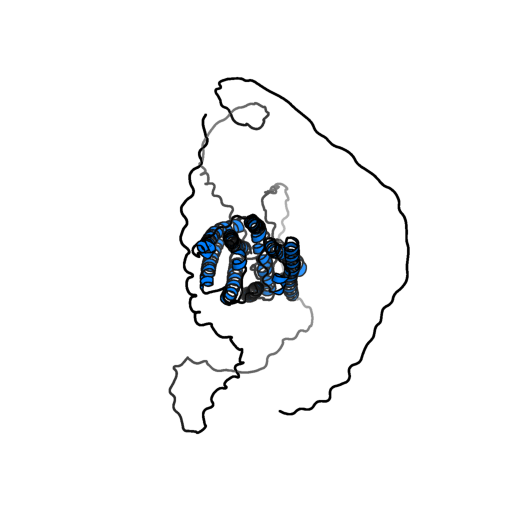 439 VAL A O 1
ATOM 3223 N N . ASP A 1 440 ? 5.063 37.548 39.346 1.00 33.41 440 ASP A N 1
ATOM 3224 C CA . ASP A 1 440 ? 4.415 38.734 39.889 1.00 33.41 440 ASP A CA 1
ATOM 3225 C C . ASP A 1 440 ? 5.177 39.221 41.136 1.00 33.41 440 ASP A C 1
ATOM 3227 O O . ASP A 1 440 ? 5.521 38.432 42.023 1.00 33.41 440 ASP A O 1
ATOM 3231 N N . ARG A 1 441 ? 5.492 40.519 41.195 1.00 34.00 441 ARG A N 1
ATOM 3232 C CA . ARG A 1 441 ? 6.173 41.159 42.333 1.00 34.00 441 ARG A CA 1
ATOM 3233 C C . ARG A 1 441 ? 5.283 42.281 42.867 1.00 34.00 441 ARG A C 1
ATOM 3235 O O . ARG A 1 441 ? 4.890 43.134 42.073 1.00 34.00 441 ARG A O 1
ATOM 3242 N N . PRO A 1 442 ? 5.021 42.359 44.186 1.00 36.91 442 PRO A N 1
ATOM 3243 C CA . PRO A 1 442 ? 4.234 43.452 44.742 1.00 36.91 442 PRO A CA 1
ATOM 3244 C C . PRO A 1 442 ? 4.967 44.783 44.548 1.00 36.91 442 PRO A C 1
ATOM 3246 O O . PRO A 1 442 ? 6.112 44.935 44.979 1.00 36.91 442 PRO A O 1
ATOM 3249 N N . GLY A 1 443 ? 4.314 45.745 43.901 1.00 35.84 443 GLY A N 1
ATOM 3250 C CA . GLY A 1 443 ? 4.836 47.105 43.777 1.00 35.84 443 GLY A CA 1
ATOM 3251 C C . GLY A 1 443 ? 4.605 47.940 45.040 1.00 35.84 443 GLY A C 1
ATOM 3252 O O . GLY A 1 443 ? 3.796 47.580 45.898 1.00 35.84 443 GLY A O 1
ATOM 3253 N N . PRO A 1 444 ? 5.258 49.108 45.117 1.00 40.84 444 PRO A N 1
ATOM 3254 C CA . PRO A 1 444 ? 4.647 50.237 45.805 1.00 40.84 444 PRO A CA 1
ATOM 3255 C C . PRO A 1 444 ? 4.707 51.546 45.000 1.00 40.84 444 PRO A C 1
ATOM 3257 O O . PRO A 1 444 ? 5.759 51.946 44.515 1.00 40.84 444 PRO A O 1
ATOM 3260 N N . GLY A 1 445 ? 3.590 52.279 45.022 1.00 31.47 445 GLY A N 1
ATOM 3261 C CA . GLY A 1 445 ? 3.625 53.722 45.286 1.00 31.47 445 GLY A CA 1
ATOM 3262 C C . GLY A 1 445 ? 3.600 54.705 44.108 1.00 31.47 445 GLY A C 1
ATOM 3263 O O . GLY A 1 445 ? 4.548 54.797 43.346 1.00 31.47 445 GLY A O 1
ATOM 3264 N N . VAL A 1 446 ? 2.555 55.548 44.121 1.00 34.06 446 VAL A N 1
ATOM 3265 C CA . VAL A 1 446 ? 2.571 57.001 43.815 1.00 34.06 446 VAL A CA 1
ATOM 3266 C C . VAL A 1 446 ? 3.142 57.406 42.440 1.00 34.06 446 VAL A C 1
ATOM 3268 O O . VAL A 1 446 ? 4.341 57.436 42.220 1.00 34.06 446 VAL A O 1
ATOM 3271 N N . GLY A 1 447 ? 2.313 57.838 41.492 1.00 30.67 447 GLY A N 1
ATOM 3272 C CA . GLY A 1 447 ? 1.784 59.208 41.478 1.00 30.67 447 GLY A CA 1
ATOM 3273 C C . GLY A 1 447 ? 1.469 59.656 40.036 1.00 30.67 447 GLY A C 1
ATOM 3274 O O . GLY A 1 447 ? 1.726 58.886 39.112 1.00 30.67 447 GLY A O 1
ATOM 3275 N N . PRO A 1 448 ? 0.844 60.828 39.815 1.00 42.12 448 PRO A N 1
ATOM 3276 C CA . PRO A 1 448 ? -0.121 60.967 38.718 1.00 42.12 448 PRO A CA 1
ATOM 3277 C C . PRO A 1 448 ? 0.254 62.001 37.630 1.00 42.12 448 PRO A C 1
ATOM 3279 O O . PRO A 1 448 ? 1.292 62.649 37.709 1.00 42.12 448 PRO A O 1
ATOM 3282 N N . VAL A 1 449 ? -0.715 62.236 36.725 1.00 31.89 449 VAL A N 1
ATOM 3283 C CA . VAL A 1 449 ? -1.011 63.500 35.996 1.00 31.89 449 VAL A CA 1
ATOM 3284 C C . VAL A 1 449 ? -0.577 63.596 34.509 1.00 31.89 449 VAL A C 1
ATOM 3286 O O . VAL A 1 449 ? 0.598 63.484 34.208 1.00 31.89 449 VAL A O 1
ATOM 3289 N N . HIS A 1 450 ? -1.578 63.879 33.642 1.00 30.64 450 HIS A N 1
ATOM 3290 C CA . HIS A 1 450 ? -1.616 64.462 32.264 1.00 30.64 450 HIS A CA 1
ATOM 3291 C C . HIS A 1 450 ? -0.534 64.099 31.199 1.00 30.64 450 HIS A C 1
ATOM 3293 O O . HIS A 1 450 ? 0.631 63.923 31.498 1.00 30.64 450 HIS A O 1
ATOM 3299 N N . GLY A 1 451 ? -0.814 64.062 29.886 1.00 26.84 451 GLY A N 1
ATOM 3300 C CA . GLY A 1 451 ? -2.057 64.266 29.124 1.00 26.84 451 GLY A CA 1
ATOM 3301 C C . GLY A 1 451 ? -1.792 64.543 27.622 1.00 26.84 451 GLY A C 1
ATOM 3302 O O . GLY A 1 451 ? -0.671 64.861 27.253 1.00 26.84 451 GLY A O 1
ATOM 3303 N N . ALA A 1 452 ? -2.856 64.483 26.805 1.00 27.77 452 ALA A N 1
ATOM 3304 C CA . ALA A 1 452 ? -2.998 64.993 25.421 1.00 27.77 452 ALA A CA 1
ATOM 3305 C C . ALA A 1 452 ? -2.219 64.356 24.229 1.00 27.77 452 ALA A C 1
ATOM 3307 O O . ALA A 1 452 ? -0.999 64.353 24.194 1.00 27.77 452 ALA A O 1
ATOM 3308 N N . ALA A 1 453 ? -3.009 63.958 23.209 1.00 26.73 453 ALA A N 1
ATOM 3309 C CA . ALA A 1 453 ? -2.849 64.134 21.742 1.00 26.73 453 ALA A CA 1
ATOM 3310 C C . ALA A 1 453 ? -1.496 63.803 21.047 1.00 26.73 453 ALA A C 1
ATOM 3312 O O . ALA A 1 453 ? -0.433 64.235 21.459 1.00 26.73 453 ALA A O 1
ATOM 3313 N N . PHE A 1 454 ? -1.468 63.116 19.898 1.00 29.45 454 PHE A N 1
ATOM 3314 C CA . PHE A 1 454 ? -2.016 63.601 18.617 1.00 29.45 454 PHE A CA 1
ATOM 3315 C C . PHE A 1 454 ? -2.331 62.470 17.608 1.00 29.45 454 PHE A C 1
ATOM 3317 O O . PHE A 1 454 ? -2.076 61.297 17.864 1.00 29.45 454 PHE A O 1
ATOM 3324 N N . ALA A 1 455 ? -2.931 62.835 16.468 1.00 27.53 455 ALA A N 1
ATOM 3325 C CA . ALA A 1 455 ? -3.497 61.927 15.464 1.00 27.53 455 ALA A CA 1
ATOM 3326 C C . ALA A 1 455 ? -2.673 61.820 14.159 1.00 27.53 455 ALA A C 1
ATOM 3328 O O . ALA A 1 455 ? -1.779 62.628 13.915 1.00 27.53 455 ALA A O 1
ATOM 3329 N N . SER A 1 456 ? -3.129 60.931 13.260 1.00 29.06 456 SER A N 1
ATOM 3330 C CA . SER A 1 456 ? -2.664 60.696 11.869 1.00 29.06 456 SER A CA 1
ATOM 3331 C C . SER A 1 456 ? -1.419 59.797 11.741 1.00 29.06 456 SER A C 1
ATOM 3333 O O . SER A 1 456 ? -0.534 59.845 12.581 1.00 29.06 456 SER A O 1
ATOM 3335 N N . GLY A 1 457 ? -1.267 58.965 10.703 1.00 24.98 457 GLY A N 1
ATOM 3336 C CA . GLY A 1 457 ? -2.179 58.643 9.597 1.00 24.98 457 GLY A CA 1
ATOM 3337 C C . GLY A 1 457 ? -1.426 58.036 8.397 1.00 24.98 457 GLY A C 1
ATOM 3338 O O . GLY A 1 457 ? -0.272 58.380 8.178 1.00 24.98 457 GLY A O 1
ATOM 3339 N N . ALA A 1 458 ? -2.115 57.200 7.608 1.00 28.42 458 ALA A N 1
ATOM 3340 C CA . ALA A 1 458 ? -1.661 56.571 6.352 1.00 28.42 458 ALA A CA 1
ATOM 3341 C C . ALA A 1 458 ? -0.489 55.557 6.424 1.00 28.42 458 ALA A C 1
ATOM 3343 O O . ALA A 1 458 ? 0.385 55.606 7.280 1.00 28.42 458 ALA A O 1
ATOM 3344 N N . GLY A 1 459 ? -0.486 54.614 5.476 1.00 25.09 459 GLY A N 1
ATOM 3345 C CA . GLY A 1 459 ? 0.603 53.664 5.218 1.00 25.09 459 GLY A CA 1
ATOM 3346 C C . GLY A 1 459 ? 0.747 53.414 3.713 1.00 25.09 459 GLY A C 1
ATOM 3347 O O . GLY A 1 459 ? -0.047 53.950 2.946 1.00 25.09 459 GLY A O 1
ATOM 3348 N N . ILE A 1 460 ? 1.735 52.611 3.295 1.00 26.95 460 ILE A N 1
ATOM 3349 C CA . ILE A 1 460 ? 1.922 52.054 1.934 1.00 26.95 460 ILE A CA 1
ATOM 3350 C C . ILE A 1 460 ? 2.938 50.887 2.010 1.00 26.95 460 ILE A C 1
ATOM 3352 O O . ILE A 1 460 ? 3.664 50.767 2.996 1.00 26.95 460 ILE A O 1
ATOM 3356 N N . ALA A 1 461 ? 2.933 49.996 1.009 1.00 26.55 461 ALA A N 1
ATOM 3357 C CA . ALA A 1 461 ? 3.721 48.753 0.955 1.00 26.55 461 ALA A CA 1
ATOM 3358 C C . ALA A 1 461 ? 5.024 48.884 0.087 1.00 26.55 461 ALA A C 1
ATOM 3360 O O . ALA A 1 461 ? 5.567 49.985 0.048 1.00 26.55 461 ALA A O 1
ATOM 3361 N N . PRO A 1 462 ? 5.649 47.823 -0.486 1.00 38.88 462 PRO A N 1
ATOM 3362 C CA . PRO A 1 462 ? 7.036 47.459 -0.159 1.00 38.88 462 PRO A CA 1
ATOM 3363 C C . PRO A 1 462 ? 8.074 47.663 -1.292 1.00 38.88 462 PRO A C 1
ATOM 3365 O O . PRO A 1 462 ? 7.740 48.050 -2.409 1.00 38.88 462 PRO A O 1
ATOM 3368 N N . ALA A 1 463 ? 9.353 47.386 -0.992 1.00 27.06 463 ALA A N 1
ATOM 3369 C CA . ALA A 1 463 ? 10.522 47.746 -1.810 1.00 27.06 463 ALA A CA 1
ATOM 3370 C C . ALA A 1 463 ? 11.159 46.602 -2.645 1.00 27.06 463 ALA A C 1
ATOM 3372 O O . ALA A 1 463 ? 10.954 45.417 -2.383 1.00 27.06 463 ALA A O 1
ATOM 3373 N N . GLN A 1 464 ? 11.994 47.000 -3.617 1.00 28.05 464 GLN A N 1
ATOM 3374 C CA . GLN A 1 464 ? 12.875 46.195 -4.493 1.00 28.05 464 GLN A CA 1
ATOM 3375 C C . GLN A 1 464 ? 14.326 46.777 -4.461 1.00 28.05 464 GLN A C 1
ATOM 3377 O O . GLN A 1 464 ? 14.502 47.867 -3.909 1.00 28.05 464 GLN A O 1
ATOM 3382 N N . PRO A 1 465 ? 15.371 46.072 -4.961 1.00 38.19 465 PRO A N 1
ATOM 3383 C CA . PRO A 1 465 ? 16.788 46.317 -4.617 1.00 38.19 465 PRO A CA 1
ATOM 3384 C C . PRO A 1 465 ? 17.599 47.196 -5.612 1.00 38.19 465 PRO A C 1
ATOM 3386 O O . PRO A 1 465 ? 17.051 47.746 -6.563 1.00 38.19 465 PRO A O 1
ATOM 3389 N N . ALA A 1 466 ? 18.913 47.354 -5.362 1.00 29.48 466 ALA A N 1
ATOM 3390 C CA . ALA A 1 466 ? 19.804 48.393 -5.927 1.00 29.48 466 ALA A CA 1
ATOM 3391 C C . ALA A 1 466 ? 20.856 47.930 -6.988 1.00 29.48 466 ALA A C 1
ATOM 3393 O O . ALA A 1 466 ? 21.050 46.736 -7.202 1.00 29.48 466 ALA A O 1
ATOM 3394 N N . THR A 1 467 ? 21.532 48.899 -7.640 1.00 31.14 467 THR A N 1
ATOM 3395 C CA . THR A 1 467 ? 22.575 48.802 -8.714 1.00 31.14 467 THR A CA 1
ATOM 3396 C C . THR A 1 467 ? 24.017 48.639 -8.157 1.00 31.14 467 THR A C 1
ATOM 3398 O O . THR A 1 467 ? 24.162 48.566 -6.941 1.00 31.14 467 THR A O 1
ATOM 3401 N N . GLY A 1 468 ? 25.156 48.565 -8.886 1.00 29.08 468 GLY A N 1
ATOM 3402 C CA . GLY A 1 468 ? 25.619 48.702 -10.302 1.00 29.08 468 GLY A CA 1
ATOM 3403 C C . GLY A 1 468 ? 27.184 48.732 -10.302 1.00 29.08 468 GLY A C 1
ATOM 3404 O O . GLY A 1 468 ? 27.731 48.327 -9.274 1.00 29.08 468 GLY A O 1
ATOM 3405 N N . PRO A 1 469 ? 27.958 49.281 -11.282 1.00 46.94 469 PRO A N 1
ATOM 3406 C CA . PRO A 1 469 ? 27.761 49.607 -12.714 1.00 46.94 469 PRO A CA 1
ATOM 3407 C C . PRO A 1 469 ? 28.913 49.063 -13.654 1.00 46.94 469 PRO A C 1
ATOM 3409 O O . PRO A 1 469 ? 29.604 48.115 -13.296 1.00 46.94 469 PRO A O 1
ATOM 3412 N N . ILE A 1 470 ? 29.113 49.643 -14.861 1.00 37.78 470 ILE A N 1
ATOM 3413 C CA . ILE A 1 470 ? 29.907 49.147 -16.037 1.00 37.78 470 ILE A CA 1
ATOM 3414 C C . ILE A 1 470 ? 31.049 50.127 -16.461 1.00 37.78 470 ILE A C 1
ATOM 3416 O O . ILE A 1 470 ? 30.954 51.308 -16.128 1.00 37.78 470 ILE A O 1
ATOM 3420 N N . PRO A 1 471 ? 32.061 49.712 -17.271 1.00 42.00 471 PRO A N 1
ATOM 3421 C CA . PRO A 1 471 ? 32.709 50.591 -18.276 1.00 42.00 471 PRO A CA 1
ATOM 3422 C C . PRO A 1 471 ? 32.743 50.039 -19.739 1.00 42.00 471 PRO A C 1
ATOM 3424 O O . PRO A 1 471 ? 32.551 48.847 -19.965 1.00 42.00 471 PRO A O 1
ATOM 3427 N N . VAL A 1 472 ? 32.981 50.915 -20.739 1.00 35.22 472 VAL A N 1
ATOM 3428 C CA . VAL A 1 472 ? 32.785 50.696 -22.207 1.00 35.22 472 VAL A CA 1
ATOM 3429 C C . VAL A 1 472 ? 33.937 51.269 -23.068 1.00 35.22 472 VAL A C 1
ATOM 3431 O O . VAL A 1 472 ? 34.398 52.364 -22.759 1.00 35.22 472 VAL A O 1
ATOM 3434 N N . THR A 1 473 ? 34.292 50.620 -24.198 1.00 27.86 473 THR A N 1
ATOM 3435 C CA . THR A 1 473 ? 35.043 51.169 -25.374 1.00 27.86 473 THR A CA 1
ATOM 3436 C C . THR A 1 473 ? 34.671 50.391 -26.676 1.00 27.86 473 THR A C 1
ATOM 3438 O O . THR A 1 473 ? 34.833 49.178 -26.707 1.00 27.86 473 THR A O 1
ATOM 3441 N N . THR A 1 474 ? 33.917 50.926 -27.661 1.00 34.28 474 THR A N 1
ATOM 3442 C CA . THR A 1 474 ? 34.257 51.756 -28.870 1.00 34.28 474 THR A CA 1
ATOM 3443 C C . THR A 1 474 ? 34.892 51.060 -30.105 1.00 34.28 474 THR A C 1
ATOM 3445 O O . THR A 1 474 ? 36.031 50.612 -30.014 1.00 34.28 474 THR A O 1
ATOM 3448 N N . GLY A 1 475 ? 34.240 51.135 -31.290 1.00 27.91 475 GLY A N 1
ATOM 3449 C CA . GLY A 1 475 ? 34.830 50.910 -32.642 1.00 27.91 475 GLY A CA 1
ATOM 3450 C C . GLY A 1 475 ? 33.832 50.423 -33.730 1.00 27.91 475 GLY A C 1
ATOM 3451 O O . GLY A 1 475 ? 33.094 49.488 -33.455 1.00 27.91 475 GLY A O 1
ATOM 3452 N N . ASP A 1 476 ? 33.795 51.035 -34.932 1.00 33.41 476 ASP A N 1
ATOM 3453 C CA . ASP A 1 476 ? 32.713 50.907 -35.963 1.00 33.41 476 ASP A CA 1
ATOM 3454 C C . ASP A 1 476 ? 33.265 50.542 -37.406 1.00 33.41 476 ASP A C 1
ATOM 3456 O O . ASP A 1 476 ? 34.392 50.045 -37.461 1.00 33.41 476 ASP A O 1
ATOM 3460 N N . PRO A 1 477 ? 32.582 50.669 -38.584 1.00 60.34 477 PRO A N 1
ATOM 3461 C CA . PRO A 1 477 ? 32.162 49.523 -39.434 1.00 60.34 477 PRO A CA 1
ATOM 3462 C C . PRO A 1 477 ? 32.583 49.583 -40.941 1.00 60.34 477 PRO A C 1
ATOM 3464 O O . PRO A 1 477 ? 33.183 50.574 -41.363 1.00 60.34 477 PRO A O 1
ATOM 3467 N N . ARG A 1 478 ? 32.182 48.598 -41.799 1.00 30.20 478 ARG A N 1
ATOM 3468 C CA . ARG A 1 478 ? 31.705 48.802 -43.217 1.00 30.20 478 ARG A CA 1
ATOM 3469 C C . ARG A 1 478 ? 31.357 47.544 -44.066 1.00 30.20 478 ARG A C 1
ATOM 3471 O O . ARG A 1 478 ? 32.010 46.521 -43.926 1.00 30.20 478 ARG A O 1
ATOM 3478 N N . ALA A 1 479 ? 30.445 47.757 -45.044 1.00 30.94 479 ALA A N 1
ATOM 3479 C CA . ALA A 1 479 ? 30.023 46.924 -46.211 1.00 30.94 479 ALA A CA 1
ATOM 3480 C C . ALA A 1 479 ? 29.299 45.583 -45.905 1.00 30.94 479 ALA A C 1
ATOM 3482 O O . ALA A 1 479 ? 29.688 44.890 -44.978 1.00 30.94 479 ALA A O 1
ATOM 3483 N N . GLY A 1 480 ? 28.230 45.131 -46.590 1.00 28.19 480 GLY A N 1
ATOM 3484 C CA . GLY A 1 480 ? 27.569 45.489 -47.874 1.00 28.19 480 GLY A CA 1
ATOM 3485 C C . GLY A 1 480 ? 27.598 44.242 -48.788 1.00 28.19 480 GLY A C 1
ATOM 3486 O O . GLY A 1 480 ? 28.684 43.709 -48.962 1.00 28.19 480 GLY A O 1
ATOM 3487 N N . SER A 1 481 ? 26.528 43.649 -49.339 1.00 30.97 481 SER A N 1
ATOM 3488 C CA . SER A 1 481 ? 25.306 44.155 -50.007 1.00 30.97 481 SER A CA 1
ATOM 3489 C C . SER A 1 481 ? 24.344 42.979 -50.346 1.00 30.97 481 SER A C 1
ATOM 3491 O O . SER A 1 481 ? 24.844 41.869 -50.439 1.00 30.97 481 SER A O 1
ATOM 3493 N N . GLU A 1 482 ? 23.042 43.250 -50.585 1.00 32.00 482 GLU A N 1
ATOM 3494 C CA . GLU A 1 482 ? 22.076 42.616 -51.549 1.00 32.00 482 GLU A CA 1
ATOM 3495 C C . GLU A 1 482 ? 21.999 41.058 -51.719 1.00 32.00 482 GLU A C 1
ATOM 3497 O O . GLU A 1 482 ? 22.997 40.360 -51.664 1.00 32.00 482 GLU A O 1
ATOM 3502 N N . SER A 1 483 ? 20.862 40.388 -51.979 1.00 30.17 483 SER A N 1
ATOM 3503 C CA . SER A 1 483 ? 19.567 40.775 -52.578 1.00 30.17 483 SER A CA 1
ATOM 3504 C C . SER A 1 483 ? 18.392 39.855 -52.137 1.00 30.17 483 SER A C 1
ATOM 3506 O O . SER A 1 483 ? 18.578 38.858 -51.441 1.00 30.17 483 SER A O 1
ATOM 3508 N N . LEU A 1 484 ? 17.161 40.208 -52.539 1.00 32.44 484 LEU A N 1
ATOM 3509 C CA . LEU A 1 484 ? 15.909 39.454 -52.330 1.00 32.44 484 LEU A CA 1
ATOM 3510 C C . LEU A 1 484 ? 15.555 38.591 -53.556 1.00 32.44 484 LEU A C 1
ATOM 3512 O O . LEU A 1 484 ? 15.816 39.046 -54.665 1.00 32.44 484 LEU A O 1
ATOM 3516 N N . THR A 1 485 ? 14.809 37.491 -53.365 1.00 29.84 485 THR A N 1
ATOM 3517 C CA . THR A 1 485 ? 13.433 37.326 -53.908 1.00 29.84 485 THR A CA 1
ATOM 3518 C C . THR A 1 485 ? 12.733 36.061 -53.396 1.00 29.84 485 THR A C 1
ATOM 3520 O O . THR A 1 485 ? 13.356 35.097 -52.961 1.00 29.84 485 THR A O 1
ATOM 3523 N N . SER A 1 486 ? 11.403 36.099 -53.443 1.00 31.20 486 SER A N 1
ATOM 3524 C CA . SER A 1 486 ? 10.457 35.051 -53.059 1.00 31.20 486 SER A CA 1
ATOM 3525 C C . SER A 1 486 ? 9.498 34.757 -54.220 1.00 31.20 486 SER A C 1
ATOM 3527 O O . SER A 1 486 ? 9.218 35.651 -55.014 1.00 31.20 486 SER A O 1
ATOM 3529 N N . GLU A 1 487 ? 8.933 33.548 -54.275 1.00 30.27 487 GLU A N 1
ATOM 3530 C CA . GLU A 1 487 ? 7.747 33.239 -55.092 1.00 30.27 487 GLU A CA 1
ATOM 3531 C C . GLU A 1 487 ? 6.708 32.441 -54.291 1.00 30.27 487 GLU A C 1
ATOM 3533 O O . GLU A 1 487 ? 7.030 31.732 -53.336 1.00 30.27 487 GLU A O 1
ATOM 3538 N N . SER A 1 488 ? 5.436 32.613 -54.660 1.00 30.58 488 SER A N 1
ATOM 3539 C CA . SER A 1 488 ? 4.254 32.080 -53.970 1.00 30.58 488 SER A CA 1
ATOM 3540 C C . SER A 1 488 ? 3.026 32.109 -54.891 1.00 30.58 488 SER A C 1
ATOM 3542 O O . SER A 1 488 ? 2.994 32.969 -55.769 1.00 30.58 488 SER A O 1
ATOM 3544 N N . LEU A 1 489 ? 1.982 31.321 -54.561 1.00 33.53 489 LEU A N 1
ATOM 3545 C CA . LEU A 1 489 ? 0.621 31.305 -55.167 1.00 33.53 489 LEU A CA 1
ATOM 3546 C C . LEU A 1 489 ? 0.543 30.518 -56.515 1.00 33.53 489 LEU A C 1
ATOM 3548 O O . LEU A 1 489 ? 1.543 30.416 -57.209 1.00 33.53 489 LEU A O 1
ATOM 3552 N N . THR A 1 490 ? -0.560 29.871 -56.951 1.00 29.95 490 THR A N 1
ATOM 3553 C CA . THR A 1 490 ? -1.965 29.856 -56.467 1.00 29.95 490 THR A CA 1
ATOM 3554 C C . THR A 1 490 ? -2.774 28.607 -56.915 1.00 29.95 490 THR A C 1
ATOM 3556 O O . THR A 1 490 ? -2.534 28.048 -57.978 1.00 29.95 490 THR A O 1
ATOM 3559 N N . GLN A 1 491 ? -3.751 28.257 -56.068 1.00 31.61 491 GLN A N 1
ATOM 3560 C CA . GLN A 1 491 ? -5.057 27.546 -56.158 1.00 31.61 491 GLN A CA 1
ATOM 3561 C C . GLN A 1 491 ? -5.828 27.249 -57.491 1.00 31.61 491 GLN A C 1
ATOM 3563 O O . GLN A 1 491 ? -5.966 28.137 -58.323 1.00 31.61 491 GLN A O 1
ATOM 3568 N N . ASP A 1 492 ? -6.503 26.068 -57.503 1.00 28.23 492 ASP A N 1
ATOM 3569 C CA . ASP A 1 492 ? -7.897 25.710 -57.955 1.00 28.23 492 ASP A CA 1
ATOM 3570 C C . ASP A 1 492 ? -8.402 25.909 -59.429 1.00 28.23 492 ASP A C 1
ATOM 3572 O O . ASP A 1 492 ? -7.793 26.656 -60.188 1.00 28.23 492 ASP A O 1
ATOM 3576 N N . PRO A 1 493 ? -9.585 25.364 -59.865 1.00 54.66 493 PRO A N 1
ATOM 3577 C CA . PRO A 1 493 ? -10.177 24.010 -59.670 1.00 54.66 493 PRO A CA 1
ATOM 3578 C C . PRO A 1 493 ? -10.938 23.390 -60.911 1.00 54.66 493 PRO A C 1
ATOM 3580 O O . PRO A 1 493 ? -11.237 24.072 -61.880 1.00 54.66 493 PRO A O 1
ATOM 3583 N N . ALA A 1 494 ? -11.365 22.111 -60.795 1.00 29.62 494 ALA A N 1
ATOM 3584 C CA . ALA A 1 494 ? -12.558 21.412 -61.380 1.00 29.62 494 ALA A CA 1
ATOM 3585 C C . ALA A 1 494 ? -12.913 21.362 -62.910 1.00 29.62 494 ALA A C 1
ATOM 3587 O O . ALA A 1 494 ? -13.102 22.400 -63.531 1.00 29.62 494 ALA A O 1
ATOM 3588 N N . ALA A 1 495 ? -13.235 20.151 -63.452 1.00 30.91 495 ALA A N 1
ATOM 3589 C CA . ALA A 1 495 ? -14.543 19.781 -64.093 1.00 30.91 495 ALA A CA 1
ATOM 3590 C C . ALA A 1 495 ? -14.602 18.441 -64.915 1.00 30.91 495 ALA A C 1
ATOM 3592 O O . ALA A 1 495 ? -13.750 18.189 -65.754 1.00 30.91 495 ALA A O 1
ATOM 3593 N N . ALA A 1 496 ? -15.716 17.691 -64.746 1.00 31.02 496 ALA A N 1
ATOM 3594 C CA . ALA A 1 496 ? -16.458 16.787 -65.680 1.00 31.02 496 ALA A CA 1
ATOM 3595 C C . ALA A 1 496 ? -15.853 15.492 -66.333 1.00 31.02 496 ALA A C 1
ATOM 3597 O O . ALA A 1 496 ? -14.703 15.438 -66.741 1.00 31.02 496 ALA A O 1
ATOM 3598 N N . GLY A 1 497 ? -16.699 14.440 -66.456 1.00 26.36 497 GLY A N 1
ATOM 3599 C CA . GLY A 1 497 ? -16.420 13.095 -67.043 1.00 26.36 497 GLY A CA 1
ATOM 3600 C C . GLY A 1 497 ? -16.916 12.906 -68.504 1.00 26.36 497 GLY A C 1
ATOM 3601 O O . GLY A 1 497 ? -16.809 13.882 -69.242 1.00 26.36 497 GLY A O 1
ATOM 3602 N N . PRO A 1 498 ? -17.492 11.748 -68.961 1.00 51.25 498 PRO A N 1
ATOM 3603 C CA . PRO A 1 498 ? -18.062 10.611 -68.195 1.00 51.25 498 PRO A CA 1
ATOM 3604 C C . PRO A 1 498 ? -17.830 9.158 -68.740 1.00 51.25 498 PRO A C 1
ATOM 3606 O O . PRO A 1 498 ? -17.442 8.951 -69.882 1.00 51.25 498 PRO A O 1
ATOM 3609 N N . GLY A 1 499 ? -18.268 8.146 -67.964 1.00 29.14 499 GLY A N 1
ATOM 3610 C CA . GLY A 1 499 ? -19.131 7.057 -68.481 1.00 29.14 499 GLY A CA 1
ATOM 3611 C C . GLY A 1 499 ? -18.570 5.641 -68.744 1.00 29.14 499 GLY A C 1
ATOM 3612 O O . GLY A 1 499 ? -17.981 5.399 -69.786 1.00 29.14 499 GLY A O 1
ATOM 3613 N N . HIS A 1 500 ? -18.971 4.659 -67.919 1.00 33.03 500 HIS A N 1
ATOM 3614 C CA . HIS A 1 500 ? -19.803 3.512 -68.356 1.00 33.03 500 HIS A CA 1
ATOM 3615 C C . HIS A 1 500 ? -20.365 2.713 -67.161 1.00 33.03 500 HIS A C 1
ATOM 3617 O O . HIS A 1 500 ? -19.895 2.859 -66.036 1.00 33.03 500 HIS A O 1
ATOM 3623 N N . ALA A 1 501 ? -21.427 1.932 -67.395 1.00 32.69 501 ALA A N 1
ATOM 3624 C CA . ALA A 1 501 ? -22.262 1.317 -66.357 1.00 32.69 501 ALA A CA 1
ATOM 3625 C C . ALA A 1 501 ? -22.425 -0.203 -66.541 1.00 32.69 501 ALA A C 1
ATOM 3627 O O . ALA A 1 501 ? -22.338 -0.709 -67.656 1.00 32.69 501 ALA A O 1
ATOM 3628 N N . GLY A 1 502 ? -22.737 -0.911 -65.451 1.00 27.95 502 GLY A N 1
ATOM 3629 C CA . GLY A 1 502 ? -23.106 -2.330 -65.461 1.00 27.95 502 GLY A CA 1
ATOM 3630 C C . GLY A 1 502 ? -23.427 -2.833 -64.052 1.00 27.95 502 GLY A C 1
ATOM 3631 O O . GLY A 1 502 ? -22.551 -2.864 -63.195 1.00 27.95 502 GLY A O 1
ATOM 3632 N N . ALA A 1 503 ? -24.682 -3.201 -63.799 1.00 32.78 503 ALA A N 1
ATOM 3633 C CA . ALA A 1 503 ? -25.158 -3.740 -62.520 1.00 32.78 503 ALA A CA 1
ATOM 3634 C C . ALA A 1 503 ? -25.637 -5.191 -62.693 1.00 32.78 503 ALA A C 1
ATOM 3636 O O . ALA A 1 503 ? -26.070 -5.510 -63.793 1.00 32.78 503 ALA A O 1
ATOM 3637 N N . THR A 1 504 ? -25.604 -6.010 -61.622 1.00 30.42 504 THR A N 1
ATOM 3638 C CA . THR A 1 504 ? -26.739 -6.802 -61.056 1.00 30.42 504 THR A CA 1
ATOM 3639 C C . THR A 1 504 ? -26.303 -8.004 -60.179 1.00 30.42 504 THR A C 1
ATOM 3641 O O . THR A 1 504 ? -25.527 -8.833 -60.631 1.00 30.42 504 THR A O 1
ATOM 3644 N N . THR A 1 505 ? -26.904 -8.108 -58.977 1.00 32.22 505 THR A N 1
ATOM 3645 C CA . THR A 1 505 ? -27.381 -9.319 -58.228 1.00 32.22 505 THR A CA 1
ATOM 3646 C C . THR A 1 505 ? -26.480 -10.548 -57.922 1.00 32.22 505 THR A C 1
ATOM 3648 O O . THR A 1 505 ? -25.801 -11.068 -58.794 1.00 32.22 505 THR A O 1
ATOM 3651 N N . GLY A 1 506 ? -26.573 -11.071 -56.677 1.00 29.50 506 GLY A N 1
ATOM 3652 C CA . GLY A 1 506 ? -25.903 -12.298 -56.156 1.00 29.50 506 GLY A CA 1
ATOM 3653 C C . GLY A 1 506 ? -26.613 -13.638 -56.492 1.00 29.50 506 GLY A C 1
ATOM 3654 O O . GLY A 1 506 ? -27.187 -13.695 -57.577 1.00 29.50 506 GLY A O 1
ATOM 3655 N N . PRO A 1 507 ? -26.658 -14.694 -55.622 1.00 49.22 507 PRO A N 1
ATOM 3656 C CA . PRO A 1 507 ? -26.370 -14.750 -54.173 1.00 49.22 507 PRO A CA 1
ATOM 3657 C C . PRO A 1 507 ? -25.571 -16.005 -53.669 1.00 49.22 507 PRO A C 1
ATOM 3659 O O . PRO A 1 507 ? -24.913 -16.710 -54.426 1.00 49.22 507 PRO A O 1
ATOM 3662 N N . ILE A 1 508 ? -25.644 -16.241 -52.348 1.00 42.28 508 ILE A N 1
ATOM 3663 C CA . ILE A 1 508 ? -25.066 -17.305 -51.487 1.00 42.28 508 ILE A CA 1
ATOM 3664 C C . ILE A 1 508 ? -25.477 -18.750 -51.868 1.00 42.28 508 ILE A C 1
ATOM 3666 O O . ILE A 1 508 ? -26.625 -18.956 -52.261 1.00 42.28 508 ILE A O 1
ATOM 3670 N N . PRO A 1 509 ? -24.642 -19.766 -51.553 1.00 42.47 509 PRO A N 1
ATOM 3671 C CA . PRO A 1 509 ? -25.104 -21.103 -51.174 1.00 42.47 509 PRO A CA 1
ATOM 3672 C C . PRO A 1 509 ? -24.786 -21.468 -49.705 1.00 42.47 509 PRO A C 1
ATOM 3674 O O . PRO A 1 509 ? -23.651 -21.380 -49.240 1.00 42.47 509 PRO A O 1
ATOM 3677 N N . THR A 1 510 ? -25.809 -21.927 -48.986 1.00 36.69 510 THR A N 1
ATOM 3678 C CA . THR A 1 510 ? -25.715 -22.709 -47.738 1.00 36.69 510 THR A CA 1
ATOM 3679 C C . THR A 1 510 ? -25.766 -24.198 -48.060 1.00 36.69 510 THR A C 1
ATOM 3681 O O . THR A 1 510 ? -26.589 -24.573 -48.892 1.00 36.69 510 THR A O 1
ATOM 3684 N N . ASP A 1 511 ? -25.050 -25.051 -47.318 1.00 33.56 511 ASP A N 1
ATOM 3685 C CA . ASP A 1 511 ? -25.556 -26.407 -47.046 1.00 33.56 511 ASP A CA 1
ATOM 3686 C C . ASP A 1 511 ? -25.064 -26.985 -45.702 1.00 33.56 511 ASP A C 1
ATOM 3688 O O . ASP A 1 511 ? -24.020 -26.594 -45.178 1.00 33.56 511 ASP A O 1
ATOM 3692 N N . ILE A 1 512 ? -25.859 -27.891 -45.127 1.00 36.09 512 ILE A N 1
ATOM 3693 C CA . ILE A 1 512 ? -25.727 -28.482 -43.789 1.00 36.09 512 ILE A CA 1
ATOM 3694 C C . ILE A 1 512 ? -25.738 -30.016 -43.919 1.00 36.09 512 ILE A C 1
ATOM 3696 O O . ILE A 1 512 ? -26.765 -30.618 -44.228 1.00 36.09 512 ILE A O 1
ATOM 3700 N N . GLY A 1 513 ? -24.609 -30.671 -43.620 1.00 30.86 513 GLY A N 1
ATOM 3701 C CA . GLY A 1 513 ? -24.371 -32.092 -43.934 1.00 30.86 513 GLY A CA 1
ATOM 3702 C C . GLY A 1 513 ? -24.055 -33.013 -42.743 1.00 30.86 513 GLY A C 1
ATOM 3703 O O . GLY A 1 513 ? -22.925 -33.452 -42.597 1.00 30.86 513 GLY A O 1
ATOM 3704 N N . ARG A 1 514 ? -25.073 -33.303 -41.920 1.00 34.00 514 ARG A N 1
ATOM 3705 C CA . ARG A 1 514 ? -25.275 -34.460 -41.001 1.00 34.00 514 ARG A CA 1
ATOM 3706 C C . ARG A 1 514 ? -24.100 -35.350 -40.517 1.00 34.00 514 ARG A C 1
ATOM 3708 O O . ARG A 1 514 ? -23.425 -36.032 -41.278 1.00 34.00 514 ARG A O 1
ATOM 3715 N N . ILE A 1 515 ? -24.098 -35.548 -39.194 1.00 43.59 515 ILE A N 1
ATOM 3716 C CA . ILE A 1 515 ? -23.469 -36.648 -38.430 1.00 43.59 515 ILE A CA 1
ATOM 3717 C C . ILE A 1 515 ? -24.130 -38.017 -38.729 1.00 43.59 515 ILE A C 1
ATOM 3719 O O . ILE A 1 515 ? -25.360 -38.081 -38.815 1.00 43.59 515 ILE A O 1
ATOM 3723 N N . PRO A 1 516 ? -23.358 -39.123 -38.737 1.00 45.06 516 PRO A N 1
ATOM 3724 C CA . PRO A 1 516 ? -23.810 -40.446 -38.282 1.00 45.06 516 PRO A CA 1
ATOM 3725 C C . PRO A 1 516 ? -22.980 -40.996 -37.081 1.00 45.06 516 PRO A C 1
ATOM 3727 O O . PRO A 1 516 ? -21.932 -40.438 -36.756 1.00 45.06 516 PRO A O 1
ATOM 3730 N N . PRO A 1 517 ? -23.466 -42.027 -36.353 1.00 48.81 517 PRO A N 1
ATOM 3731 C CA . PRO A 1 517 ? -23.130 -42.237 -34.935 1.00 48.81 517 PRO A CA 1
ATOM 3732 C C . PRO A 1 517 ? -22.004 -43.250 -34.642 1.00 48.81 517 PRO A C 1
ATOM 3734 O O . PRO A 1 517 ? -21.574 -44.014 -35.501 1.00 48.81 517 PRO A O 1
ATOM 3737 N N . GLN A 1 518 ? -21.585 -43.295 -33.370 1.00 39.03 518 GLN A N 1
ATOM 3738 C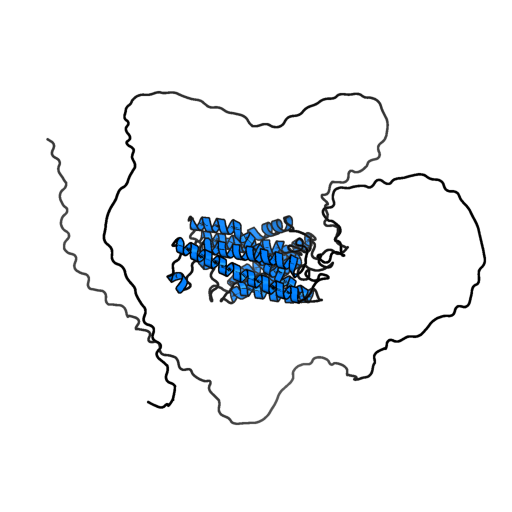 CA . GLN A 1 518 ? -20.646 -44.288 -32.839 1.00 39.03 518 GLN A CA 1
ATOM 3739 C C . GLN A 1 518 ? -21.235 -45.709 -32.772 1.00 39.03 518 GLN A C 1
ATOM 3741 O O . GLN A 1 518 ? -22.324 -45.912 -32.238 1.00 39.03 518 GLN A O 1
ATOM 3746 N N . THR A 1 519 ? -20.420 -46.698 -33.143 1.00 40.31 519 THR A N 1
ATOM 3747 C CA . THR A 1 519 ? -20.466 -48.077 -32.626 1.00 40.31 519 THR A CA 1
ATOM 3748 C C . THR A 1 519 ? -19.028 -48.565 -32.473 1.00 40.31 519 THR A C 1
ATOM 3750 O O . THR A 1 519 ? -18.281 -48.547 -33.448 1.00 40.31 519 THR A O 1
ATOM 3753 N N . GLY A 1 520 ? -18.613 -48.946 -31.263 1.00 36.56 520 GLY A N 1
ATOM 3754 C CA . GLY A 1 520 ? -17.207 -49.249 -30.970 1.00 36.56 520 GLY A CA 1
ATOM 3755 C C . GLY A 1 520 ? -16.807 -50.714 -31.167 1.00 36.56 520 GLY A C 1
ATOM 3756 O O . GLY A 1 520 ? -17.662 -51.600 -31.178 1.00 36.56 520 GLY A O 1
ATOM 3757 N N . ARG A 1 521 ? -15.489 -50.948 -31.244 1.00 35.62 521 ARG A N 1
ATOM 3758 C CA . ARG A 1 521 ? -14.782 -52.169 -30.812 1.00 35.62 521 ARG A CA 1
ATOM 3759 C C . ARG A 1 521 ? -13.262 -51.975 -30.916 1.00 35.62 521 ARG A C 1
ATOM 3761 O O . ARG A 1 521 ? -12.756 -51.692 -31.993 1.00 35.62 521 ARG A O 1
ATOM 3768 N N . GLU A 1 522 ? -12.563 -52.187 -29.807 1.00 43.50 522 GLU A N 1
ATOM 3769 C CA . GLU A 1 522 ? -11.219 -52.791 -29.798 1.00 43.50 522 GLU A CA 1
ATOM 3770 C C . GLU A 1 522 ? -11.328 -54.300 -30.156 1.00 43.50 522 GLU A C 1
ATOM 3772 O O . GLU A 1 522 ? -12.463 -54.806 -30.140 1.00 43.50 522 GLU A O 1
ATOM 3777 N N . PRO A 1 523 ? -10.234 -55.052 -30.451 1.00 50.28 523 PRO A N 1
ATOM 3778 C CA . PRO A 1 523 ? -8.826 -54.771 -30.104 1.00 50.28 523 PRO A CA 1
ATOM 3779 C C . PRO A 1 523 ? -7.748 -55.054 -31.184 1.00 50.28 523 PRO A C 1
ATOM 3781 O O . PRO A 1 523 ? -8.003 -55.755 -32.157 1.00 50.28 523 PRO A O 1
ATOM 3784 N N . GLY A 1 524 ? -6.514 -54.618 -30.884 1.00 37.16 524 GLY A N 1
ATOM 3785 C CA . GLY A 1 524 ? -5.258 -55.336 -31.179 1.00 37.16 524 GLY A CA 1
ATOM 3786 C C . GLY A 1 524 ? -4.635 -55.202 -32.575 1.00 37.16 524 GLY A C 1
ATOM 3787 O O . GLY A 1 524 ? -5.126 -55.803 -33.523 1.00 37.16 524 GLY A O 1
ATOM 3788 N N . GLU A 1 525 ? -3.490 -54.516 -32.666 1.00 40.03 525 GLU A N 1
ATOM 3789 C CA . GLU A 1 525 ? -2.133 -55.117 -32.676 1.00 40.03 525 GLU A CA 1
ATOM 3790 C C . GLU A 1 525 ? -1.077 -54.065 -32.280 1.00 40.03 525 GLU A C 1
ATOM 3792 O O . GLU A 1 525 ? -1.347 -52.859 -32.489 1.00 40.03 525 GLU A O 1
#

pLDDT: mean 70.8, std 29.3, range [24.98, 98.88]

Radius of gyration: 42.77 Å; chains: 1; bounding box: 110×129×132 Å

Foldseek 3Di:
DDDDDDDDDDDDDDDDDDDDDDDDDDDDDDDDDDDDDDDDDDDDDDDDDDDDDDDDDDDDDDDDDDDDDDDDDDDDDDDDDDDDDDDDDDDDDDDDDDDDDDDDDDPDDPPDPDDPDDPDPCPPQQFFHFFAFLLQSLQGPPDDLVLLVVLLVQLVVQLVVQLVVQQVVLVVVCCVVVVDHPVCVVVVVDDDFLSNLLSNLVSLLRSLVSLLVSSCPSSNHDSLSLFFLGGHPPVVLLVVLLVVCLVVLLVVLVCCCVDPLLVDFDDDPRLVSLLVSLVPGQLSSQVSLCSSLQSRQSNSQLNVDPDNVVSLVVSLQRSQQVQLVVLVAQAPLSSVLSSLLSNLQSLLCLLLRGNSSSSSNSSSNSSNNSNSCSRSVNNRLSSDRYYPSDDPCSVVVSVVSNVSSVVSSVVSVVQVHDRHHDDPDDPPSDPPPDDDDDDDDDDDDDDDDDDDDDDDDDDDDDDDDDDDDDDDDDDDDDDDDDDDDDDDDDDDDDDDDDDDDDDDDDDDDDDDDDDDDDDDDDDDD

Sequence (525 aa):
MTDNVSPPPEPNEPPREPTPPQAPGPQPGPYVYSPQTGEQPQVPPPGAPPQATSPSSPSAPPLAPASDPSAYGLPPSGAYPPGAYPPGSAPPGAHHHGPAHPGAAHSPASTYPGAYGAPVDTRDPHTPAPGLPFGSSYRTPRARWWKGAISIVVVIAAMLVFSLVLSLIAVAVDMILGMQDVQALTEGTIAMTPAILAATNLSLVAGAGVAMLAHRWINGVKIGYFHSVAPGMRWRWLLISFAIVAPVYLLFAASSFLDPAYQSLTFSGTTLAFLLIIILTTPLQAAAEEYMFRGVVQRSVGGWFRSNRWGFIVGTAVSATVFSAAHFAGDIWLIVYYLLFGVLLSILTQRTGGLESAIAIHTANNLFLLIVASLAGQMDAGFDRSAGTGGPVMLVPLAILAVIVLGLSWFAKRRRLTLVTGGDGTAAGTAAEAAPASVDRPGPGVGPVHGAAFASGAGIAPAQPATGPIPVTTGDPRAGSESLTSESLTQDPAAAGPGHAGATTGPIPTDIGRIPPQTGREPGE